Protein AF-A0AAD7GIB0-F1 (afdb_monomer)

Solvent-accessible surface area (backbone atoms only — not comparable to full-atom values): 22325 Å² total; per-residue (Å²): 131,87,83,64,92,75,78,55,69,69,57,53,47,50,52,54,54,50,48,38,69,77,33,56,68,52,58,74,39,63,66,57,57,66,71,39,74,69,49,23,59,58,48,48,43,63,64,47,24,59,41,40,47,44,87,77,67,61,88,71,37,37,68,52,52,52,46,34,61,76,66,62,75,54,56,50,69,55,33,28,74,29,26,32,33,41,35,43,45,71,64,53,50,70,53,47,50,52,53,45,65,35,30,48,41,28,34,32,42,35,47,68,39,88,88,42,46,37,53,84,46,46,65,58,42,39,73,29,66,30,31,32,43,34,33,40,57,49,36,36,47,64,63,46,78,56,46,71,50,69,42,67,47,35,57,56,20,31,31,42,34,34,64,47,54,37,92,76,52,50,66,79,29,50,35,48,94,79,67,36,74,33,94,52,35,28,34,39,33,37,25,60,67,49,64,71,53,52,53,49,53,55,69,73,37,76,72,45,58,33,43,34,35,43,35,88,52,92,79,64,70,69,65,82,57,56,77,58,82,54,60,36,58,43,77,46,75,55,62,98,54,49,66,54,39,52,58,34,34,78,71,73,43,90,22,73,63,59,51,49,51,53,48,32,56,35,42,71,70,60,73,47,73,78,59,68,77,68,74,61,71,72,58,52,57,52,57,53,43,59,77,72,44,62,63,67,54,40,33,76,67,38,41,67,46,79,45,63,61,82,60,53,67,69,58,48,52,51,54,47,71,46,28,56,41,28,39,31,40,35,40,43,60,80,51,52,46,84,49,46,67,51,35,50,68,30,40,31,34,28,39,35,32,28,58,56,33,42,59,35,91,56,101,62,71,68,60,63,41,73,39,45,64,49,28,28,33,43,36,55,67,53,90,83,62,70,74,84,80,54,63,74,82,55,73,77,51,48,96,45,51,79,47,81,90

Mean predicted aligned error: 9.73 Å

Secondary structure (DSSP, 8-state):
---PPPPPHHHHHHHHHHHHHH-HHHHHSTTGGGT-HHHHHHHHHHHTSEEE-STTSSTTSHHHHHHHHHTT-S-HHHHHHH--EEEESS--HHHHHHHHHH-TT-SEEEE--TTT--GGGHHHHHTS--SEEEE-HHHHTTT-S---TTSGGGTT-SEEEE---TTT--GGGGTHHHH---TT--EEEEES--HHHHHHHHHH-TT-SEEEEEE--TTS-GGGGTT---TTEEEEEPPTTHHHHHHHHHTTS--HHHHHHHHHHHHHTT-S--------TTTHHHHHHHHHS-HHHHHHH--EEEE-TTS-HHHHHHHHHH-TT-SEEEE-TT--GGGHHHHHHH--SEEEE-HHHHH-SSS---TT-GGGTT-SEEEE--TTS-GGGS-GGGGGG-TT--EE-

Organism: Mycena rosella (NCBI:txid1033263)

pLDDT: mean 83.45, std 14.23, range [42.75, 98.06]

Nearest PDB structures (foldseek):
  5ol0-assembly1_A  TM=3.953E-01  e=2.083E+00  Leishmania infantum
  4wv3-assembly2_B  TM=2.006E-01  e=8.382E-01  Stigmatella aurantiaca
  2fli-assembly1_D  TM=2.887E-01  e=9.838E+00  Streptococcus pyogenes

Radius of gyration: 26.58 Å; Cα contacts (8 Å, |Δi|>4): 631; chains: 1; bounding box: 71×52×85 Å

InterPro domains:
  IPR032675 Leucine-rich repeat domain superfamily [G3DSA:3.80.10.10] (21-405)

Sequence (405 aa):
MDSGPFFPLELEREIFETTAELYPVSIRKPCLLLVAKRVREWIERIKYRSFSTVPNASQCSFDLLQAAILSNSKSADFFHKYVQHLLIGTLRIEEVISVLSACSGLCSLMLLTELVVGPSILPSLAAMKLRRLSVYLLKLFGGAQWIDLSHPAFTSLTHLEAFDMSFRLRLEDLSLSTVGLPPTLTHLALNGIRKSEALEVLSTCPKLEILLRMTYSSRYKPEDLLSIDDPRFVSMSLSKDMNSEWLAGTKGSVDYWVRAERFIVKKRRGEIEPKRPQPARSLLRSAVVANSQPAGFFYARVRHLLCDEDVPVDELLQILSACGGIHSLALASGVVSSILPSLAIIKPRRLSISLGSLFGSTNSIDLSHSSLARVTHLESLNNYRPFQDFPASSVGFLPALTHLD

Structure (mmCIF, N/CA/C/O backbone):
data_AF-A0AAD7GIB0-F1
#
_entry.id   AF-A0AAD7GIB0-F1
#
loop_
_atom_site.group_PDB
_atom_site.id
_atom_site.type_symbol
_atom_site.label_atom_id
_atom_site.label_alt_id
_atom_site.label_comp_id
_atom_site.label_asym_id
_atom_site.label_entity_id
_atom_site.label_seq_id
_atom_site.pdbx_PDB_ins_code
_atom_site.Cartn_x
_atom_site.Cartn_y
_atom_site.Cartn_z
_atom_site.occupancy
_atom_site.B_iso_or_equiv
_atom_site.auth_seq_id
_atom_site.auth_comp_id
_atom_site.auth_asym_id
_atom_site.auth_atom_id
_atom_site.pdbx_PDB_model_num
ATOM 1 N N . MET A 1 1 ? -43.164 -0.677 38.153 1.00 57.06 1 MET A N 1
ATOM 2 C CA . MET A 1 1 ? -41.888 -0.704 37.414 1.00 57.06 1 MET A CA 1
ATOM 3 C C . MET A 1 1 ? -42.240 -1.191 36.030 1.00 57.06 1 MET A C 1
ATOM 5 O O . MET A 1 1 ? -42.574 -2.359 35.898 1.00 57.06 1 MET A O 1
ATOM 9 N N . ASP A 1 2 ? -42.304 -0.286 35.057 1.00 56.62 2 ASP A N 1
ATOM 10 C CA . ASP A 1 2 ? -42.671 -0.643 33.687 1.00 56.62 2 ASP A CA 1
ATOM 11 C C . ASP A 1 2 ? -41.559 -1.493 33.078 1.00 56.62 2 ASP A C 1
ATOM 13 O O . ASP A 1 2 ? -40.514 -0.989 32.666 1.00 56.62 2 ASP A O 1
ATOM 17 N N . SER A 1 3 ? -41.777 -2.805 33.044 1.00 71.19 3 SER A N 1
ATOM 18 C CA . SER A 1 3 ? -40.986 -3.752 32.264 1.00 71.19 3 SER A CA 1
ATOM 19 C C . SER A 1 3 ? -41.386 -3.626 30.795 1.00 71.19 3 SER A C 1
ATOM 21 O O . SER A 1 3 ? -41.976 -4.537 30.213 1.00 71.19 3 SER A O 1
ATOM 23 N N . GLY A 1 4 ? -41.133 -2.448 30.222 1.00 72.38 4 GLY A N 1
ATOM 24 C CA . GLY A 1 4 ? -41.241 -2.234 28.788 1.00 72.38 4 GLY A CA 1
ATOM 25 C C . GLY A 1 4 ? -40.318 -3.198 28.032 1.00 72.38 4 GLY A C 1
ATOM 26 O O . GLY A 1 4 ? -39.357 -3.716 28.609 1.00 72.38 4 GLY A O 1
ATOM 27 N N . PRO A 1 5 ? -40.595 -3.470 26.750 1.00 75.69 5 PRO A N 1
ATOM 28 C CA . PRO A 1 5 ? -39.733 -4.325 25.948 1.00 75.69 5 PRO A CA 1
ATOM 29 C C . PRO A 1 5 ? -38.319 -3.730 25.879 1.00 75.69 5 PRO A C 1
ATOM 31 O O . PRO A 1 5 ? -38.123 -2.623 25.378 1.00 75.69 5 PRO A O 1
ATOM 34 N N . PHE A 1 6 ? -37.333 -4.467 26.395 1.00 87.50 6 PHE A N 1
ATOM 35 C CA . PHE A 1 6 ? -35.919 -4.122 26.273 1.00 87.50 6 PHE A CA 1
ATOM 36 C C . PHE A 1 6 ? -35.365 -4.704 24.982 1.00 87.50 6 PHE A C 1
ATOM 38 O O . PHE A 1 6 ? -35.588 -5.872 24.662 1.00 87.50 6 PHE A O 1
ATOM 45 N N . PHE A 1 7 ? -34.614 -3.889 24.252 1.00 91.62 7 PHE A N 1
ATOM 46 C CA . PHE A 1 7 ? -33.863 -4.374 23.110 1.00 91.62 7 PHE A CA 1
ATOM 47 C C . PHE A 1 7 ? -32.663 -5.199 23.610 1.00 91.62 7 PHE A C 1
ATOM 49 O O . PHE A 1 7 ? -31.949 -4.718 24.497 1.00 91.62 7 PHE A O 1
ATOM 56 N N . PRO A 1 8 ? -32.424 -6.419 23.094 1.00 96.00 8 PRO A N 1
ATOM 57 C CA . PRO A 1 8 ? -31.213 -7.174 23.407 1.00 96.00 8 PRO A CA 1
ATOM 58 C C . PRO A 1 8 ? -29.952 -6.347 23.126 1.00 96.00 8 PRO A C 1
ATOM 60 O O . PRO A 1 8 ? -29.877 -5.648 22.111 1.00 96.00 8 PRO A O 1
ATOM 63 N N . LEU A 1 9 ? -28.962 -6.422 24.020 1.00 95.44 9 LEU A N 1
ATOM 64 C CA . LEU A 1 9 ? -27.757 -5.586 23.967 1.00 95.44 9 LEU A CA 1
ATOM 65 C C . LEU A 1 9 ? -26.969 -5.803 22.668 1.00 95.44 9 LEU A C 1
ATOM 67 O O . LEU A 1 9 ? -26.413 -4.863 22.103 1.00 95.44 9 LEU A O 1
ATOM 71 N N . GLU A 1 10 ? -26.938 -7.044 22.192 1.00 96.94 10 GLU A N 1
ATOM 72 C CA . GLU A 1 10 ? -26.250 -7.461 20.974 1.00 96.94 10 GLU A CA 1
ATOM 73 C C . GLU A 1 10 ? -26.872 -6.798 19.746 1.00 96.94 10 GLU A C 1
ATOM 75 O O . GLU A 1 10 ? -26.151 -6.245 18.917 1.00 96.94 10 GLU A O 1
ATOM 80 N N . LEU A 1 11 ? -28.207 -6.773 19.679 1.00 97.06 11 LEU A N 1
ATOM 81 C CA . LEU A 1 11 ? -28.927 -6.121 18.593 1.00 97.06 11 LEU A CA 1
ATOM 82 C C . LEU A 1 11 ? -28.776 -4.597 18.675 1.00 97.06 11 LEU A C 1
ATOM 84 O O . LEU A 1 11 ? -28.615 -3.945 17.648 1.00 97.06 11 LEU A O 1
ATOM 88 N N . GLU A 1 12 ? -28.818 -4.005 19.879 1.00 96.50 12 GLU A N 1
ATOM 89 C CA . GLU A 1 12 ? -28.612 -2.557 20.057 1.00 96.50 12 GLU A CA 1
ATOM 90 C C . GLU A 1 12 ? -27.245 -2.162 19.490 1.00 96.50 12 GLU A C 1
ATOM 92 O O . GLU A 1 12 ? -27.128 -1.222 18.700 1.00 96.50 12 GLU A O 1
ATOM 97 N N . ARG A 1 13 ? -26.215 -2.932 19.852 1.00 96.94 13 ARG A N 1
ATOM 98 C CA . ARG A 1 13 ? -24.854 -2.745 19.366 1.00 96.94 13 ARG A CA 1
ATOM 99 C C . ARG A 1 13 ? -24.757 -2.895 17.853 1.00 96.94 13 ARG A C 1
ATOM 101 O O . ARG A 1 13 ? -24.185 -2.014 17.218 1.00 96.94 13 ARG A O 1
ATOM 108 N N . GLU A 1 14 ? -25.325 -3.954 17.284 1.00 96.88 14 GLU A N 1
ATOM 109 C CA . GLU A 1 14 ? -25.320 -4.191 15.838 1.00 96.88 14 GLU A CA 1
ATOM 110 C C . GLU A 1 14 ? -25.978 -3.037 15.073 1.00 96.88 14 GLU A C 1
ATOM 112 O O . GLU A 1 14 ? -25.413 -2.557 14.090 1.00 96.88 14 GLU A O 1
ATOM 117 N N . ILE A 1 15 ? -27.114 -2.519 15.554 1.00 95.94 15 ILE A N 1
ATOM 118 C CA . ILE A 1 15 ? -27.784 -1.361 14.947 1.00 95.94 15 ILE A CA 1
ATOM 119 C C . ILE A 1 15 ? -26.865 -0.140 14.952 1.00 95.94 15 ILE A C 1
ATOM 121 O O . ILE A 1 15 ? -26.713 0.514 13.917 1.00 95.94 15 ILE A O 1
ATOM 125 N N . PHE A 1 16 ? -26.251 0.190 16.091 1.00 96.75 16 PHE A N 1
ATOM 126 C CA . PHE A 1 16 ? -25.389 1.368 16.195 1.00 96.75 16 PHE A CA 1
ATOM 127 C C . PHE A 1 16 ? -24.106 1.229 15.372 1.00 96.75 16 PHE A C 1
ATOM 129 O O . PHE A 1 16 ? -23.749 2.172 14.663 1.00 96.75 16 PHE A O 1
ATOM 136 N N . GLU A 1 17 ? -23.435 0.077 15.431 1.00 95.50 17 GLU A N 1
ATOM 137 C CA . GLU A 1 17 ? -22.219 -0.191 14.656 1.00 95.50 17 GLU A CA 1
ATOM 138 C C . GLU A 1 17 ? -22.519 -0.162 13.145 1.00 95.50 17 GLU A C 1
ATOM 140 O O . GLU A 1 17 ? -21.868 0.580 12.409 1.00 95.50 17 GLU A O 1
ATOM 145 N N . THR A 1 18 ? -23.587 -0.829 12.695 1.00 95.12 18 THR A N 1
ATOM 146 C CA . THR A 1 18 ? -24.020 -0.821 11.285 1.00 95.12 18 THR A CA 1
ATOM 147 C C . THR A 1 18 ? -24.415 0.580 10.818 1.00 95.12 18 THR A C 1
ATOM 149 O O . THR A 1 18 ? -24.033 1.016 9.732 1.00 95.12 18 THR A O 1
ATOM 152 N N . THR A 1 19 ? -25.148 1.336 11.644 1.00 94.81 19 THR A N 1
ATOM 153 C CA . THR A 1 19 ? -25.522 2.726 11.329 1.00 94.81 19 THR A CA 1
ATOM 154 C C . THR A 1 19 ? -24.282 3.602 11.173 1.00 94.81 19 THR A C 1
ATOM 156 O O . THR A 1 19 ? -24.221 4.446 10.279 1.00 94.81 19 THR A O 1
ATOM 159 N N . ALA A 1 20 ? -23.282 3.412 12.029 1.00 93.06 20 ALA A N 1
ATOM 160 C CA . ALA A 1 20 ? -22.033 4.150 11.960 1.00 93.06 20 ALA A CA 1
ATOM 161 C C . ALA A 1 20 ? -21.265 3.838 10.661 1.00 93.06 20 ALA A C 1
ATOM 163 O O . ALA A 1 20 ? -20.791 4.761 9.995 1.00 93.06 20 ALA A O 1
ATOM 164 N N . GLU A 1 21 ? -21.193 2.567 10.264 1.00 90.31 21 GLU A N 1
ATOM 165 C CA . GLU A 1 21 ? -20.514 2.131 9.038 1.00 90.31 21 GLU A CA 1
ATOM 166 C C . GLU A 1 21 ? -21.220 2.606 7.759 1.00 90.31 21 GLU A C 1
ATOM 168 O O . GLU A 1 21 ? -20.568 3.152 6.865 1.00 90.31 21 GLU A O 1
ATOM 173 N N . LEU A 1 22 ? -22.548 2.461 7.687 1.00 90.06 22 LEU A N 1
ATOM 174 C CA . LEU A 1 22 ? -23.348 2.850 6.518 1.00 90.06 22 LEU A CA 1
ATOM 175 C C . LEU A 1 22 ? -23.486 4.369 6.364 1.00 90.06 22 LEU A C 1
ATOM 177 O O . LEU A 1 22 ? -23.597 4.869 5.243 1.00 90.06 22 LEU A O 1
ATOM 181 N N . TYR A 1 23 ? -23.450 5.118 7.470 1.00 89.69 23 TYR A N 1
ATOM 182 C CA . TYR A 1 23 ? -23.613 6.571 7.471 1.00 89.69 23 TYR A CA 1
ATOM 183 C C . TYR A 1 23 ? -22.421 7.270 8.143 1.00 89.69 23 TYR A C 1
ATOM 185 O O . TYR A 1 23 ? -22.557 7.819 9.241 1.00 89.69 23 TYR A O 1
ATOM 193 N N . PRO A 1 24 ? -21.255 7.376 7.472 1.00 82.75 24 PRO A N 1
ATOM 194 C CA . PRO A 1 24 ? -20.063 8.016 8.038 1.00 82.75 24 PRO A CA 1
ATOM 195 C C . PRO A 1 24 ? -20.288 9.466 8.495 1.00 82.75 24 PRO A C 1
ATOM 197 O O . PRO A 1 24 ? -19.613 9.955 9.401 1.00 82.75 24 PRO A O 1
ATOM 200 N N . VAL A 1 25 ? -21.258 10.170 7.898 1.00 80.31 25 VAL A N 1
ATOM 201 C CA . VAL A 1 25 ? -21.671 11.520 8.322 1.00 80.31 25 VAL A CA 1
ATOM 202 C C . VAL A 1 25 ? -22.202 11.518 9.763 1.00 80.31 25 VAL A C 1
ATOM 204 O O . VAL A 1 25 ? -21.934 12.457 10.514 1.00 80.31 25 VAL A O 1
ATOM 207 N N . SER A 1 26 ? -22.889 10.454 10.178 1.00 76.75 26 SER A N 1
ATOM 208 C CA . SER A 1 26 ? -23.417 10.275 11.535 1.00 76.75 26 SER A CA 1
ATOM 209 C C . SER A 1 26 ? -22.326 9.999 12.571 1.00 76.75 26 SER A C 1
ATOM 211 O O . SER A 1 26 ? -22.530 10.312 13.737 1.00 76.75 26 SER A O 1
ATOM 213 N N . ILE A 1 27 ? -21.162 9.474 12.160 1.00 77.75 27 ILE A N 1
ATOM 214 C CA . ILE A 1 27 ? -19.960 9.379 13.012 1.00 77.75 27 ILE A CA 1
ATOM 215 C C . ILE A 1 27 ? -19.275 10.746 13.150 1.00 77.75 27 ILE A C 1
ATOM 217 O O . ILE A 1 27 ? -18.723 11.082 14.204 1.00 77.75 27 ILE A O 1
ATOM 221 N N . ARG A 1 28 ? -19.266 11.538 12.067 1.00 75.75 28 ARG A N 1
ATOM 222 C CA . ARG A 1 28 ? -18.662 12.880 12.065 1.00 75.75 28 ARG A CA 1
ATOM 223 C C . ARG A 1 28 ? -19.417 13.827 12.988 1.00 75.75 28 ARG A C 1
ATOM 225 O O . ARG A 1 28 ? -18.793 14.630 13.677 1.00 75.75 28 ARG A O 1
ATOM 232 N N . LYS A 1 29 ? -20.743 13.705 13.038 1.00 80.19 29 LYS A N 1
ATOM 233 C CA . LYS A 1 29 ? -21.568 14.402 14.025 1.00 80.19 29 LYS A CA 1
ATOM 234 C C . LYS A 1 29 ? -21.528 13.647 15.360 1.00 80.19 29 LYS A C 1
ATOM 236 O O . LYS A 1 29 ? -21.561 12.423 15.371 1.00 80.19 29 LYS A O 1
ATOM 241 N N . PRO A 1 30 ? -21.511 14.333 16.512 1.00 82.06 30 PRO A N 1
ATOM 242 C CA . PRO A 1 30 ? -21.480 13.661 17.809 1.00 82.06 30 PRO A CA 1
ATOM 243 C C . PRO A 1 30 ? -22.796 12.946 18.166 1.00 82.06 30 PRO A C 1
ATOM 245 O O . PRO A 1 30 ? -22.883 12.379 19.246 1.00 82.06 30 PRO A O 1
ATOM 248 N N . CYS A 1 31 ? -23.808 12.928 17.290 1.00 90.81 31 CYS A N 1
ATOM 249 C CA . CYS A 1 31 ? -25.147 12.414 17.583 1.00 90.81 31 CYS A CA 1
ATOM 250 C C . CYS A 1 31 ? -25.133 10.994 18.171 1.00 90.81 31 CYS A C 1
ATOM 252 O O . CYS A 1 31 ? -25.712 10.788 19.232 1.00 90.81 31 CYS A O 1
ATOM 254 N N . LEU A 1 32 ? -24.420 10.040 17.554 1.00 93.50 32 LEU A N 1
ATOM 255 C CA . LEU A 1 32 ? -24.355 8.665 18.075 1.00 93.50 32 LEU A CA 1
ATOM 256 C C . LEU A 1 32 ? -23.543 8.567 19.381 1.00 93.50 32 LEU A C 1
ATOM 258 O O . LEU A 1 32 ? -23.892 7.812 20.283 1.00 93.50 32 LEU A O 1
ATOM 262 N N . LEU A 1 33 ? -22.490 9.380 19.528 1.00 93.00 33 LEU A N 1
ATOM 263 C CA . LEU A 1 33 ? -21.623 9.409 20.719 1.00 93.00 33 LEU A CA 1
ATOM 264 C C . LEU A 1 33 ? -22.308 10.014 21.962 1.00 93.00 33 LEU A C 1
ATOM 266 O O . LEU A 1 33 ? -21.775 9.906 23.076 1.00 93.00 33 LEU A O 1
ATOM 270 N N . LEU A 1 34 ? -23.450 10.681 21.770 1.00 95.38 34 LEU A N 1
ATOM 271 C CA . LEU A 1 34 ? -24.242 11.333 22.813 1.00 95.38 34 LEU A CA 1
ATOM 272 C C . LEU A 1 34 ? -25.439 10.493 23.285 1.00 95.38 34 LEU A C 1
ATOM 274 O O . LEU A 1 34 ? -26.071 10.880 24.261 1.00 95.38 34 LEU A O 1
ATOM 278 N N . VAL A 1 35 ? -25.730 9.352 22.647 1.00 95.50 35 VAL A N 1
ATOM 279 C CA . VAL A 1 35 ? -26.888 8.509 23.000 1.00 95.50 35 VAL A CA 1
ATOM 280 C C . VAL A 1 35 ? -26.731 7.881 24.387 1.00 95.50 35 VAL A C 1
ATOM 282 O O . VAL A 1 35 ? -27.593 8.033 25.245 1.00 95.50 35 VAL A O 1
ATOM 285 N N . ALA A 1 36 ? -25.630 7.163 24.616 1.00 95.94 36 ALA A N 1
ATOM 286 C CA . ALA A 1 36 ? -25.337 6.498 25.883 1.00 95.94 36 ALA A CA 1
ATOM 287 C C . ALA A 1 36 ? -23.834 6.213 26.013 1.00 95.94 36 ALA A C 1
ATOM 289 O O . ALA A 1 36 ? -23.112 6.163 25.015 1.00 95.94 36 ALA A O 1
ATOM 290 N N . LYS A 1 37 ? -23.355 5.955 27.240 1.00 96.25 37 LYS A N 1
ATOM 291 C CA . LYS A 1 37 ? -21.940 5.626 27.498 1.00 96.25 37 LYS A CA 1
ATOM 292 C C . LYS A 1 37 ? -21.474 4.385 26.721 1.00 96.25 37 LYS A C 1
ATOM 294 O O . LYS A 1 37 ? -20.447 4.445 26.059 1.00 96.25 37 LYS A O 1
ATOM 299 N N . ARG A 1 38 ? -22.251 3.295 26.748 1.00 96.69 38 ARG A N 1
ATOM 300 C CA . ARG A 1 38 ? -21.931 2.057 26.009 1.00 96.69 38 ARG A CA 1
ATOM 301 C C . ARG A 1 38 ? -21.884 2.274 24.493 1.00 96.69 38 ARG A C 1
ATOM 303 O O . ARG A 1 38 ? -20.952 1.825 23.839 1.00 96.69 38 ARG A O 1
ATOM 310 N N . VAL A 1 39 ? -22.829 3.054 23.954 1.00 96.06 39 VAL A N 1
ATOM 311 C CA . VAL A 1 39 ? -22.865 3.403 22.526 1.00 96.06 39 VAL A CA 1
ATOM 312 C C . VAL A 1 39 ? -21.624 4.206 22.156 1.00 96.06 39 VAL A C 1
ATOM 314 O O . VAL A 1 39 ? -20.986 3.914 21.152 1.00 96.06 39 VAL A O 1
ATOM 317 N N . ARG A 1 40 ? -21.209 5.162 22.998 1.00 95.12 40 ARG A N 1
ATOM 318 C CA . ARG A 1 40 ? -19.952 5.889 22.796 1.00 95.12 40 ARG A CA 1
ATOM 319 C C . ARG A 1 40 ? -18.760 4.942 22.674 1.00 95.12 40 ARG A C 1
ATOM 321 O O . ARG A 1 40 ? -17.974 5.116 21.754 1.00 95.12 40 ARG A O 1
ATOM 328 N N . GLU A 1 41 ? -18.638 3.947 23.548 1.00 94.88 41 GLU A N 1
ATOM 329 C CA . GLU A 1 41 ? -17.533 2.978 23.508 1.00 94.88 41 GLU A CA 1
ATOM 330 C C . GLU A 1 41 ? -17.529 2.150 22.208 1.00 94.88 41 GLU A C 1
ATOM 332 O O . GLU A 1 41 ? -16.468 1.945 21.614 1.00 94.88 41 GLU A O 1
ATOM 337 N N . TRP A 1 42 ? -18.702 1.729 21.722 1.00 96.12 42 TRP A N 1
ATOM 338 C CA . TRP A 1 42 ? -18.833 1.017 20.443 1.00 96.12 42 TRP A CA 1
ATOM 339 C C . TRP A 1 42 ? -18.473 1.911 19.250 1.00 96.12 42 TRP A C 1
ATOM 341 O O . TRP A 1 42 ? -17.681 1.528 18.389 1.00 96.12 42 TRP A O 1
ATOM 351 N N . ILE A 1 43 ? -19.000 3.137 19.222 1.00 95.38 43 ILE A N 1
ATOM 352 C CA . ILE A 1 43 ? -18.803 4.060 18.101 1.00 95.38 43 ILE A CA 1
ATOM 353 C C . ILE A 1 43 ? -17.394 4.657 18.083 1.00 95.38 43 ILE A C 1
ATOM 355 O O . ILE A 1 43 ? -16.843 4.848 17.000 1.00 95.38 43 ILE A O 1
ATOM 359 N N . GLU A 1 44 ? -16.765 4.924 19.234 1.00 92.69 44 GLU A N 1
ATOM 360 C CA . GLU A 1 44 ? -15.362 5.362 19.279 1.00 92.69 44 GLU A CA 1
ATOM 361 C C . GLU A 1 44 ? -14.451 4.323 18.612 1.00 92.69 44 GLU A C 1
ATOM 363 O O . GLU A 1 44 ? -13.601 4.691 17.802 1.00 92.69 44 GLU A O 1
ATOM 368 N N . ARG A 1 45 ? -14.682 3.024 18.839 1.00 93.75 45 ARG A N 1
ATOM 369 C CA . ARG A 1 45 ? -13.905 1.976 18.165 1.00 93.75 45 ARG A CA 1
ATOM 370 C C . ARG A 1 45 ? -13.962 2.091 16.642 1.00 93.75 45 ARG A C 1
ATOM 372 O O . ARG A 1 45 ? -12.935 1.909 16.003 1.00 93.75 45 ARG A O 1
ATOM 379 N N . ILE A 1 46 ? -15.124 2.394 16.064 1.00 92.62 46 ILE A N 1
ATOM 380 C CA . ILE A 1 46 ? -15.291 2.539 14.608 1.00 92.62 46 ILE A CA 1
ATOM 381 C C . ILE A 1 46 ? -14.694 3.867 14.131 1.00 92.62 46 ILE A C 1
ATOM 383 O O . ILE A 1 46 ? -13.943 3.904 13.156 1.00 92.62 46 ILE A O 1
ATOM 387 N N . LYS A 1 47 ? -14.981 4.956 14.851 1.00 90.19 47 LYS A N 1
ATOM 388 C CA . LYS A 1 47 ? -14.544 6.316 14.519 1.00 90.19 47 LYS A CA 1
ATOM 389 C C . LYS A 1 47 ? -13.025 6.453 14.458 1.00 90.19 47 LYS A C 1
ATOM 391 O O . LYS A 1 47 ? -12.520 7.114 13.557 1.00 90.19 47 LYS A O 1
ATOM 396 N N . TYR A 1 48 ? -12.319 5.859 15.418 1.00 91.94 48 TYR A N 1
ATOM 397 C CA . TYR A 1 48 ? -10.866 5.971 15.558 1.00 91.94 48 TYR A CA 1
ATOM 398 C C . TYR A 1 48 ? -10.111 4.812 14.882 1.00 91.94 48 TYR A C 1
ATOM 400 O O . TYR A 1 48 ? -8.887 4.761 14.951 1.00 91.94 48 TYR A O 1
ATOM 408 N N . ARG A 1 49 ? -10.810 3.888 14.202 1.00 93.88 49 ARG A N 1
ATOM 409 C CA . ARG A 1 49 ? -10.195 2.680 13.628 1.00 93.88 49 ARG A CA 1
ATOM 410 C C . ARG A 1 49 ? -9.158 2.964 12.550 1.00 93.88 49 ARG A C 1
ATOM 412 O O . ARG A 1 49 ? -8.129 2.290 12.490 1.00 93.88 49 ARG A O 1
ATOM 419 N N . SER A 1 50 ? -9.479 3.905 11.664 1.00 92.50 50 SER A N 1
ATOM 420 C CA . SER A 1 50 ? -8.683 4.231 10.481 1.00 92.50 50 SER A CA 1
ATOM 421 C C . SER A 1 50 ? -8.424 5.726 10.404 1.00 92.50 50 SER A C 1
ATOM 423 O O . SER A 1 50 ? -9.367 6.516 10.461 1.00 92.50 50 SER A O 1
ATOM 425 N N . PHE A 1 51 ? -7.167 6.100 10.195 1.00 91.62 51 PHE A N 1
ATOM 426 C CA . PHE A 1 51 ? -6.750 7.484 10.014 1.00 91.62 51 PHE A CA 1
ATOM 427 C C . PHE A 1 51 ? -6.021 7.688 8.691 1.00 91.62 51 PHE A C 1
ATOM 429 O O . PHE A 1 51 ? -5.284 6.819 8.232 1.00 91.62 51 PHE A O 1
ATOM 436 N N . SER A 1 52 ? -6.218 8.865 8.101 1.00 90.94 52 SER A N 1
ATOM 437 C CA . SER A 1 52 ? -5.491 9.319 6.921 1.00 90.94 52 SER A CA 1
ATOM 438 C C . SER A 1 52 ? -5.004 10.749 7.112 1.00 90.94 52 SER A C 1
ATOM 440 O O . SER A 1 52 ? -5.764 11.599 7.593 1.00 90.94 52 SER A O 1
ATOM 442 N N . THR A 1 53 ? -3.753 11.005 6.726 1.00 88.19 53 THR A N 1
ATOM 443 C CA . THR A 1 53 ? -3.165 12.352 6.665 1.00 88.19 53 THR A CA 1
ATOM 444 C C . THR A 1 53 ? -3.150 12.929 5.249 1.00 88.19 53 THR A C 1
ATOM 446 O O . THR A 1 53 ? -2.739 14.070 5.050 1.00 88.19 53 THR A O 1
ATOM 449 N N . VAL A 1 54 ? -3.603 12.168 4.247 1.00 86.31 54 VAL A N 1
ATOM 450 C CA . VAL A 1 54 ? -3.638 12.635 2.857 1.00 86.31 54 VAL A CA 1
ATOM 451 C C . VAL A 1 54 ? -4.813 13.591 2.632 1.00 86.31 54 VAL A C 1
ATOM 453 O O . VAL A 1 54 ? -5.961 13.223 2.914 1.00 86.31 54 VAL A O 1
ATOM 456 N N . PRO A 1 55 ? -4.567 14.792 2.072 1.00 78.50 55 PRO A N 1
ATOM 457 C CA . PRO A 1 55 ? -5.623 15.697 1.648 1.00 78.50 55 PRO A CA 1
ATOM 458 C C . PRO A 1 55 ? -6.580 14.978 0.693 1.00 78.50 55 PRO A C 1
ATOM 460 O O . PRO A 1 55 ? -6.146 14.258 -0.200 1.00 78.50 55 PRO A O 1
ATOM 463 N N . ASN A 1 56 ? -7.885 15.184 0.866 1.00 73.75 56 ASN A N 1
ATOM 464 C CA . ASN A 1 56 ? -8.964 14.598 0.052 1.00 73.75 56 ASN A CA 1
ATOM 465 C C . ASN A 1 56 ? -9.317 13.126 0.316 1.00 73.75 56 ASN A C 1
ATOM 467 O O . ASN A 1 56 ? -10.365 12.688 -0.152 1.00 73.75 56 ASN A O 1
ATOM 471 N N . ALA A 1 57 ? -8.568 12.390 1.143 1.00 64.94 57 ALA A N 1
ATOM 472 C CA . ALA A 1 57 ? -8.880 10.999 1.503 1.00 64.94 57 ALA A CA 1
ATOM 473 C C . ALA A 1 57 ? -10.055 10.868 2.507 1.00 64.94 57 ALA A C 1
ATOM 475 O O . ALA A 1 57 ? -10.049 10.010 3.382 1.00 64.94 57 ALA A O 1
ATOM 476 N N . SER A 1 58 ? -11.088 11.709 2.377 1.00 59.69 58 SER A N 1
ATOM 477 C CA . SER A 1 58 ? -12.128 12.047 3.361 1.00 59.69 58 SER A CA 1
ATOM 478 C C . SER A 1 58 ? -11.646 13.049 4.432 1.00 59.69 58 SER A C 1
ATOM 480 O O . SER A 1 58 ? -11.040 12.698 5.435 1.00 59.69 58 SER A O 1
ATOM 482 N N . GLN A 1 59 ? -11.943 14.333 4.191 1.00 53.16 59 GLN A N 1
ATOM 483 C CA . GLN A 1 59 ? -11.445 15.560 4.852 1.00 53.16 59 GLN A CA 1
ATOM 484 C C . GLN A 1 59 ? -11.483 15.658 6.400 1.00 53.16 59 GLN A C 1
ATOM 486 O O . GLN A 1 59 ? -11.135 16.704 6.925 1.00 53.16 59 GLN A O 1
ATOM 491 N N . CYS A 1 60 ? -11.889 14.639 7.164 1.00 55.94 60 CYS A N 1
ATOM 492 C CA . CYS A 1 60 ? -12.128 14.790 8.609 1.00 55.94 60 CYS A CA 1
ATOM 493 C C . CYS A 1 60 ? -11.155 14.048 9.539 1.00 55.94 60 CYS A C 1
ATOM 495 O O . CYS A 1 60 ? -11.294 14.193 10.749 1.00 55.94 60 CYS A O 1
ATOM 497 N N . SER A 1 61 ? -10.216 13.230 9.049 1.00 65.56 61 SER A N 1
ATOM 498 C CA . SER A 1 61 ? -9.405 12.383 9.945 1.00 65.56 61 SER A CA 1
ATOM 499 C C . SER A 1 61 ? -8.112 13.027 10.442 1.00 65.56 61 SER A C 1
ATOM 501 O O . SER A 1 61 ? -7.682 12.715 11.550 1.00 65.56 61 SER A O 1
ATOM 503 N N . PHE A 1 62 ? -7.493 13.908 9.653 1.00 68.12 62 PHE A N 1
ATOM 504 C CA . PHE A 1 62 ? -6.153 14.408 9.962 1.00 68.12 62 PHE A CA 1
ATOM 505 C C . PHE A 1 62 ? -6.131 15.341 11.173 1.00 68.12 62 PHE A C 1
ATOM 507 O O . PHE A 1 62 ? -5.463 15.035 12.160 1.00 68.12 62 PHE A O 1
ATOM 514 N N . ASP A 1 63 ? -6.938 16.404 11.135 1.00 70.44 63 ASP A N 1
ATOM 515 C CA . ASP A 1 63 ? -7.020 17.380 12.225 1.00 70.44 63 ASP A CA 1
ATOM 516 C C . ASP A 1 63 ? -7.402 16.705 13.542 1.00 70.44 63 ASP A C 1
ATOM 518 O O . ASP A 1 63 ? -6.905 17.079 14.595 1.00 70.44 63 ASP A O 1
ATOM 522 N N . LEU A 1 64 ? -8.232 15.657 13.494 1.00 72.31 64 LEU A N 1
ATOM 523 C CA . LEU A 1 64 ? -8.620 14.900 14.681 1.00 72.31 64 LEU A CA 1
ATOM 524 C C . LEU A 1 64 ? -7.472 14.076 15.261 1.00 72.31 64 LEU A C 1
ATOM 526 O O . LEU A 1 64 ? -7.322 14.063 16.479 1.00 72.31 64 LEU A O 1
ATOM 530 N N . LEU A 1 65 ? -6.685 13.378 14.436 1.00 75.94 65 LEU A N 1
ATOM 531 C CA . LEU A 1 65 ? -5.558 12.586 14.934 1.00 75.94 65 LEU A CA 1
ATOM 532 C C . LEU A 1 65 ? -4.460 13.496 15.470 1.00 75.94 65 LEU A C 1
ATOM 534 O O . LEU A 1 65 ? -3.991 13.303 16.588 1.00 75.94 65 LEU A O 1
ATOM 538 N N . GLN A 1 66 ? -4.084 14.500 14.680 1.00 74.06 66 GLN A N 1
ATOM 539 C CA . GLN A 1 66 ? -3.033 15.427 15.055 1.00 74.06 66 GLN A CA 1
ATOM 540 C C . GLN A 1 66 ? -3.457 16.240 16.276 1.00 74.06 66 GLN A C 1
ATOM 542 O O . GLN A 1 66 ? -2.700 16.294 17.236 1.00 74.06 66 GLN A O 1
ATOM 547 N N . ALA A 1 67 ? -4.677 16.787 16.320 1.00 75.75 67 ALA A N 1
ATOM 548 C CA . ALA A 1 67 ? -5.152 17.462 17.521 1.00 75.75 67 ALA A CA 1
ATOM 549 C C . ALA A 1 67 ? -5.223 16.499 18.704 1.00 75.75 67 ALA A C 1
ATOM 551 O O . ALA A 1 67 ? -4.790 16.876 19.782 1.00 75.75 67 ALA A O 1
ATOM 552 N N . ALA A 1 68 ? -5.710 15.264 18.549 1.00 78.50 68 ALA A N 1
ATOM 553 C CA . ALA A 1 68 ? -5.817 14.337 19.676 1.00 78.50 68 ALA A CA 1
ATOM 554 C C . ALA A 1 68 ? -4.451 13.950 20.261 1.00 78.50 68 ALA A C 1
ATOM 556 O O . ALA A 1 68 ? -4.309 13.910 21.483 1.00 78.50 68 ALA A O 1
ATOM 557 N N . ILE A 1 69 ? -3.456 13.724 19.399 1.00 78.88 69 ILE A N 1
ATOM 558 C CA . ILE A 1 69 ? -2.083 13.408 19.806 1.00 78.88 69 ILE A CA 1
ATOM 559 C C . ILE A 1 69 ? -1.393 14.653 20.375 1.00 78.88 69 ILE A C 1
ATOM 561 O O . ILE A 1 69 ? -0.868 14.603 21.480 1.00 78.88 69 ILE A O 1
ATOM 565 N N . LEU A 1 70 ? -1.438 15.792 19.678 1.00 74.31 70 LEU A N 1
ATOM 566 C CA . LEU A 1 70 ? -0.743 17.012 20.105 1.00 74.31 70 LEU A CA 1
ATOM 567 C C . LEU A 1 70 ? -1.371 17.671 21.340 1.00 74.31 70 LEU A C 1
ATOM 569 O O . LEU A 1 70 ? -0.659 18.277 22.134 1.00 74.31 70 LEU A O 1
ATOM 573 N N . SER A 1 71 ? -2.689 17.557 21.527 1.00 80.69 71 SER A N 1
ATOM 574 C CA . SER A 1 71 ? -3.376 18.088 22.716 1.00 80.69 71 SER A CA 1
ATOM 575 C C . SER A 1 71 ? -3.305 17.162 23.928 1.00 80.69 71 SER A C 1
ATOM 577 O O . SER A 1 71 ? -3.819 17.531 24.982 1.00 80.69 71 SER A O 1
ATOM 579 N N . ASN A 1 72 ? -2.731 15.957 23.793 1.00 82.38 72 ASN A N 1
ATOM 580 C CA . ASN A 1 72 ? -2.786 14.905 24.813 1.00 82.38 72 ASN A CA 1
ATOM 581 C C . ASN A 1 72 ? -4.217 14.623 25.320 1.00 82.38 72 ASN A C 1
ATOM 583 O O . ASN A 1 72 ? -4.418 14.229 26.469 1.00 82.38 72 ASN A O 1
ATOM 587 N N . SER A 1 73 ? -5.239 14.824 24.480 1.00 87.62 73 SER A N 1
ATOM 588 C CA . SER A 1 73 ? -6.643 14.638 24.888 1.00 87.62 73 SER A CA 1
ATOM 589 C C . SER A 1 73 ? -7.057 13.167 24.990 1.00 87.62 73 SER A C 1
ATOM 591 O O . SER A 1 73 ? -8.112 12.856 25.550 1.00 87.62 73 SER A O 1
ATOM 593 N N . LYS A 1 74 ? -6.239 12.249 24.465 1.00 90.94 74 LYS A N 1
ATOM 594 C CA . LYS A 1 74 ? -6.403 10.794 24.571 1.00 90.94 74 LYS A CA 1
ATOM 595 C C . LYS A 1 74 ? -5.063 10.159 24.961 1.00 90.94 74 LYS A C 1
ATOM 597 O O . LYS A 1 74 ? -4.012 10.628 24.536 1.00 90.94 74 LYS A O 1
ATOM 602 N N . SER A 1 75 ? -5.099 9.100 25.771 1.00 93.38 75 SER A N 1
ATOM 603 C CA . SER A 1 75 ? -3.894 8.380 26.207 1.00 93.38 75 SER A CA 1
ATOM 604 C C . SER A 1 75 ? -3.306 7.501 25.095 1.00 93.38 75 SER A C 1
ATOM 606 O O . SER A 1 75 ? -4.008 7.112 24.162 1.00 93.38 75 SER A O 1
ATOM 608 N N . ALA A 1 76 ? -2.034 7.113 25.221 1.00 91.25 76 ALA A N 1
ATOM 609 C CA . ALA A 1 76 ? -1.413 6.135 24.322 1.00 91.25 76 ALA A CA 1
ATOM 610 C C . ALA A 1 76 ? -2.187 4.801 24.295 1.00 91.25 76 ALA A C 1
ATOM 612 O O . ALA A 1 76 ? -2.422 4.247 23.225 1.00 91.25 76 ALA A O 1
ATOM 613 N N . ASP A 1 77 ? -2.694 4.344 25.446 1.00 95.00 77 ASP A N 1
ATOM 614 C CA . ASP A 1 77 ? -3.523 3.132 25.540 1.00 95.00 77 ASP A CA 1
ATOM 615 C C . ASP A 1 77 ? -4.803 3.224 24.698 1.00 95.00 77 ASP A C 1
ATOM 617 O O . ASP A 1 77 ? -5.244 2.234 24.109 1.00 95.00 77 ASP A O 1
ATOM 621 N N . PHE A 1 78 ? -5.403 4.417 24.610 1.00 94.81 78 PHE A N 1
ATOM 622 C CA . PHE A 1 78 ? -6.569 4.648 23.762 1.00 94.81 78 PHE A CA 1
ATOM 623 C C . PHE A 1 78 ? -6.218 4.428 22.287 1.00 94.81 78 PHE A C 1
ATOM 625 O O . PHE A 1 78 ? -6.929 3.704 21.586 1.00 94.81 78 PHE A O 1
ATOM 632 N N . PHE A 1 79 ? -5.116 5.017 21.820 1.00 94.44 79 PHE A N 1
ATOM 633 C CA . PHE A 1 79 ? -4.682 4.871 20.433 1.00 94.44 79 PHE A CA 1
ATOM 634 C C . PHE A 1 79 ? -4.239 3.442 20.121 1.00 94.44 79 PHE A C 1
ATOM 636 O O . PHE A 1 79 ? -4.665 2.898 19.108 1.00 94.44 79 PHE A O 1
ATOM 643 N N . HIS A 1 80 ? -3.494 2.795 21.019 1.00 94.69 80 HIS A N 1
ATOM 644 C CA . HIS A 1 80 ? -3.138 1.381 20.904 1.00 94.69 80 HIS A CA 1
ATOM 645 C C . HIS A 1 80 ? -4.375 0.488 20.727 1.00 94.69 80 HIS A C 1
ATOM 647 O O . HIS A 1 80 ? -4.391 -0.411 19.891 1.00 94.69 80 HIS A O 1
ATOM 653 N N . LYS A 1 81 ? -5.435 0.739 21.503 1.00 95.38 81 LYS A N 1
ATOM 654 C CA . LYS A 1 81 ? -6.649 -0.081 21.470 1.00 95.38 81 LYS A CA 1
ATOM 655 C C . LYS A 1 81 ? -7.495 0.146 20.217 1.00 95.38 81 LYS A C 1
ATOM 657 O O . LYS A 1 81 ? -8.077 -0.810 19.699 1.00 95.38 81 LYS A O 1
ATOM 662 N N . TYR A 1 82 ? -7.633 1.396 19.776 1.00 94.88 82 TYR A N 1
ATOM 663 C CA . TYR A 1 82 ? -8.619 1.753 18.756 1.00 94.88 82 TYR A CA 1
ATOM 664 C C . TYR A 1 82 ? -8.028 2.019 17.374 1.00 94.88 82 TYR A C 1
ATOM 666 O O . TYR A 1 82 ? -8.716 1.738 16.398 1.00 94.88 82 TYR A O 1
ATOM 674 N N . VAL A 1 83 ? -6.785 2.490 17.255 1.00 95.31 83 VAL A N 1
ATOM 675 C CA . VAL A 1 83 ? -6.163 2.791 15.957 1.00 95.31 83 VAL A CA 1
ATOM 676 C C . VAL A 1 83 ? -5.517 1.542 15.378 1.00 95.31 83 VAL A C 1
ATOM 678 O O . VAL A 1 83 ? -4.528 1.036 15.897 1.00 95.31 83 VAL A O 1
ATOM 681 N N . GLN A 1 84 ? -6.068 1.058 14.268 1.00 96.69 84 GLN A N 1
ATOM 682 C CA . GLN A 1 84 ? -5.610 -0.172 13.614 1.00 96.69 84 GLN A CA 1
ATOM 683 C C . GLN A 1 84 ? -5.003 0.085 12.238 1.00 96.69 84 GLN A C 1
ATOM 685 O O . GLN A 1 84 ? -4.121 -0.658 11.798 1.00 96.69 84 GLN A O 1
ATOM 690 N N . HIS A 1 85 ? -5.471 1.132 11.561 1.00 96.44 85 HIS A N 1
ATOM 691 C CA . HIS A 1 85 ? -5.088 1.440 10.194 1.00 96.44 85 HIS A CA 1
ATOM 692 C C . HIS A 1 85 ? -4.658 2.897 10.081 1.00 96.44 85 HIS A C 1
ATOM 694 O O . HIS A 1 85 ? -5.389 3.800 10.493 1.00 96.44 85 HIS A O 1
ATOM 700 N N . LEU A 1 86 ? -3.486 3.127 9.500 1.00 95.06 86 LEU A N 1
ATOM 701 C CA . LEU A 1 86 ? -2.944 4.468 9.342 1.00 95.06 86 LEU A CA 1
ATOM 702 C C . LEU A 1 86 ? -2.377 4.663 7.940 1.00 95.06 86 LEU A C 1
ATOM 704 O O . LEU A 1 86 ? -1.579 3.860 7.465 1.00 95.06 86 LEU A O 1
ATOM 708 N N . LEU A 1 87 ? -2.794 5.748 7.299 1.00 94.56 87 LEU A N 1
ATOM 709 C CA . LEU A 1 87 ? -2.284 6.217 6.020 1.00 94.56 87 LEU A CA 1
ATOM 710 C C . LEU A 1 87 ? -1.628 7.582 6.239 1.00 94.56 87 LEU A C 1
ATOM 712 O O . LEU A 1 87 ? -2.293 8.545 6.620 1.00 94.56 87 LEU A O 1
ATOM 716 N N . ILE A 1 88 ? -0.322 7.669 6.002 1.00 92.62 88 ILE A N 1
ATOM 717 C CA . ILE A 1 88 ? 0.469 8.887 6.179 1.00 92.62 88 ILE A CA 1
ATOM 718 C C . ILE A 1 88 ? 0.973 9.370 4.822 1.00 92.62 88 ILE A C 1
ATOM 720 O O . ILE A 1 88 ? 1.653 8.635 4.111 1.00 92.62 88 ILE A O 1
ATOM 724 N N . GLY A 1 89 ? 0.678 10.624 4.479 1.00 90.06 89 GLY A N 1
ATOM 725 C CA . GLY A 1 89 ? 1.100 11.241 3.217 1.00 90.06 89 GLY A CA 1
ATOM 726 C C . GLY A 1 89 ? 1.609 12.681 3.303 1.00 90.06 89 GLY A C 1
ATOM 727 O O . GLY A 1 89 ? 1.985 13.229 2.276 1.00 90.06 89 GLY A O 1
ATOM 728 N N . THR A 1 90 ? 1.634 13.310 4.479 1.00 86.25 90 THR A N 1
ATOM 729 C CA . THR A 1 90 ? 1.944 14.756 4.613 1.00 86.25 90 THR A CA 1
ATOM 730 C C . THR A 1 90 ? 2.738 15.134 5.862 1.00 86.25 90 THR A C 1
ATOM 732 O O . THR A 1 90 ? 3.141 16.286 5.992 1.00 86.25 90 THR A O 1
ATOM 735 N N . LEU A 1 91 ? 2.958 14.195 6.783 1.00 87.81 91 LEU A N 1
ATOM 736 C CA . LEU A 1 91 ? 3.660 14.452 8.042 1.00 87.81 91 LEU A CA 1
ATOM 737 C C . LEU A 1 91 ? 5.171 14.517 7.846 1.00 87.81 91 LEU A C 1
ATOM 739 O O . LEU A 1 91 ? 5.672 13.830 6.961 1.00 87.81 91 LEU A O 1
ATOM 743 N N . ARG A 1 92 ? 5.865 15.275 8.709 1.00 89.62 92 ARG A N 1
ATOM 744 C CA . ARG A 1 92 ? 7.333 15.278 8.883 1.00 89.62 92 ARG A CA 1
ATOM 745 C C . ARG A 1 92 ? 7.805 14.068 9.694 1.00 89.62 92 ARG A C 1
ATOM 747 O O . ARG A 1 92 ? 7.009 13.424 10.367 1.00 89.62 92 ARG A O 1
ATOM 754 N N . ILE A 1 93 ? 9.096 13.742 9.644 1.00 90.69 93 ILE A N 1
ATOM 755 C CA . ILE A 1 93 ? 9.614 12.456 10.147 1.00 90.69 93 ILE A CA 1
ATOM 756 C C . ILE A 1 93 ? 9.458 12.354 11.661 1.00 90.69 93 ILE A C 1
ATOM 758 O O . ILE A 1 93 ? 9.063 11.312 12.178 1.00 90.69 93 ILE A O 1
ATOM 762 N N . GLU A 1 94 ? 9.667 13.459 12.368 1.00 91.00 94 GLU A N 1
ATOM 763 C CA . GLU A 1 94 ? 9.483 13.556 13.813 1.00 91.00 94 GLU A CA 1
ATOM 764 C C . GLU A 1 94 ? 8.008 13.356 14.193 1.00 91.00 94 GLU A C 1
ATOM 766 O O . GLU A 1 94 ? 7.691 12.691 15.179 1.00 91.00 94 GLU A O 1
ATOM 771 N N . GLU A 1 95 ? 7.094 13.884 13.375 1.00 90.25 95 GLU A N 1
ATOM 772 C CA . GLU A 1 95 ? 5.650 13.721 13.552 1.00 90.25 95 GLU A CA 1
ATOM 773 C C . GLU A 1 95 ? 5.224 12.283 13.253 1.00 90.25 95 GLU A C 1
ATOM 775 O O . GLU A 1 95 ? 4.425 11.723 14.000 1.00 90.25 95 GLU A O 1
ATOM 780 N N . VAL A 1 96 ? 5.792 11.652 12.220 1.00 92.00 96 VAL A N 1
ATOM 781 C CA . VAL A 1 96 ? 5.573 10.231 11.921 1.00 92.00 96 VAL A CA 1
ATOM 782 C C . VAL A 1 96 ? 6.005 9.370 13.100 1.00 92.00 96 VAL A C 1
ATOM 784 O O . VAL A 1 96 ? 5.214 8.557 13.566 1.00 92.00 96 VAL A O 1
ATOM 787 N N . ILE A 1 97 ? 7.214 9.569 13.629 1.00 93.12 97 ILE A N 1
ATOM 788 C CA . ILE A 1 97 ? 7.716 8.805 14.780 1.00 93.12 97 ILE A CA 1
ATOM 789 C C . ILE A 1 97 ? 6.807 9.005 16.001 1.00 93.12 97 ILE A C 1
ATOM 791 O O . ILE A 1 97 ? 6.422 8.027 16.643 1.00 93.12 97 ILE A O 1
ATOM 795 N N . SER A 1 98 ? 6.405 10.248 16.285 1.00 91.38 98 SER A N 1
ATOM 796 C CA . SER A 1 98 ? 5.468 10.568 17.369 1.00 91.38 98 SER A CA 1
ATOM 797 C C . SER A 1 98 ? 4.132 9.832 17.207 1.00 91.38 98 SER A C 1
ATOM 799 O O . SER A 1 98 ? 3.704 9.111 18.111 1.00 91.38 98 SER A O 1
ATOM 801 N N . VAL A 1 99 ? 3.513 9.906 16.025 1.00 91.75 99 VAL A N 1
ATOM 802 C CA . VAL A 1 99 ? 2.252 9.209 15.729 1.00 91.75 99 VAL A CA 1
ATOM 803 C C . VAL A 1 99 ? 2.404 7.691 15.845 1.00 91.75 99 VAL A C 1
ATOM 805 O O . VAL A 1 99 ? 1.559 7.041 16.463 1.00 91.75 99 VAL A O 1
ATOM 808 N N . LEU A 1 100 ? 3.476 7.118 15.292 1.00 94.12 100 LEU A N 1
ATOM 809 C CA . LEU A 1 100 ? 3.742 5.682 15.356 1.00 94.12 100 LEU A CA 1
ATOM 810 C C . LEU A 1 100 ? 3.947 5.216 16.805 1.00 94.12 100 LEU A C 1
ATOM 812 O O . LEU A 1 100 ? 3.407 4.181 17.188 1.00 94.12 100 LEU A O 1
ATOM 816 N N . SER A 1 101 ? 4.647 5.994 17.635 1.00 93.31 101 SER A N 1
ATOM 817 C CA . SER A 1 101 ? 4.838 5.670 19.056 1.00 93.31 101 SER A CA 1
ATOM 818 C C . SER A 1 101 ? 3.527 5.642 19.850 1.00 93.31 101 SER A C 1
ATOM 820 O O . SER A 1 101 ? 3.342 4.767 20.696 1.00 93.31 101 SER A O 1
ATOM 822 N N . ALA A 1 102 ? 2.586 6.540 19.539 1.00 93.12 102 ALA A N 1
ATOM 823 C CA . ALA A 1 102 ? 1.266 6.560 20.163 1.00 93.12 102 ALA A CA 1
ATOM 824 C C . ALA A 1 102 ? 0.373 5.409 19.662 1.00 93.12 102 ALA A C 1
ATOM 826 O O . ALA A 1 102 ? -0.462 4.898 20.405 1.00 93.12 102 ALA A O 1
ATOM 827 N N . CYS A 1 103 ? 0.557 4.976 18.412 1.00 94.94 103 CYS A N 1
ATOM 828 C CA . CYS A 1 103 ? -0.282 3.984 17.741 1.00 94.94 103 CYS A CA 1
ATOM 829 C C . CYS A 1 103 ? 0.395 2.601 17.658 1.00 94.94 103 CYS A C 1
ATOM 831 O O . CYS A 1 103 ? 0.459 1.988 16.597 1.00 94.94 103 CYS A O 1
ATOM 833 N N . SER A 1 104 ? 0.885 2.059 18.773 1.00 95.88 104 SER A N 1
ATOM 834 C CA . SER A 1 104 ? 1.593 0.763 18.776 1.00 95.88 104 SER A CA 1
ATOM 835 C C . SER A 1 104 ? 0.713 -0.458 18.438 1.00 95.88 104 SER A C 1
ATOM 837 O O . SER A 1 104 ? 1.232 -1.540 18.170 1.00 95.88 104 SER A O 1
ATOM 839 N N . GLY A 1 105 ? -0.615 -0.297 18.426 1.00 96.50 105 GLY A N 1
ATOM 840 C CA . GLY A 1 105 ? -1.592 -1.332 18.057 1.00 96.50 105 GLY A CA 1
ATOM 841 C C . GLY A 1 105 ? -1.891 -1.440 16.556 1.00 96.50 105 GLY A C 1
ATOM 842 O O . GLY A 1 105 ? -2.795 -2.184 16.164 1.00 96.50 105 GLY A O 1
ATOM 843 N N . LEU A 1 106 ? -1.157 -0.710 15.709 1.00 97.62 106 LEU A N 1
ATOM 844 C CA . LEU A 1 106 ? -1.346 -0.729 14.261 1.00 97.62 106 LEU A CA 1
ATOM 845 C C . LEU A 1 106 ? -1.171 -2.134 13.673 1.00 97.62 106 LEU A C 1
ATOM 847 O O . LEU A 1 106 ? -0.227 -2.860 13.986 1.00 97.62 106 LEU A O 1
ATOM 851 N N . CYS A 1 107 ? -2.066 -2.488 12.750 1.00 97.50 107 CYS A N 1
ATOM 852 C CA . CYS A 1 107 ? -1.981 -3.718 11.965 1.00 97.50 107 CYS A CA 1
ATOM 853 C C . CYS A 1 107 ? -1.832 -3.457 10.457 1.00 97.50 107 CYS A C 1
ATOM 855 O O . CYS A 1 107 ? -1.378 -4.349 9.737 1.00 97.50 107 CYS A O 1
ATOM 857 N N . SER A 1 108 ? -2.179 -2.254 9.983 1.00 97.81 108 SER A N 1
ATOM 858 C CA . SER A 1 108 ? -2.016 -1.823 8.590 1.00 97.81 108 SER A CA 1
ATOM 859 C C . SER A 1 108 ? -1.449 -0.411 8.532 1.00 97.81 108 SER A C 1
ATOM 861 O O . SER A 1 108 ? -2.039 0.510 9.101 1.00 97.81 108 SER A O 1
ATOM 863 N N . LEU A 1 109 ? -0.344 -0.234 7.817 1.00 97.25 109 LEU A N 1
ATOM 864 C CA . LEU A 1 109 ? 0.317 1.056 7.655 1.00 97.25 109 LEU A CA 1
ATOM 865 C C . LEU A 1 109 ? 0.614 1.321 6.179 1.00 97.25 109 LEU A C 1
ATOM 867 O O . LEU A 1 109 ? 1.176 0.468 5.500 1.00 97.25 109 LEU A O 1
ATOM 871 N N . MET A 1 110 ? 0.269 2.513 5.700 1.00 95.94 110 MET A N 1
ATOM 872 C CA . MET A 1 110 ? 0.667 3.016 4.387 1.00 95.94 110 MET A CA 1
ATOM 873 C C . MET A 1 110 ? 1.425 4.335 4.552 1.00 95.94 110 MET A C 1
ATOM 875 O O . MET A 1 110 ? 0.921 5.272 5.169 1.00 95.94 110 MET A O 1
ATOM 879 N N . LEU A 1 111 ? 2.631 4.404 3.994 1.00 94.75 111 LEU A N 1
ATOM 880 C CA . LEU A 1 111 ? 3.519 5.564 4.009 1.00 94.75 111 LEU A CA 1
ATOM 881 C C . LEU A 1 111 ? 3.751 6.032 2.566 1.00 94.75 111 LEU A C 1
ATOM 883 O O . LEU A 1 111 ? 4.492 5.404 1.812 1.00 94.75 111 LEU A O 1
ATOM 887 N N . LEU A 1 112 ? 3.105 7.132 2.181 1.00 89.06 112 LEU A N 1
ATOM 888 C CA . LEU A 1 112 ? 3.128 7.675 0.815 1.00 89.06 112 LEU A CA 1
ATOM 889 C C . LEU A 1 112 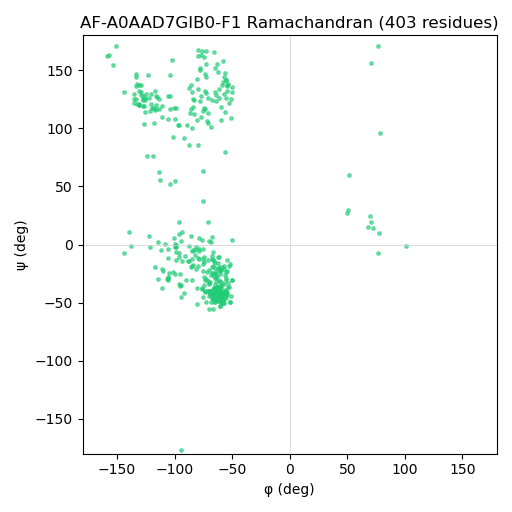? 4.172 8.778 0.612 1.00 89.06 112 LEU A C 1
ATOM 891 O O . LEU A 1 112 ? 4.359 9.251 -0.506 1.00 89.06 112 LEU A O 1
ATOM 895 N N . THR A 1 113 ? 4.823 9.240 1.677 1.00 75.06 113 THR A N 1
ATOM 896 C CA . THR A 1 113 ? 5.708 10.402 1.612 1.00 75.06 113 THR A CA 1
ATOM 897 C C . THR A 1 113 ? 7.087 10.036 1.070 1.00 75.06 113 THR A C 1
ATOM 899 O O . THR A 1 113 ? 7.926 9.488 1.778 1.00 75.06 113 THR A O 1
ATOM 902 N N . GLU A 1 114 ? 7.395 10.430 -0.168 1.00 68.94 114 GLU A N 1
ATOM 903 C CA . GLU A 1 114 ? 8.759 10.280 -0.709 1.00 68.94 114 GLU A CA 1
ATOM 904 C C . GLU A 1 114 ? 9.819 11.048 0.103 1.00 68.94 114 GLU A C 1
ATOM 906 O O . GLU A 1 114 ? 11.003 10.699 0.084 1.00 68.94 114 GLU A O 1
ATOM 911 N N . LEU A 1 115 ? 9.393 12.103 0.805 1.00 62.94 115 LEU A N 1
ATOM 912 C CA . LEU A 1 115 ? 10.265 13.043 1.509 1.00 62.94 115 LEU A CA 1
ATOM 913 C C . LEU A 1 115 ? 10.553 12.661 2.966 1.00 62.94 115 LEU A C 1
ATOM 915 O O . LEU A 1 115 ? 11.371 13.323 3.597 1.00 62.94 115 LEU A O 1
ATOM 919 N N . VAL A 1 116 ? 9.867 11.658 3.531 1.00 63.53 116 VAL A N 1
ATOM 920 C CA . VAL A 1 116 ? 9.769 11.548 5.000 1.00 63.53 116 VAL A CA 1
ATOM 921 C C . VAL A 1 116 ? 9.893 10.124 5.543 1.00 63.53 116 VAL A C 1
ATOM 923 O O . VAL A 1 116 ? 9.665 9.867 6.720 1.00 63.53 116 VAL A O 1
ATOM 926 N N . VAL A 1 117 ? 10.287 9.167 4.714 1.00 77.19 117 VAL A N 1
ATOM 927 C CA . VAL A 1 117 ? 10.579 7.810 5.186 1.00 77.19 117 VAL A CA 1
ATOM 928 C C . VAL A 1 117 ? 12.095 7.650 5.233 1.00 77.19 117 VAL A C 1
ATOM 930 O O . VAL A 1 117 ? 12.782 7.962 4.263 1.00 77.19 117 VAL A O 1
ATOM 933 N N . GLY A 1 118 ? 12.609 7.208 6.380 1.00 88.50 118 GLY A N 1
ATOM 934 C CA . GLY A 1 118 ? 14.029 6.960 6.615 1.00 88.50 118 GLY A CA 1
ATOM 935 C C . GLY A 1 118 ? 14.242 5.853 7.653 1.00 88.50 118 GLY A C 1
ATOM 936 O O . GLY A 1 118 ? 13.283 5.465 8.327 1.00 88.50 118 GLY A O 1
ATOM 937 N N . PRO A 1 119 ? 15.487 5.376 7.845 1.00 93.75 119 PRO A N 1
ATOM 938 C CA . PRO A 1 119 ? 15.783 4.243 8.730 1.00 93.75 119 PRO A CA 1
ATOM 939 C C . PRO A 1 119 ? 15.367 4.462 10.186 1.00 93.75 119 PRO A C 1
ATOM 941 O O . PRO A 1 119 ? 15.135 3.505 10.920 1.00 93.75 119 PRO A O 1
ATOM 944 N N . SER A 1 120 ? 15.223 5.720 10.608 1.00 94.31 120 SER A N 1
ATOM 945 C CA . SER A 1 120 ? 14.790 6.097 11.954 1.00 94.31 120 SER A CA 1
ATOM 946 C C . SER A 1 120 ? 13.392 5.597 12.327 1.00 94.31 120 SER A C 1
ATOM 948 O O . SER A 1 120 ? 13.102 5.508 13.517 1.00 94.31 120 SER A O 1
ATOM 950 N N . ILE A 1 121 ? 12.535 5.234 11.361 1.00 95.31 121 ILE A N 1
ATOM 951 C CA . ILE A 1 121 ? 11.208 4.672 11.671 1.00 95.31 121 ILE A CA 1
ATOM 952 C C . ILE A 1 121 ? 11.233 3.162 11.913 1.00 95.31 121 ILE A C 1
ATOM 954 O O . ILE A 1 121 ? 10.298 2.629 12.510 1.00 95.31 121 ILE A O 1
ATOM 958 N N . LEU A 1 122 ? 12.280 2.459 11.465 1.00 96.19 122 LEU A N 1
ATOM 959 C CA . LEU A 1 122 ? 12.376 1.001 11.567 1.00 96.19 122 LEU A CA 1
ATOM 960 C C . LEU A 1 122 ? 12.214 0.479 13.009 1.00 96.19 122 LEU A C 1
ATOM 962 O O . LEU A 1 122 ? 11.496 -0.511 13.174 1.00 96.19 122 LEU A O 1
ATOM 966 N N . PRO A 1 123 ? 12.769 1.124 14.059 1.00 97.06 123 PRO A N 1
ATOM 967 C CA . PRO A 1 123 ? 12.520 0.717 15.443 1.00 97.06 123 PRO A CA 1
ATOM 968 C C . PRO A 1 123 ? 11.041 0.796 15.842 1.00 97.06 123 PRO A C 1
ATOM 970 O O . PRO A 1 123 ? 10.534 -0.107 16.505 1.00 97.06 123 PRO A O 1
ATOM 973 N N . SER A 1 124 ? 10.322 1.837 15.405 1.00 96.25 124 SER A N 1
ATOM 974 C CA . SER A 1 124 ? 8.884 1.969 15.670 1.00 96.25 124 SER A CA 1
ATOM 975 C C . SER A 1 124 ? 8.085 0.877 14.963 1.00 96.25 124 SER A C 1
ATOM 977 O O . SER A 1 124 ? 7.184 0.306 15.569 1.00 96.25 124 SER A O 1
ATOM 979 N N . LEU A 1 125 ? 8.437 0.541 13.718 1.00 97.00 125 LEU A N 1
ATOM 980 C CA . LEU A 1 125 ? 7.794 -0.552 12.980 1.00 97.00 125 LEU A CA 1
ATOM 981 C C . LEU A 1 125 ? 8.075 -1.919 13.623 1.00 97.00 125 LEU A C 1
ATOM 983 O O . LEU A 1 125 ? 7.174 -2.746 13.720 1.00 97.00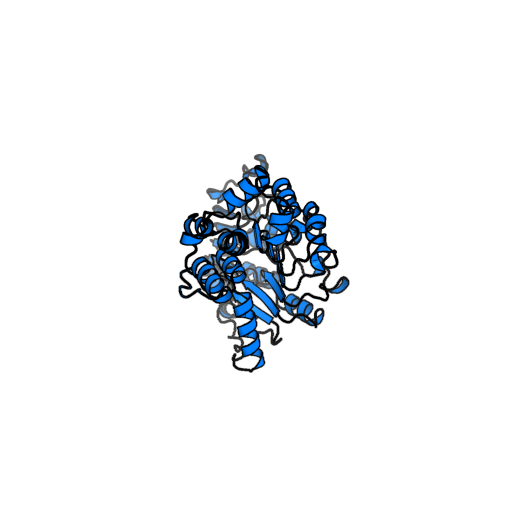 125 LEU A O 1
ATOM 987 N N . ALA A 1 126 ? 9.300 -2.143 14.108 1.00 97.12 126 ALA A N 1
ATOM 988 C CA . ALA A 1 126 ? 9.703 -3.371 14.798 1.00 97.12 126 ALA A CA 1
ATOM 989 C C . ALA A 1 126 ? 8.968 -3.604 16.126 1.00 97.12 126 ALA A C 1
ATOM 991 O O . ALA A 1 126 ? 8.768 -4.750 16.520 1.00 97.12 126 ALA A O 1
ATOM 992 N N . ALA A 1 127 ? 8.544 -2.538 16.809 1.00 96.62 127 ALA A N 1
ATOM 993 C CA . ALA A 1 127 ? 7.753 -2.643 18.033 1.00 96.62 127 ALA A CA 1
ATOM 994 C C . ALA A 1 127 ? 6.284 -3.044 17.780 1.00 96.62 127 ALA A C 1
ATOM 996 O O . ALA A 1 127 ? 5.556 -3.356 18.725 1.00 96.62 127 ALA A O 1
ATOM 997 N N . MET A 1 128 ? 5.830 -3.029 16.523 1.00 96.88 128 MET A N 1
ATOM 998 C CA . MET A 1 128 ? 4.444 -3.289 16.138 1.00 96.88 128 MET A CA 1
ATOM 999 C C . MET A 1 128 ? 4.261 -4.698 15.570 1.00 96.88 128 MET A C 1
ATOM 1001 O O . MET A 1 128 ? 5.180 -5.322 15.047 1.00 96.88 128 MET A O 1
ATOM 1005 N N . LYS A 1 129 ? 3.018 -5.185 15.595 1.00 96.75 129 LYS A N 1
ATOM 1006 C CA . LYS A 1 129 ? 2.612 -6.435 14.927 1.00 96.75 129 LYS A CA 1
ATOM 1007 C C . LYS A 1 129 ? 1.923 -6.134 13.599 1.00 96.75 129 LYS A C 1
ATOM 1009 O O . LYS A 1 129 ? 0.781 -6.545 13.369 1.00 96.75 129 LYS A O 1
ATOM 1014 N N . LEU A 1 130 ? 2.608 -5.374 12.745 1.00 98.06 130 LEU A N 1
ATOM 1015 C CA . LEU A 1 130 ? 2.085 -5.005 11.434 1.00 98.06 130 LEU A CA 1
ATOM 1016 C C . LEU A 1 130 ? 1.844 -6.261 10.598 1.00 98.06 130 LEU A C 1
ATOM 1018 O O . LEU A 1 130 ? 2.689 -7.149 10.530 1.00 98.06 130 LEU A O 1
ATOM 1022 N N . ARG A 1 131 ? 0.677 -6.318 9.954 1.00 97.94 131 ARG A N 1
ATOM 1023 C CA . ARG A 1 131 ? 0.302 -7.375 9.007 1.00 97.94 131 ARG A CA 1
ATOM 1024 C C . ARG A 1 131 ? 0.337 -6.884 7.570 1.00 97.94 131 ARG A C 1
ATOM 1026 O O . ARG A 1 131 ? 0.570 -7.697 6.679 1.00 97.94 131 ARG A O 1
ATOM 1033 N N . ARG A 1 132 ? 0.069 -5.595 7.356 1.00 97.75 132 ARG A N 1
ATOM 1034 C CA . ARG A 1 132 ? 0.075 -4.938 6.049 1.00 97.75 132 ARG A CA 1
ATOM 1035 C C . ARG A 1 132 ? 0.959 -3.696 6.104 1.00 97.75 132 ARG A C 1
ATOM 1037 O O . ARG A 1 132 ? 0.763 -2.851 6.979 1.00 97.75 132 ARG A O 1
ATOM 1044 N N . LEU A 1 133 ? 1.903 -3.593 5.176 1.00 97.38 133 LEU A N 1
ATOM 1045 C CA . LEU A 1 133 ? 2.773 -2.432 5.029 1.00 97.38 133 LEU A CA 1
ATOM 1046 C C . LEU A 1 133 ? 2.841 -2.020 3.559 1.00 97.38 133 LEU A C 1
ATOM 1048 O O . LEU A 1 133 ? 3.207 -2.835 2.717 1.00 97.38 133 LEU A O 1
ATOM 1052 N N . SER A 1 134 ? 2.536 -0.756 3.282 1.00 96.25 134 SER A N 1
ATOM 1053 C CA . SER A 1 134 ? 2.720 -0.135 1.970 1.00 96.25 134 SER A CA 1
ATOM 1054 C C . SER A 1 134 ? 3.705 1.029 2.097 1.00 96.25 134 SER A C 1
ATOM 1056 O O . SER A 1 134 ? 3.442 1.964 2.854 1.00 96.25 134 SER A O 1
ATOM 1058 N N . VAL A 1 135 ? 4.859 0.976 1.430 1.00 95.31 135 VAL A N 1
ATOM 1059 C CA . VAL A 1 135 ? 5.961 1.936 1.647 1.00 95.31 135 VAL A CA 1
ATOM 1060 C C . VAL A 1 135 ? 6.899 2.031 0.438 1.00 95.31 135 VAL A C 1
ATOM 1062 O O . VAL A 1 135 ? 6.920 1.153 -0.417 1.00 95.31 135 VAL A O 1
ATOM 1065 N N . TYR A 1 136 ? 7.709 3.088 0.378 1.00 92.50 136 TYR A N 1
ATOM 1066 C CA . TYR A 1 136 ? 8.918 3.142 -0.452 1.00 92.50 136 TYR A CA 1
ATOM 1067 C C . TYR A 1 136 ? 10.090 2.514 0.317 1.00 92.50 136 TYR A C 1
ATOM 1069 O O . TYR A 1 136 ? 10.667 3.154 1.202 1.00 92.50 136 TYR A O 1
ATOM 1077 N N . LEU A 1 137 ? 10.431 1.261 0.019 1.00 91.75 137 LEU A N 1
ATOM 1078 C CA . LEU A 1 137 ? 11.491 0.511 0.690 1.00 91.75 137 LEU A CA 1
ATOM 1079 C C . LEU A 1 137 ? 12.851 1.198 0.547 1.00 91.75 137 LEU A C 1
ATOM 1081 O O . LEU A 1 137 ? 13.549 1.334 1.548 1.00 91.75 137 LEU A O 1
ATOM 1085 N N . LEU A 1 138 ? 13.213 1.723 -0.630 1.00 88.56 138 LEU A N 1
ATOM 1086 C CA . LEU A 1 138 ? 14.496 2.426 -0.786 1.00 88.56 138 LEU A CA 1
ATOM 1087 C C . LEU A 1 138 ? 14.619 3.575 0.207 1.00 88.56 138 LEU A C 1
ATOM 1089 O O . LEU A 1 138 ? 15.656 3.761 0.833 1.00 88.56 138 LEU A O 1
ATOM 1093 N N . LYS A 1 139 ? 13.545 4.345 0.379 1.00 88.81 139 LYS A N 1
ATOM 1094 C CA . LYS A 1 139 ? 13.518 5.473 1.314 1.00 88.81 139 LYS A CA 1
ATOM 1095 C C . LYS A 1 139 ? 13.552 5.002 2.758 1.00 88.81 139 LYS A C 1
ATOM 1097 O O . LYS A 1 139 ? 14.326 5.537 3.545 1.00 88.81 139 LYS A O 1
ATOM 1102 N N . LEU A 1 140 ? 12.799 3.953 3.078 1.00 92.56 140 LEU A N 1
ATOM 1103 C CA . LEU A 1 140 ? 12.815 3.326 4.396 1.00 92.56 140 LEU A CA 1
ATOM 1104 C C . LEU A 1 140 ? 14.222 2.923 4.843 1.00 92.56 140 LEU A C 1
ATOM 1106 O O . LEU A 1 140 ? 14.559 3.111 6.006 1.00 92.56 140 LEU A O 1
ATOM 1110 N N . PHE A 1 141 ? 15.060 2.468 3.915 1.00 91.56 141 PHE A N 1
ATOM 1111 C CA . PHE A 1 141 ? 16.458 2.118 4.172 1.00 91.56 141 PHE A CA 1
ATOM 1112 C C . PHE A 1 141 ? 17.447 3.251 3.845 1.00 91.56 141 PHE A C 1
ATOM 1114 O O . PHE A 1 141 ? 18.643 3.021 3.705 1.00 91.56 141 PHE A O 1
ATOM 1121 N N . GLY A 1 142 ? 16.984 4.502 3.751 1.00 88.56 142 GLY A N 1
ATOM 1122 C CA . GLY A 1 142 ? 17.853 5.676 3.605 1.00 88.56 142 GLY A CA 1
ATOM 1123 C C . GLY A 1 142 ? 18.552 5.777 2.248 1.00 88.56 142 GLY A C 1
ATOM 1124 O O . GLY A 1 142 ? 19.611 6.385 2.145 1.00 88.56 142 GLY A O 1
ATOM 1125 N N . GLY A 1 143 ? 17.981 5.167 1.210 1.00 83.00 143 GLY A N 1
ATOM 1126 C CA . GLY A 1 143 ? 18.600 5.043 -0.107 1.00 83.00 143 GLY A CA 1
ATOM 1127 C C . GLY A 1 143 ? 19.788 4.083 -0.124 1.00 83.00 143 GLY A C 1
ATOM 1128 O O . GLY A 1 143 ? 20.618 4.184 -1.025 1.00 83.00 143 GLY A O 1
ATOM 1129 N N . ALA A 1 144 ? 19.899 3.196 0.872 1.00 77.62 144 ALA A N 1
ATOM 1130 C CA . ALA A 1 144 ? 20.909 2.152 0.873 1.00 77.62 144 ALA A CA 1
ATOM 1131 C C . ALA A 1 144 ? 20.807 1.301 -0.397 1.00 77.62 144 ALA A C 1
ATOM 1133 O O . ALA A 1 144 ? 19.723 1.067 -0.929 1.00 77.62 144 ALA A O 1
ATOM 1134 N N . GLN A 1 145 ? 21.960 0.809 -0.846 1.00 75.12 145 GLN A N 1
ATOM 1135 C CA . GLN A 1 145 ? 22.048 -0.132 -1.965 1.00 75.12 145 GLN A CA 1
ATOM 1136 C C . GLN A 1 145 ? 21.406 -1.487 -1.645 1.00 75.12 145 GLN A C 1
ATOM 1138 O O . GLN A 1 145 ? 21.191 -2.283 -2.546 1.00 75.12 145 GLN A O 1
ATOM 1143 N N . TRP A 1 146 ? 21.131 -1.764 -0.369 1.00 82.56 146 TRP A N 1
ATOM 1144 C CA . TRP A 1 146 ? 20.607 -3.042 0.083 1.00 82.56 146 TRP A CA 1
ATOM 1145 C C . TRP A 1 146 ? 19.402 -2.832 0.999 1.00 82.56 146 TRP A C 1
ATOM 1147 O O . TRP A 1 146 ? 19.402 -1.951 1.864 1.00 82.56 146 TRP A O 1
ATOM 1157 N N . ILE A 1 147 ? 18.375 -3.653 0.798 1.00 88.88 147 ILE A N 1
ATOM 1158 C CA . ILE A 1 147 ? 17.149 -3.669 1.595 1.00 88.88 147 ILE A CA 1
ATOM 1159 C C . ILE A 1 147 ? 17.117 -4.958 2.411 1.00 88.88 147 ILE A C 1
ATOM 1161 O O . ILE A 1 147 ? 17.082 -6.058 1.862 1.00 88.88 147 ILE A O 1
ATOM 1165 N N . ASP A 1 148 ? 17.092 -4.819 3.737 1.00 90.75 148 ASP A N 1
ATOM 1166 C CA . ASP A 1 148 ? 17.025 -5.954 4.654 1.00 90.75 148 ASP A CA 1
ATOM 1167 C C . ASP A 1 148 ? 15.582 -6.306 5.020 1.00 90.75 148 ASP A C 1
ATOM 1169 O O . ASP A 1 148 ? 15.019 -5.805 5.998 1.00 90.75 148 ASP A O 1
ATOM 1173 N N . LEU A 1 149 ? 14.976 -7.211 4.254 1.00 91.56 149 LEU A N 1
ATOM 1174 C CA . LEU A 1 149 ? 13.641 -7.717 4.575 1.00 91.56 149 LEU A CA 1
ATOM 1175 C C . LEU A 1 149 ? 13.633 -8.728 5.737 1.00 91.56 149 LEU A C 1
ATOM 1177 O O . LEU A 1 149 ? 12.549 -9.109 6.178 1.00 91.56 149 LEU A O 1
ATOM 1181 N N . SER A 1 150 ? 14.791 -9.122 6.288 1.00 91.62 150 SER A N 1
ATOM 1182 C CA . SER A 1 150 ? 14.854 -9.904 7.536 1.00 91.62 150 SER A CA 1
ATOM 1183 C C . SER A 1 150 ? 14.737 -9.046 8.797 1.00 91.62 150 SER A C 1
ATOM 1185 O O . SER A 1 150 ? 14.560 -9.581 9.896 1.00 91.62 150 SER A O 1
ATOM 1187 N N . HIS A 1 151 ? 14.783 -7.718 8.653 1.00 94.25 151 HIS A N 1
ATOM 1188 C CA . HIS A 1 151 ? 14.689 -6.793 9.773 1.00 94.25 151 HIS A CA 1
ATOM 1189 C C . HIS A 1 151 ? 13.408 -7.043 10.612 1.00 94.25 151 HIS A C 1
ATOM 1191 O O . HIS A 1 151 ? 12.333 -7.282 10.046 1.00 94.25 151 HIS A O 1
ATOM 1197 N N . PRO A 1 152 ? 13.454 -6.930 11.960 1.00 96.50 152 PRO A N 1
ATOM 1198 C CA . PRO A 1 152 ? 12.325 -7.240 12.848 1.00 96.50 152 PRO A CA 1
ATOM 1199 C C . PRO A 1 152 ? 10.981 -6.589 12.479 1.00 96.50 152 PRO A C 1
ATOM 1201 O O . PRO A 1 152 ? 9.927 -7.192 12.685 1.00 96.50 152 PRO A O 1
ATOM 1204 N N . ALA A 1 153 ? 11.024 -5.401 11.867 1.00 96.56 153 ALA A N 1
ATOM 1205 C CA . ALA A 1 153 ? 9.865 -4.673 11.335 1.00 96.56 153 ALA A CA 1
ATOM 1206 C C . ALA A 1 153 ? 9.001 -5.465 10.335 1.00 96.56 153 ALA A C 1
ATOM 1208 O O . ALA A 1 153 ? 7.823 -5.151 10.178 1.00 96.56 153 ALA A O 1
ATOM 1209 N N . PHE A 1 154 ? 9.556 -6.485 9.672 1.00 96.50 154 PHE A N 1
ATOM 1210 C CA . PHE A 1 154 ? 8.861 -7.248 8.632 1.00 96.50 154 PHE A CA 1
ATOM 1211 C C . PHE A 1 154 ? 8.419 -8.648 9.091 1.00 96.50 154 PHE A C 1
ATOM 1213 O O . PHE A 1 154 ? 7.712 -9.342 8.367 1.00 96.50 154 PHE A O 1
ATOM 1220 N N . THR A 1 155 ? 8.769 -9.064 10.313 1.00 95.69 155 THR A N 1
ATOM 1221 C CA . THR A 1 155 ? 8.574 -10.446 10.806 1.00 95.69 155 THR A CA 1
ATOM 1222 C C . THR A 1 155 ? 7.114 -10.904 10.865 1.00 95.69 155 THR A C 1
ATOM 1224 O O . THR A 1 155 ? 6.820 -12.087 10.682 1.00 95.69 155 THR A O 1
ATOM 1227 N N . SER A 1 156 ? 6.184 -9.979 11.111 1.00 97.38 156 SER A N 1
ATOM 1228 C CA . SER A 1 156 ? 4.743 -10.260 11.210 1.00 97.38 156 SER A CA 1
ATOM 1229 C C . SER A 1 156 ? 3.966 -9.942 9.927 1.00 97.38 156 SER A C 1
ATOM 1231 O O . SER A 1 156 ? 2.745 -10.130 9.890 1.00 97.38 156 SER A O 1
ATOM 1233 N N . LEU A 1 157 ? 4.643 -9.450 8.884 1.00 97.88 157 LEU A N 1
ATOM 1234 C CA . LEU A 1 157 ? 3.972 -8.985 7.679 1.00 97.88 157 LEU A CA 1
ATOM 1235 C C . LEU A 1 157 ? 3.447 -10.147 6.849 1.00 97.88 157 LEU A C 1
ATOM 1237 O O . LEU A 1 157 ? 4.153 -11.091 6.525 1.00 97.88 157 LEU A O 1
ATOM 1241 N N . THR A 1 158 ? 2.191 -10.007 6.448 1.00 97.88 158 THR A N 1
ATOM 1242 C CA . THR A 1 158 ? 1.516 -10.908 5.509 1.00 97.88 158 THR A CA 1
ATOM 1243 C C . THR A 1 158 ? 1.351 -10.256 4.143 1.00 97.88 158 THR A C 1
ATOM 1245 O O . THR A 1 158 ? 1.370 -10.959 3.141 1.00 97.88 158 THR A O 1
ATOM 1248 N N . HIS A 1 159 ? 1.223 -8.923 4.106 1.00 97.81 159 HIS A N 1
ATOM 1249 C CA . HIS A 1 159 ? 1.128 -8.126 2.890 1.00 97.81 159 HIS A CA 1
ATOM 1250 C C . HIS A 1 159 ? 2.198 -7.036 2.898 1.00 97.81 159 HIS A C 1
ATOM 1252 O O . HIS A 1 159 ? 2.265 -6.239 3.839 1.00 97.81 159 HIS A O 1
ATOM 1258 N N . LEU A 1 160 ? 2.992 -6.988 1.836 1.00 96.94 160 LEU A N 1
ATOM 1259 C CA . LEU A 1 160 ? 3.974 -5.945 1.587 1.00 96.94 160 LEU A CA 1
ATOM 1260 C C . LEU A 1 160 ? 3.708 -5.336 0.215 1.00 96.94 160 LEU A C 1
ATOM 1262 O O . LEU A 1 160 ? 3.598 -6.048 -0.778 1.00 96.94 160 LEU A O 1
ATOM 1266 N N . GLU A 1 161 ? 3.623 -4.018 0.165 1.00 95.56 161 GLU A N 1
ATOM 1267 C CA . GLU A 1 161 ? 3.512 -3.244 -1.061 1.00 95.56 161 GLU A CA 1
ATOM 1268 C C . GLU A 1 161 ? 4.681 -2.266 -1.125 1.00 95.56 161 GLU A C 1
ATOM 1270 O O . GLU A 1 161 ? 4.803 -1.374 -0.284 1.00 95.56 161 GLU A O 1
ATOM 1275 N N . ALA A 1 162 ? 5.551 -2.454 -2.115 1.00 93.31 162 ALA A N 1
ATOM 1276 C CA . ALA A 1 162 ? 6.658 -1.548 -2.371 1.00 93.31 162 ALA A CA 1
ATOM 1277 C C . ALA A 1 162 ? 6.300 -0.619 -3.535 1.00 93.31 162 ALA A C 1
ATOM 1279 O O . ALA A 1 162 ? 6.073 -1.069 -4.663 1.00 93.31 162 ALA A O 1
ATOM 1280 N N . PHE A 1 163 ? 6.248 0.684 -3.256 1.00 89.56 163 PHE A N 1
ATOM 1281 C CA . PHE A 1 163 ? 5.952 1.712 -4.261 1.00 89.56 163 PHE A CA 1
ATOM 1282 C C . PHE A 1 163 ? 7.151 2.076 -5.130 1.00 89.56 163 PHE A C 1
ATOM 1284 O O . PHE A 1 163 ? 6.988 2.773 -6.135 1.00 89.56 163 PHE A O 1
ATOM 1291 N N . ASP A 1 164 ? 8.346 1.633 -4.743 1.00 84.81 164 ASP A N 1
ATOM 1292 C CA . ASP A 1 164 ? 9.576 1.918 -5.462 1.00 84.81 164 ASP A CA 1
ATOM 1293 C C . ASP A 1 164 ? 9.420 1.534 -6.933 1.00 84.81 164 ASP A C 1
ATOM 1295 O O . ASP A 1 164 ? 9.103 0.397 -7.284 1.00 84.81 164 ASP A O 1
ATOM 1299 N N . MET A 1 165 ? 9.609 2.517 -7.806 1.00 65.38 165 MET A N 1
ATOM 1300 C CA . MET A 1 165 ? 9.584 2.281 -9.238 1.00 65.38 165 MET A CA 1
ATOM 1301 C C . MET A 1 165 ? 10.766 1.372 -9.604 1.00 65.38 165 MET A C 1
ATOM 1303 O O . MET A 1 165 ? 11.911 1.659 -9.236 1.00 65.38 165 MET A O 1
ATOM 1307 N N . SER A 1 166 ? 10.496 0.314 -10.369 1.00 54.94 166 SER A N 1
ATOM 1308 C CA . SER A 1 166 ? 11.473 -0.701 -10.794 1.00 54.94 166 SER A CA 1
ATOM 1309 C C . SER A 1 166 ? 12.738 -0.161 -11.464 1.00 54.94 166 SER A C 1
ATOM 1311 O O . SER A 1 166 ? 13.750 -0.849 -11.498 1.00 54.94 166 SER A O 1
ATOM 1313 N N . PHE A 1 167 ? 12.751 1.081 -11.959 1.00 54.25 167 PHE A N 1
ATOM 1314 C CA . PHE A 1 167 ? 13.978 1.659 -12.511 1.00 54.25 167 PHE A CA 1
ATOM 1315 C C . PHE A 1 167 ? 15.069 1.916 -11.457 1.00 54.25 167 PHE A C 1
ATOM 1317 O O . PHE A 1 167 ? 16.231 2.062 -11.831 1.00 54.25 167 PHE A O 1
ATOM 1324 N N . ARG A 1 168 ? 14.730 1.989 -10.159 1.00 57.19 168 ARG A N 1
ATOM 1325 C CA . ARG A 1 168 ? 15.727 2.159 -9.082 1.00 57.19 168 ARG A CA 1
ATOM 1326 C C . ARG A 1 168 ? 15.983 0.914 -8.261 1.00 57.19 168 ARG A C 1
ATOM 1328 O O . ARG A 1 168 ? 17.068 0.817 -7.711 1.00 57.19 168 ARG A O 1
ATOM 1335 N N . LEU A 1 169 ? 14.999 0.027 -8.158 1.00 59.97 169 LEU A N 1
ATOM 1336 C CA . LEU A 1 169 ? 15.168 -1.248 -7.483 1.00 59.97 169 LEU A CA 1
ATOM 1337 C C . LEU A 1 169 ? 15.476 -2.322 -8.502 1.00 59.97 169 LEU A C 1
ATOM 1339 O O . LEU A 1 169 ? 14.572 -2.826 -9.166 1.00 59.97 169 LEU A O 1
ATOM 1343 N N . ARG A 1 170 ? 16.744 -2.705 -8.584 1.00 65.38 170 ARG A N 1
ATOM 1344 C CA . ARG A 1 170 ? 17.080 -4.018 -9.120 1.00 65.38 170 ARG A CA 1
ATOM 1345 C C . ARG A 1 170 ? 16.707 -5.047 -8.064 1.00 65.38 170 ARG A C 1
ATOM 1347 O O . ARG A 1 170 ? 16.828 -4.793 -6.868 1.00 65.38 170 ARG A O 1
ATOM 1354 N N . LEU A 1 171 ? 16.278 -6.232 -8.483 1.00 66.69 171 LEU A N 1
ATOM 1355 C CA . LEU A 1 171 ? 16.081 -7.338 -7.540 1.00 66.69 171 LEU A CA 1
ATOM 1356 C C . LEU A 1 171 ? 17.328 -7.655 -6.711 1.00 66.69 171 LEU A C 1
ATOM 1358 O O . LEU A 1 171 ? 17.205 -8.057 -5.555 1.00 66.69 171 LEU A O 1
ATOM 1362 N N . GLU A 1 172 ? 18.503 -7.426 -7.298 1.00 66.44 172 GLU A N 1
ATOM 1363 C CA . GLU A 1 172 ? 19.802 -7.501 -6.630 1.00 66.44 172 GLU A CA 1
ATOM 1364 C C . GLU A 1 172 ? 19.829 -6.641 -5.351 1.00 66.44 172 GLU A C 1
ATOM 1366 O O . GLU A 1 172 ? 20.360 -7.077 -4.331 1.00 66.44 172 GLU A O 1
ATOM 1371 N N . ASP A 1 173 ? 19.164 -5.479 -5.359 1.00 69.88 173 ASP A N 1
ATOM 1372 C CA . ASP A 1 173 ? 19.084 -4.561 -4.215 1.00 69.88 173 ASP A CA 1
ATOM 1373 C C . ASP A 1 173 ? 18.141 -5.083 -3.114 1.00 69.88 173 ASP A C 1
ATOM 1375 O O . ASP A 1 173 ? 18.316 -4.788 -1.928 1.00 69.88 173 ASP A O 1
ATOM 1379 N N . LEU A 1 174 ? 17.134 -5.885 -3.486 1.00 67.25 174 LEU A N 1
ATOM 1380 C CA . LEU A 1 174 ? 16.191 -6.499 -2.546 1.00 67.25 174 LEU A CA 1
ATOM 1381 C C . LEU A 1 174 ? 16.765 -7.737 -1.843 1.00 67.25 174 LEU A C 1
ATOM 1383 O O . LEU A 1 174 ? 16.095 -8.291 -0.973 1.00 67.25 174 LEU A O 1
ATOM 1387 N N . SER A 1 175 ? 17.987 -8.169 -2.192 1.00 63.94 175 SER A N 1
ATOM 1388 C CA . SER A 1 175 ? 18.688 -9.291 -1.549 1.00 63.94 175 SER A CA 1
ATOM 1389 C C . SER A 1 175 ? 17.821 -10.557 -1.440 1.00 63.94 175 SER A C 1
ATOM 1391 O O . SER A 1 175 ? 17.987 -11.371 -0.528 1.00 63.94 175 SER A O 1
ATOM 1393 N N . LEU A 1 176 ? 16.848 -10.735 -2.347 1.00 67.69 176 LEU A N 1
ATOM 1394 C CA . LEU A 1 176 ? 15.841 -11.792 -2.205 1.00 67.69 176 LEU A CA 1
ATOM 1395 C C . LEU A 1 176 ? 16.477 -13.176 -2.280 1.00 67.69 176 LEU A C 1
ATOM 1397 O O . LEU A 1 176 ? 16.051 -14.081 -1.565 1.00 67.69 176 LEU A O 1
ATOM 1401 N N . SER A 1 177 ? 17.520 -13.316 -3.098 1.00 64.06 177 SER A N 1
ATOM 1402 C CA . SER A 1 177 ? 18.303 -14.540 -3.247 1.00 64.06 177 SER A CA 1
ATOM 1403 C C . SER A 1 177 ? 19.101 -14.917 -1.995 1.00 64.06 177 SER A C 1
ATOM 1405 O O . SER A 1 177 ? 19.429 -16.086 -1.817 1.00 64.06 177 SER A O 1
ATOM 1407 N N . THR A 1 178 ? 19.436 -13.952 -1.135 1.00 62.84 178 THR A N 1
ATOM 1408 C CA . THR A 1 178 ? 20.388 -14.123 -0.022 1.00 62.84 178 THR A CA 1
ATOM 1409 C C . THR A 1 178 ? 19.738 -14.065 1.354 1.00 62.84 178 THR A C 1
ATOM 1411 O O . THR A 1 178 ? 20.137 -14.814 2.242 1.00 62.84 178 THR A O 1
ATOM 1414 N N . VAL A 1 179 ? 18.741 -13.200 1.543 1.00 61.59 179 VAL A N 1
ATOM 1415 C CA . VAL A 1 179 ? 18.113 -12.943 2.851 1.00 61.59 179 VAL A CA 1
ATOM 1416 C C . VAL A 1 179 ? 16.731 -13.598 2.957 1.00 61.59 179 VAL A C 1
ATOM 1418 O O . VAL A 1 179 ? 16.297 -13.957 4.051 1.00 61.59 179 VAL A O 1
ATOM 1421 N N . GLY A 1 180 ? 16.074 -13.843 1.819 1.00 74.38 180 GLY A N 1
ATOM 1422 C CA . GLY A 1 180 ? 14.726 -14.399 1.765 1.00 74.38 180 GLY A CA 1
ATOM 1423 C C . GLY A 1 180 ? 13.655 -13.413 2.249 1.00 74.38 180 GLY A C 1
ATOM 1424 O O . GLY A 1 180 ? 13.911 -12.472 2.998 1.00 74.38 180 GLY A O 1
ATOM 1425 N N . LEU A 1 181 ? 12.417 -13.617 1.797 1.00 85.12 181 LEU A N 1
ATOM 1426 C CA . LEU A 1 181 ? 11.270 -12.866 2.312 1.00 85.12 181 LEU A CA 1
ATOM 1427 C C . LEU A 1 181 ? 10.903 -13.334 3.731 1.00 85.12 181 LEU A C 1
ATOM 1429 O O . LEU A 1 181 ? 11.141 -14.500 4.071 1.00 85.12 181 LEU A O 1
ATOM 1433 N N . PRO A 1 182 ? 10.252 -12.477 4.546 1.00 90.31 182 PRO A N 1
ATOM 1434 C CA . PRO A 1 182 ? 9.703 -12.893 5.827 1.00 90.31 182 PRO A CA 1
ATOM 1435 C C . PRO A 1 182 ? 8.857 -14.164 5.672 1.00 90.31 182 PRO A C 1
ATOM 1437 O O . PRO A 1 182 ? 8.030 -14.249 4.760 1.00 90.31 182 PRO A O 1
ATOM 1440 N N . PRO A 1 183 ? 8.994 -15.157 6.567 1.00 89.81 183 PRO A N 1
ATOM 1441 C CA . PRO A 1 183 ? 8.345 -16.460 6.409 1.00 89.81 183 PRO A CA 1
ATOM 1442 C C . PRO A 1 183 ? 6.813 -16.415 6.516 1.00 89.81 183 PRO A C 1
ATOM 1444 O O . PRO A 1 183 ? 6.164 -17.435 6.272 1.00 89.81 183 PRO A O 1
ATOM 1447 N N . THR A 1 184 ? 6.262 -15.278 6.940 1.00 96.38 184 THR A N 1
ATOM 1448 C CA . THR A 1 184 ? 4.837 -14.962 7.091 1.00 96.38 184 THR A CA 1
ATOM 1449 C C . THR A 1 184 ? 4.263 -14.214 5.886 1.00 96.38 184 THR A C 1
ATOM 1451 O O . THR A 1 184 ? 3.041 -14.094 5.782 1.00 96.38 184 THR A O 1
ATOM 1454 N N . LEU A 1 185 ? 5.114 -13.742 4.967 1.00 97.06 185 LEU A N 1
ATOM 1455 C CA . LEU A 1 185 ? 4.700 -12.935 3.830 1.00 97.06 185 LEU A CA 1
ATOM 1456 C C . LEU A 1 185 ? 4.034 -13.811 2.764 1.00 97.06 185 LEU A C 1
ATOM 1458 O O . LEU A 1 185 ? 4.672 -14.666 2.151 1.00 97.06 185 LEU A O 1
ATOM 1462 N N . THR A 1 186 ? 2.745 -13.575 2.533 1.00 97.88 186 THR A N 1
ATOM 1463 C CA . THR A 1 186 ? 1.935 -14.302 1.543 1.00 97.88 186 THR A CA 1
ATOM 1464 C C . THR A 1 186 ? 1.541 -13.424 0.358 1.00 97.88 186 THR A C 1
ATOM 1466 O O . THR A 1 186 ? 1.269 -13.940 -0.723 1.00 97.88 186 THR A O 1
ATOM 1469 N N . HIS A 1 187 ? 1.562 -12.103 0.523 1.00 98.00 187 HIS A N 1
ATOM 1470 C CA . HIS A 1 187 ? 1.131 -11.131 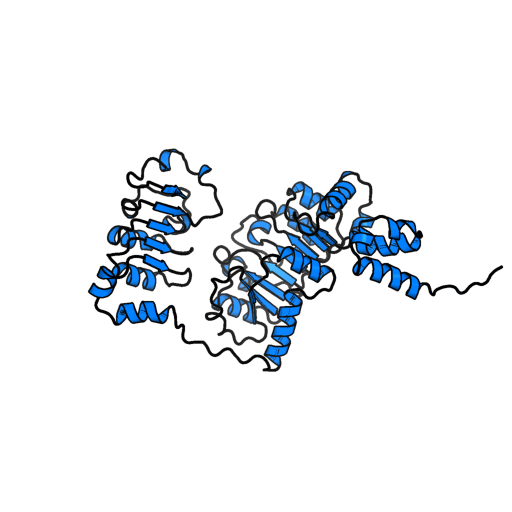-0.474 1.00 98.00 187 HIS A CA 1
ATOM 1471 C C . HIS A 1 187 ? 2.233 -10.096 -0.697 1.00 98.00 187 HIS A C 1
ATOM 1473 O O . HIS A 1 187 ? 2.620 -9.379 0.226 1.00 98.00 187 HIS A O 1
ATOM 1479 N N . LEU A 1 188 ? 2.736 -10.003 -1.925 1.00 96.44 188 LEU A N 1
ATOM 1480 C CA . LEU A 1 188 ? 3.766 -9.043 -2.308 1.00 96.44 188 LEU A CA 1
ATOM 1481 C C . LEU A 1 188 ? 3.300 -8.258 -3.529 1.00 96.44 188 LEU A C 1
ATOM 1483 O O . LEU A 1 188 ? 2.967 -8.851 -4.551 1.00 96.44 188 LEU A O 1
ATOM 1487 N N . ALA A 1 189 ? 3.279 -6.934 -3.423 1.00 95.44 189 ALA A N 1
ATOM 1488 C CA . ALA A 1 189 ? 2.971 -6.032 -4.517 1.00 95.44 189 ALA A CA 1
ATOM 1489 C C . ALA A 1 189 ? 4.194 -5.185 -4.852 1.00 95.44 189 ALA A C 1
ATOM 1491 O O . ALA A 1 189 ? 4.765 -4.538 -3.976 1.00 95.44 189 ALA A O 1
ATOM 1492 N N . LEU A 1 190 ? 4.585 -5.194 -6.123 1.00 92.69 190 LEU A N 1
ATOM 1493 C CA . LEU A 1 190 ? 5.747 -4.471 -6.627 1.00 92.69 190 LEU A CA 1
ATOM 1494 C C . LEU A 1 190 ? 5.353 -3.634 -7.838 1.00 92.69 190 LEU A C 1
ATOM 1496 O O . LEU A 1 190 ? 4.611 -4.078 -8.722 1.00 92.69 190 LEU A O 1
ATOM 1500 N N . ASN A 1 191 ? 5.861 -2.409 -7.881 1.00 88.00 191 ASN A N 1
ATOM 1501 C CA . ASN A 1 191 ? 5.639 -1.509 -8.996 1.00 88.00 191 ASN A CA 1
ATOM 1502 C C . ASN A 1 191 ? 6.637 -1.787 -10.126 1.00 88.00 191 ASN A C 1
ATOM 1504 O O . ASN A 1 191 ? 7.847 -1.785 -9.920 1.00 88.00 191 ASN A O 1
ATOM 1508 N N . GLY A 1 192 ? 6.129 -2.026 -11.336 1.00 80.19 192 GLY A N 1
ATOM 1509 C CA . GLY A 1 192 ? 6.974 -2.122 -12.529 1.00 80.19 192 GLY A CA 1
ATOM 1510 C C . GLY A 1 192 ? 7.919 -3.330 -12.601 1.00 80.19 192 GLY A C 1
ATOM 1511 O O . GLY A 1 192 ? 8.808 -3.318 -13.448 1.00 80.19 192 GLY A O 1
ATOM 1512 N N . ILE A 1 193 ? 7.733 -4.368 -11.776 1.00 85.50 193 ILE A N 1
ATOM 1513 C CA . ILE A 1 193 ? 8.570 -5.581 -11.811 1.00 85.50 193 ILE A CA 1
ATOM 1514 C C . ILE A 1 193 ? 8.617 -6.205 -13.218 1.00 85.50 193 ILE A C 1
ATOM 1516 O O . ILE A 1 193 ? 7.586 -6.305 -13.901 1.00 85.50 193 ILE A O 1
ATOM 1520 N N . ARG A 1 194 ? 9.815 -6.613 -13.648 1.00 83.50 194 ARG A N 1
ATOM 1521 C CA . ARG A 1 194 ? 10.081 -7.279 -14.931 1.00 83.50 194 ARG A CA 1
ATOM 1522 C C . ARG A 1 194 ? 9.738 -8.765 -14.873 1.00 83.50 194 ARG A C 1
ATOM 1524 O O . ARG A 1 194 ? 9.553 -9.353 -13.811 1.00 83.50 194 ARG A O 1
ATOM 1531 N N . LYS A 1 195 ? 9.692 -9.411 -16.042 1.00 86.44 195 LYS A N 1
ATOM 1532 C CA . LYS A 1 195 ? 9.364 -10.840 -16.139 1.00 86.44 195 LYS A CA 1
ATOM 1533 C C . LYS A 1 195 ? 10.357 -11.725 -15.386 1.00 86.44 195 LYS A C 1
ATOM 1535 O O . LYS A 1 195 ? 9.941 -12.562 -14.593 1.00 86.44 195 LYS A O 1
ATOM 1540 N N . SER A 1 196 ? 11.649 -11.557 -15.672 1.00 84.69 196 SER A N 1
ATOM 1541 C CA . SER A 1 196 ? 12.729 -12.323 -15.037 1.00 84.69 196 SER A CA 1
ATOM 1542 C C . SER A 1 196 ? 12.684 -12.172 -13.523 1.00 84.69 196 SER A C 1
ATOM 1544 O O . SER A 1 196 ? 12.769 -13.158 -12.801 1.00 84.69 196 SER A O 1
ATOM 1546 N N . GLU A 1 197 ? 12.444 -10.946 -13.069 1.00 86.62 197 GLU A N 1
ATOM 1547 C CA . GLU A 1 197 ? 12.373 -10.621 -11.658 1.00 86.62 197 GLU A CA 1
ATOM 1548 C C . GLU A 1 197 ? 11.184 -11.298 -10.971 1.00 86.62 197 GLU A C 1
ATOM 1550 O O . GLU A 1 197 ? 11.317 -11.930 -9.926 1.00 86.62 197 GLU A O 1
ATOM 1555 N N . ALA A 1 198 ? 10.004 -11.236 -11.585 1.00 90.56 198 ALA A N 1
ATOM 1556 C CA . ALA A 1 198 ? 8.832 -11.901 -11.040 1.00 90.56 198 ALA A CA 1
ATOM 1557 C C . ALA A 1 198 ? 9.041 -13.419 -10.922 1.00 90.56 198 ALA A C 1
ATOM 1559 O O . ALA A 1 198 ? 8.671 -14.008 -9.908 1.00 90.56 198 ALA A O 1
ATOM 1560 N N . LEU A 1 199 ? 9.660 -14.049 -11.926 1.00 91.44 199 LEU A N 1
ATOM 1561 C CA . LEU A 1 199 ? 9.984 -15.478 -11.892 1.00 91.44 199 LEU A CA 1
ATOM 1562 C C . LEU A 1 199 ? 10.970 -15.818 -10.770 1.00 91.44 199 LEU A C 1
ATOM 1564 O O . LEU A 1 199 ? 10.768 -16.810 -10.072 1.00 91.44 199 LEU A O 1
ATOM 1568 N N . GLU A 1 200 ? 11.990 -14.986 -10.563 1.00 89.69 200 GLU A N 1
ATOM 1569 C CA . GLU A 1 200 ? 12.950 -15.156 -9.474 1.00 89.69 200 GLU A CA 1
ATOM 1570 C C . GLU A 1 200 ? 12.254 -15.092 -8.108 1.00 89.69 200 GLU A C 1
ATOM 1572 O O . GLU A 1 200 ? 12.341 -16.049 -7.338 1.00 89.69 200 GLU A O 1
ATOM 1577 N N . VAL A 1 201 ? 11.470 -14.038 -7.845 1.00 90.50 201 VAL A N 1
ATOM 1578 C CA . VAL A 1 201 ? 10.681 -13.886 -6.607 1.00 90.50 201 VAL A CA 1
ATOM 1579 C C . VAL A 1 201 ? 9.824 -15.125 -6.353 1.00 90.50 201 VAL A C 1
ATOM 1581 O O . VAL A 1 201 ? 9.832 -15.687 -5.258 1.00 90.50 201 VAL A O 1
ATOM 1584 N N . LEU A 1 202 ? 9.088 -15.567 -7.374 1.00 93.50 202 LEU A N 1
ATOM 1585 C CA . LEU A 1 202 ? 8.191 -16.716 -7.289 1.00 93.50 202 LEU A CA 1
ATOM 1586 C C . LEU A 1 202 ? 8.945 -18.018 -7.000 1.00 93.50 202 LEU A C 1
ATOM 1588 O O . LEU A 1 202 ? 8.432 -18.860 -6.257 1.00 93.50 202 LEU A O 1
ATOM 1592 N N . SER A 1 203 ? 10.145 -18.185 -7.557 1.00 92.12 203 SER A N 1
ATOM 1593 C CA . SER A 1 203 ? 10.982 -19.366 -7.327 1.00 92.12 203 SER A CA 1
ATOM 1594 C C . SER A 1 203 ? 11.575 -19.400 -5.915 1.00 92.12 203 SER A C 1
ATOM 1596 O O . SER A 1 203 ? 11.563 -20.447 -5.270 1.00 92.12 203 SER A O 1
ATOM 1598 N N . THR A 1 204 ? 12.005 -18.248 -5.398 1.00 89.25 204 THR A N 1
ATOM 1599 C CA . THR A 1 204 ? 12.661 -18.129 -4.088 1.00 89.25 204 THR A CA 1
ATOM 1600 C C . THR A 1 204 ? 11.656 -18.101 -2.935 1.00 89.25 204 THR A C 1
ATOM 1602 O O . THR A 1 204 ? 11.992 -18.427 -1.797 1.00 89.25 204 THR A O 1
ATOM 1605 N N . CYS A 1 205 ? 10.396 -17.748 -3.211 1.00 91.94 205 CYS A N 1
ATOM 1606 C CA . CYS A 1 205 ? 9.375 -17.519 -2.189 1.00 91.94 205 CYS A CA 1
ATOM 1607 C C . CYS A 1 205 ? 8.198 -18.496 -2.347 1.00 91.94 205 CYS A C 1
ATOM 1609 O O . CYS A 1 205 ? 7.123 -18.115 -2.819 1.00 91.94 205 CYS A O 1
ATOM 1611 N N . PRO A 1 206 ? 8.347 -19.771 -1.939 1.00 93.69 206 PRO A N 1
AT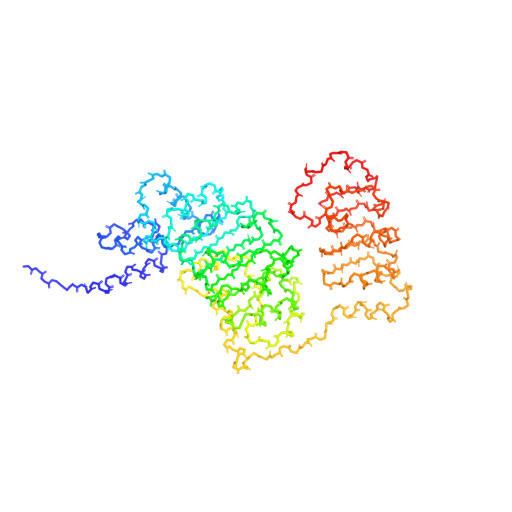OM 1612 C CA . PRO A 1 206 ? 7.321 -20.795 -2.151 1.00 93.69 206 PRO A CA 1
ATOM 1613 C C . PRO A 1 206 ? 6.040 -20.553 -1.342 1.00 93.69 206 PRO A C 1
ATOM 1615 O O . PRO A 1 206 ? 4.971 -21.003 -1.741 1.00 93.69 206 PRO A O 1
ATOM 1618 N N . LYS A 1 207 ? 6.133 -19.828 -0.219 1.00 95.44 207 LYS A N 1
ATOM 1619 C CA . LYS A 1 207 ? 4.982 -19.464 0.625 1.00 95.44 207 LYS A CA 1
ATOM 1620 C C . LYS A 1 207 ? 4.167 -18.295 0.083 1.00 95.44 207 LYS A C 1
ATOM 1622 O O . LYS A 1 207 ? 3.084 -18.030 0.596 1.00 95.44 207 LYS A O 1
ATOM 1627 N N . LEU A 1 208 ? 4.695 -17.583 -0.911 1.00 97.06 208 LEU A N 1
ATOM 1628 C CA . LEU A 1 208 ? 3.981 -16.472 -1.506 1.00 97.06 208 LEU A CA 1
ATOM 1629 C C . LEU A 1 208 ? 2.716 -17.015 -2.177 1.00 97.06 208 LEU A C 1
ATOM 1631 O O . LEU A 1 208 ? 2.781 -17.965 -2.952 1.00 97.06 208 LEU A O 1
ATOM 1635 N N . GLU A 1 209 ? 1.569 -16.429 -1.870 1.00 97.69 209 GLU A N 1
ATOM 1636 C CA . GLU A 1 209 ? 0.281 -16.777 -2.467 1.00 97.69 209 GLU A CA 1
ATOM 1637 C C . GLU A 1 209 ? -0.037 -15.860 -3.644 1.00 97.69 209 GLU A C 1
ATOM 1639 O O . GLU A 1 209 ? -0.606 -16.327 -4.636 1.00 97.69 209 GLU A O 1
ATOM 1644 N N . ILE A 1 210 ? 0.364 -14.584 -3.538 1.00 97.88 210 ILE A N 1
ATOM 1645 C CA . ILE A 1 210 ? 0.138 -13.539 -4.536 1.00 97.88 210 ILE A CA 1
ATOM 1646 C C . ILE A 1 210 ? 1.413 -12.721 -4.746 1.00 97.88 210 ILE A C 1
ATOM 16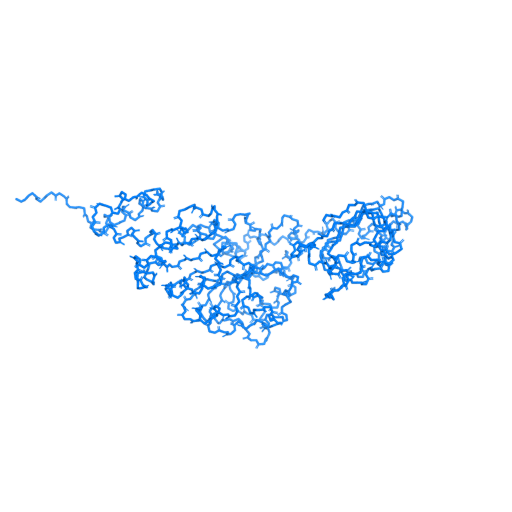48 O O . ILE A 1 210 ? 1.902 -12.069 -3.823 1.00 97.88 210 ILE A O 1
ATOM 1652 N N . LEU A 1 211 ? 1.889 -12.692 -5.990 1.00 96.44 211 LEU A N 1
ATOM 1653 C CA . LEU A 1 211 ? 2.791 -11.663 -6.495 1.00 96.44 211 LEU A CA 1
ATOM 1654 C C . LEU A 1 211 ? 2.004 -10.736 -7.422 1.00 96.44 211 LEU A C 1
ATOM 1656 O O . LEU A 1 211 ? 1.638 -11.118 -8.536 1.00 96.44 211 LEU A O 1
ATOM 1660 N N . LEU A 1 212 ? 1.742 -9.521 -6.954 1.00 95.31 212 LEU A N 1
ATOM 1661 C CA . LEU A 1 212 ? 1.009 -8.498 -7.679 1.00 95.31 212 LEU A CA 1
ATOM 1662 C C . LEU A 1 212 ? 1.976 -7.508 -8.332 1.00 95.31 212 LEU A C 1
ATOM 1664 O O . LEU A 1 212 ? 2.673 -6.753 -7.661 1.00 95.31 212 LEU A O 1
ATOM 1668 N N . ARG A 1 213 ? 1.962 -7.435 -9.660 1.00 92.75 213 ARG A N 1
ATOM 1669 C CA . ARG A 1 213 ? 2.544 -6.305 -10.379 1.00 92.75 213 ARG A CA 1
ATOM 1670 C C . ARG A 1 213 ? 1.544 -5.165 -10.462 1.00 92.75 213 ARG A C 1
ATOM 1672 O O . ARG A 1 213 ? 0.506 -5.290 -11.123 1.00 92.75 213 ARG A O 1
ATOM 1679 N N . MET A 1 214 ? 1.917 -4.039 -9.876 1.00 90.81 214 MET A N 1
ATOM 1680 C CA . MET A 1 214 ? 1.158 -2.798 -9.935 1.00 90.81 214 MET A CA 1
ATOM 1681 C C . MET A 1 214 ? 1.518 -2.012 -11.196 1.00 90.81 214 MET A C 1
ATOM 1683 O O . MET A 1 214 ? 2.688 -1.913 -11.568 1.00 90.81 214 MET A O 1
ATOM 1687 N N . THR A 1 215 ? 0.504 -1.458 -11.862 1.00 86.69 215 THR A N 1
ATOM 1688 C CA . THR A 1 215 ? 0.678 -0.558 -13.010 1.00 86.69 215 THR A CA 1
ATOM 1689 C C . THR A 1 215 ? -0.172 0.701 -12.824 1.00 86.69 215 THR A C 1
ATOM 1691 O O . THR A 1 215 ? -1.393 0.628 -12.681 1.00 86.69 215 THR A O 1
ATOM 1694 N N . TYR A 1 216 ? 0.476 1.868 -12.816 1.00 77.75 216 TYR A N 1
ATOM 1695 C CA . TYR A 1 216 ? -0.183 3.174 -12.628 1.00 77.75 216 TYR A CA 1
ATOM 1696 C C . TYR A 1 216 ? -0.557 3.865 -13.944 1.00 77.75 216 TYR A C 1
ATOM 1698 O O . TYR A 1 216 ? -1.320 4.829 -13.962 1.00 77.75 216 TYR A O 1
ATOM 1706 N N . SER A 1 217 ? -0.017 3.384 -15.063 1.00 68.50 217 SER A N 1
ATOM 1707 C CA . SER A 1 217 ? -0.174 4.004 -16.373 1.00 68.50 217 SER A CA 1
ATOM 1708 C C . SER A 1 217 ? -0.910 3.070 -17.321 1.00 68.50 217 SER A C 1
ATOM 1710 O O . SER A 1 217 ? -0.517 1.918 -17.492 1.00 68.50 217 SER A O 1
ATOM 1712 N N . SER A 1 218 ? -1.915 3.603 -18.020 1.00 57.38 218 SER A N 1
ATOM 1713 C CA . SER A 1 218 ? -2.540 2.938 -19.171 1.00 57.38 218 SER A CA 1
ATOM 1714 C C . SER A 1 218 ? -1.560 2.686 -20.320 1.00 57.38 218 SER A C 1
ATOM 1716 O O . SER A 1 218 ? -1.904 1.986 -21.269 1.00 57.38 218 SER A O 1
ATOM 1718 N N . ARG A 1 219 ? -0.355 3.273 -20.261 1.00 58.41 219 ARG A N 1
ATOM 1719 C CA . ARG A 1 219 ? 0.684 3.095 -21.277 1.00 58.41 219 ARG A CA 1
ATOM 1720 C C . ARG A 1 219 ? 1.381 1.740 -21.184 1.00 58.41 219 ARG A C 1
ATOM 1722 O O . ARG A 1 219 ? 1.886 1.287 -22.202 1.00 58.41 219 ARG A O 1
ATOM 1729 N N . TYR A 1 220 ? 1.369 1.078 -20.022 1.00 60.94 220 TYR A N 1
ATOM 1730 C CA . TYR A 1 220 ? 1.940 -0.263 -19.926 1.00 60.94 220 TYR A CA 1
ATOM 1731 C C . TYR A 1 220 ? 1.045 -1.253 -20.661 1.00 60.94 220 TYR A C 1
ATOM 1733 O O . TYR A 1 220 ? -0.089 -1.518 -20.252 1.00 60.94 220 TYR A O 1
ATOM 1741 N N . LYS A 1 221 ? 1.567 -1.811 -21.753 1.00 61.12 221 LYS A N 1
ATOM 1742 C CA . LYS A 1 221 ? 0.884 -2.880 -22.471 1.00 61.12 221 LYS A CA 1
ATOM 1743 C C . LYS A 1 221 ? 0.945 -4.131 -21.598 1.00 61.12 221 LYS A C 1
ATOM 1745 O O . LYS A 1 221 ? 2.028 -4.536 -21.190 1.00 61.12 221 LYS A O 1
ATOM 1750 N N . PRO A 1 222 ? -0.197 -4.768 -21.294 1.00 58.59 222 PRO A N 1
ATOM 1751 C CA . PRO A 1 222 ? -0.219 -5.996 -20.501 1.00 58.59 222 PRO A CA 1
ATOM 1752 C C . PRO A 1 222 ? 0.629 -7.126 -21.104 1.00 58.59 222 PRO A C 1
ATOM 1754 O O . PRO A 1 222 ? 0.982 -8.056 -20.388 1.00 58.59 222 PRO A O 1
ATOM 1757 N N . GLU A 1 223 ? 0.913 -7.044 -22.407 1.00 63.59 223 GLU A N 1
ATOM 1758 C CA . GLU A 1 223 ? 1.395 -8.108 -23.290 1.00 63.59 223 GLU A CA 1
ATOM 1759 C C . GLU A 1 223 ? 2.685 -8.791 -22.813 1.00 63.59 223 GLU A C 1
ATOM 1761 O O . GLU A 1 223 ? 2.739 -10.022 -22.840 1.00 63.59 223 GLU A O 1
ATOM 1766 N N . ASP A 1 224 ? 3.662 -8.055 -22.277 1.00 60.22 224 ASP A N 1
ATOM 1767 C CA . ASP A 1 224 ? 4.979 -8.624 -21.941 1.00 60.22 224 ASP A CA 1
ATOM 1768 C C . ASP A 1 224 ? 4.949 -9.592 -20.745 1.00 60.22 224 ASP A C 1
ATOM 1770 O O . ASP A 1 224 ? 5.783 -10.494 -20.625 1.00 60.22 224 ASP A O 1
ATOM 1774 N N . LEU A 1 225 ? 3.929 -9.489 -19.887 1.00 61.78 225 LEU A N 1
ATOM 1775 C CA . LEU A 1 225 ? 3.803 -10.296 -18.667 1.00 61.78 225 LEU A CA 1
ATOM 1776 C C . LEU A 1 225 ? 2.616 -11.251 -18.665 1.00 61.78 225 LEU A C 1
ATOM 1778 O O . LEU A 1 225 ? 2.448 -12.018 -17.717 1.00 61.78 225 LEU A O 1
ATOM 1782 N N . LEU A 1 226 ? 1.853 -11.295 -19.760 1.00 65.38 226 LEU A N 1
ATOM 1783 C CA . LEU A 1 226 ? 0.880 -12.369 -20.001 1.00 65.38 226 LEU A CA 1
ATOM 1784 C C . LEU A 1 226 ? 1.545 -13.747 -20.109 1.00 65.38 226 LEU A C 1
ATOM 1786 O O . LEU A 1 226 ? 0.855 -14.756 -20.094 1.00 65.38 226 LEU A O 1
ATOM 1790 N N . SER A 1 227 ? 2.873 -13.781 -20.204 1.00 76.25 227 SER A N 1
ATOM 1791 C CA . SER A 1 227 ? 3.684 -14.983 -20.365 1.00 76.25 227 SER A CA 1
ATOM 1792 C C . SER A 1 227 ? 4.216 -15.577 -19.051 1.00 76.25 227 SER A C 1
ATOM 1794 O O . SER A 1 227 ? 5.103 -16.432 -19.097 1.00 76.25 227 SER A O 1
ATOM 1796 N N . ILE A 1 228 ? 3.744 -15.109 -17.885 1.00 90.06 228 ILE A N 1
ATOM 1797 C CA . ILE A 1 228 ? 4.021 -15.756 -16.592 1.00 90.06 228 ILE A CA 1
ATOM 1798 C C . ILE A 1 228 ? 2.856 -16.685 -16.232 1.00 90.06 228 ILE A C 1
ATOM 1800 O O . ILE A 1 228 ? 1.803 -16.255 -15.743 1.00 90.06 228 ILE A O 1
ATOM 1804 N N . ASP A 1 229 ? 3.087 -17.980 -16.433 1.00 91.12 229 ASP A N 1
ATOM 1805 C CA . ASP A 1 229 ? 2.097 -19.034 -16.188 1.00 91.12 229 ASP A CA 1
ATOM 1806 C C . ASP A 1 229 ? 1.948 -19.407 -14.704 1.00 91.12 229 ASP A C 1
ATOM 1808 O O . ASP A 1 229 ? 1.035 -20.148 -14.343 1.00 91.12 229 ASP A O 1
ATOM 1812 N N . ASP A 1 230 ? 2.775 -18.852 -13.811 1.00 94.56 230 ASP A N 1
ATOM 1813 C CA . ASP A 1 230 ? 2.667 -19.121 -12.376 1.00 94.56 230 ASP A CA 1
ATOM 1814 C C . ASP A 1 230 ? 1.292 -18.666 -11.835 1.00 94.56 230 ASP A C 1
ATOM 1816 O O . ASP A 1 230 ? 0.901 -17.502 -12.017 1.00 94.56 230 ASP A O 1
ATOM 1820 N N . PRO A 1 231 ? 0.525 -19.546 -11.162 1.00 95.25 231 PRO A N 1
ATOM 1821 C CA . PRO A 1 231 ? -0.821 -19.234 -10.686 1.00 95.25 231 PRO A CA 1
ATOM 1822 C C . PRO A 1 231 ? -0.855 -18.164 -9.588 1.00 95.25 231 PRO A C 1
ATOM 1824 O O . PRO A 1 231 ? -1.937 -17.671 -9.280 1.00 95.25 231 PRO A O 1
ATOM 1827 N N . ARG A 1 232 ? 0.288 -17.817 -8.989 1.00 96.69 232 ARG A N 1
ATOM 1828 C CA . ARG A 1 232 ? 0.430 -16.782 -7.956 1.00 96.69 232 ARG A CA 1
ATOM 1829 C C . ARG A 1 232 ? 0.680 -15.395 -8.542 1.00 96.69 232 ARG A C 1
ATOM 1831 O O . ARG A 1 232 ? 0.567 -14.406 -7.827 1.00 96.69 232 ARG A O 1
ATOM 1838 N N . PHE A 1 233 ? 1.027 -15.297 -9.824 1.00 95.81 233 PHE A N 1
ATOM 1839 C CA . PHE A 1 233 ? 1.298 -14.016 -10.468 1.00 95.81 233 PHE A CA 1
ATOM 1840 C C . PHE A 1 233 ? 0.019 -13.342 -10.974 1.00 95.81 233 PHE A C 1
ATOM 1842 O O . PHE A 1 233 ? -0.768 -13.941 -11.721 1.00 95.81 233 PHE A O 1
ATOM 1849 N N . VAL A 1 234 ? -0.132 -12.061 -10.635 1.00 93.62 234 VAL A N 1
ATOM 1850 C CA . VAL A 1 234 ? -1.202 -11.179 -11.110 1.00 93.62 234 VAL A CA 1
ATOM 1851 C C . VAL A 1 234 ? -0.595 -9.857 -11.556 1.00 93.62 234 VAL A C 1
ATOM 1853 O O . VAL A 1 234 ? 0.244 -9.289 -10.867 1.00 93.62 234 VAL A O 1
ATOM 1856 N N . SER A 1 235 ? -1.060 -9.314 -12.678 1.00 91.94 235 SER A N 1
ATOM 1857 C CA . SER A 1 235 ? -0.787 -7.925 -13.047 1.00 91.94 235 SER A CA 1
ATOM 1858 C C . SER A 1 235 ? -2.094 -7.150 -13.087 1.00 91.94 235 SER A C 1
ATOM 1860 O O . SER A 1 235 ? -3.056 -7.583 -13.726 1.00 91.94 235 SER A O 1
ATOM 1862 N N . MET A 1 236 ? -2.140 -6.017 -12.388 1.00 89.62 236 MET A N 1
ATOM 1863 C CA . MET A 1 236 ? -3.328 -5.170 -12.329 1.00 89.62 236 MET A CA 1
ATOM 1864 C C . MET A 1 236 ? -2.975 -3.705 -12.538 1.00 89.62 236 MET A C 1
ATOM 1866 O O . MET A 1 236 ? -1.919 -3.224 -12.120 1.00 89.62 236 MET A O 1
ATOM 1870 N N . SER A 1 237 ? -3.903 -2.988 -13.167 1.00 88.19 237 SER A N 1
ATOM 1871 C CA . SER A 1 237 ? -3.892 -1.532 -13.156 1.00 88.19 237 SER A CA 1
ATOM 1872 C C . SER A 1 237 ? -4.540 -1.046 -11.871 1.00 88.19 237 SER A C 1
ATOM 1874 O O . SER A 1 237 ? -5.668 -1.438 -11.546 1.00 88.19 237 SER A O 1
ATOM 1876 N N . LEU A 1 238 ? -3.797 -0.235 -11.124 1.00 86.19 238 LEU A N 1
ATOM 1877 C CA . LEU A 1 238 ? -4.315 0.396 -9.924 1.00 86.19 238 LEU A CA 1
ATOM 1878 C C . LEU A 1 238 ? -5.193 1.585 -10.298 1.00 86.19 238 LEU A C 1
ATOM 1880 O O . LEU A 1 238 ? -5.011 2.230 -11.334 1.00 86.19 238 LEU A O 1
ATOM 1884 N N . SER A 1 239 ? -6.179 1.857 -9.449 1.00 86.44 239 SER A N 1
ATOM 1885 C CA . SER A 1 239 ? -7.018 3.034 -9.608 1.00 86.44 239 SER A CA 1
ATOM 1886 C C . SER A 1 239 ? -6.183 4.308 -9.429 1.00 86.44 239 SER A C 1
ATOM 1888 O O . SER A 1 239 ? -5.193 4.332 -8.698 1.00 86.44 239 SER A O 1
ATOM 1890 N N . LYS A 1 240 ? -6.603 5.404 -10.078 1.00 84.00 240 LYS A N 1
ATOM 1891 C CA . LYS A 1 240 ? -5.998 6.730 -9.848 1.00 84.00 240 LYS A CA 1
ATOM 1892 C C . LYS A 1 240 ? -6.139 7.190 -8.393 1.00 84.00 240 LYS A C 1
ATOM 1894 O O . LYS A 1 240 ? -5.382 8.047 -7.957 1.00 84.00 240 LYS A O 1
ATOM 1899 N N . ASP A 1 241 ? -7.104 6.627 -7.669 1.00 87.81 241 ASP A N 1
ATOM 1900 C CA . ASP A 1 241 ? -7.373 6.909 -6.263 1.00 87.81 241 ASP A CA 1
ATOM 1901 C C . ASP A 1 241 ? -7.074 5.682 -5.385 1.00 87.81 241 ASP A C 1
ATOM 1903 O O . ASP A 1 241 ? -7.917 5.172 -4.644 1.00 87.81 241 ASP A O 1
ATOM 1907 N N . MET A 1 242 ? -5.836 5.196 -5.497 1.00 89.62 242 MET A N 1
ATOM 1908 C CA . MET A 1 242 ? -5.312 4.077 -4.709 1.00 89.62 242 MET A CA 1
ATOM 1909 C C . MET A 1 242 ? -5.490 4.295 -3.198 1.00 89.62 242 MET A C 1
ATOM 1911 O O . MET A 1 242 ? -5.738 3.345 -2.461 1.00 89.62 242 MET A O 1
ATOM 1915 N N . ASN A 1 243 ? -5.420 5.545 -2.734 1.00 90.81 243 ASN A N 1
ATOM 1916 C CA . ASN A 1 243 ? -5.567 5.893 -1.321 1.00 90.81 243 ASN A CA 1
ATOM 1917 C C . ASN A 1 243 ? -6.985 5.606 -0.819 1.00 90.81 243 ASN A C 1
ATOM 1919 O O . ASN A 1 243 ? -7.156 4.993 0.238 1.00 90.81 243 ASN A O 1
ATOM 1923 N N . SER A 1 244 ? -8.006 6.016 -1.580 1.00 90.19 244 SER A N 1
ATOM 1924 C CA . SER A 1 244 ? -9.394 5.681 -1.256 1.00 90.19 244 SER A CA 1
ATOM 1925 C C . SER A 1 244 ? -9.644 4.182 -1.340 1.00 90.19 244 SER A C 1
ATOM 1927 O O . SER A 1 244 ? -10.348 3.642 -0.491 1.00 90.19 244 SER A O 1
ATOM 1929 N N . GLU A 1 245 ? -9.050 3.494 -2.317 1.00 91.50 245 GLU A N 1
ATOM 1930 C CA . GLU A 1 245 ? -9.174 2.042 -2.444 1.00 91.50 245 GLU A CA 1
ATOM 1931 C C . GLU A 1 245 ? -8.555 1.298 -1.249 1.00 91.50 245 GLU A C 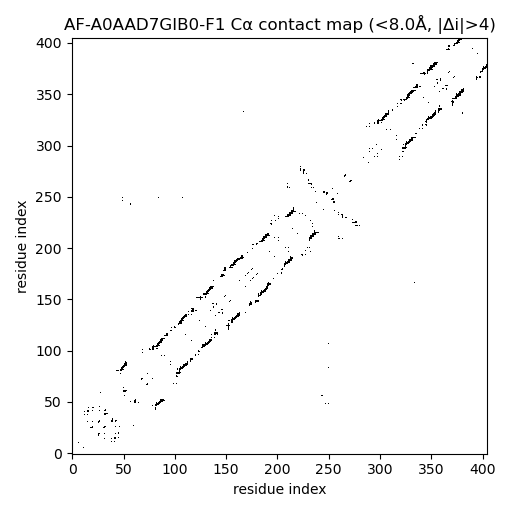1
ATOM 1933 O O . GLU A 1 245 ? -9.187 0.407 -0.680 1.00 91.50 245 GLU A O 1
ATOM 1938 N N . TRP A 1 246 ? -7.369 1.714 -0.803 1.00 93.75 246 TRP A N 1
ATOM 1939 C CA . TRP A 1 246 ? -6.721 1.159 0.383 1.00 93.75 246 TRP A CA 1
ATOM 1940 C C . TRP A 1 246 ? -7.558 1.389 1.646 1.00 93.75 246 TRP A C 1
ATOM 1942 O O . TRP A 1 246 ? -7.822 0.450 2.396 1.00 93.75 246 TRP A O 1
ATOM 1952 N N . LEU A 1 247 ? -8.056 2.614 1.856 1.00 91.81 247 LEU A N 1
ATOM 1953 C CA . LEU A 1 247 ? -8.930 2.944 2.991 1.00 91.81 247 LEU A CA 1
ATOM 1954 C C . LEU A 1 247 ? -10.281 2.221 2.936 1.00 91.81 247 LEU A C 1
ATOM 1956 O O . LEU A 1 247 ? -10.903 1.992 3.973 1.00 91.81 247 LEU A O 1
ATOM 1960 N N . ALA A 1 248 ? -10.775 1.889 1.746 1.00 90.94 248 ALA A N 1
ATOM 1961 C CA . ALA A 1 248 ? -11.961 1.061 1.595 1.00 90.94 248 ALA A CA 1
ATOM 1962 C C . ALA A 1 248 ? -11.659 -0.381 2.040 1.00 90.94 248 ALA A C 1
ATOM 1964 O O . ALA A 1 248 ? -12.437 -0.963 2.801 1.00 90.94 248 ALA A O 1
ATOM 1965 N N . GLY A 1 249 ? -10.497 -0.920 1.658 1.00 92.56 249 GLY A N 1
ATOM 1966 C CA . GLY A 1 249 ? -10.011 -2.229 2.099 1.00 92.56 249 GLY A CA 1
ATOM 1967 C C . GLY A 1 249 ? -9.908 -2.361 3.618 1.00 92.56 249 GLY A C 1
ATOM 1968 O O . GLY A 1 249 ? -10.347 -3.359 4.190 1.00 92.56 249 GLY A O 1
ATOM 1969 N N . THR A 1 250 ? -9.434 -1.322 4.317 1.00 91.06 250 THR A N 1
ATOM 1970 C CA . THR A 1 250 ? -9.364 -1.335 5.794 1.00 91.06 250 THR A CA 1
ATOM 1971 C C . THR A 1 250 ? -10.737 -1.358 6.473 1.00 91.06 250 THR A C 1
ATOM 1973 O O . THR A 1 250 ? -10.854 -1.753 7.635 1.00 91.06 250 THR A O 1
ATOM 1976 N N . LYS A 1 251 ? -11.792 -0.981 5.744 1.00 89.75 251 LYS A N 1
ATOM 1977 C CA . LYS A 1 251 ? -13.197 -1.042 6.173 1.00 89.75 251 LYS A CA 1
ATOM 1978 C C . LYS A 1 251 ? -13.908 -2.313 5.695 1.00 89.75 251 LYS A C 1
ATOM 1980 O O . LYS A 1 251 ? -15.123 -2.400 5.808 1.00 89.75 251 LYS A O 1
ATOM 1985 N N . GLY A 1 252 ? -13.177 -3.282 5.141 1.00 91.19 252 GLY A N 1
ATOM 1986 C CA . GLY A 1 252 ? -13.741 -4.533 4.626 1.00 91.19 252 GLY A CA 1
ATOM 1987 C C . GLY A 1 252 ? -14.415 -4.412 3.257 1.00 91.19 252 GLY A C 1
ATOM 1988 O O . GLY A 1 252 ? -15.062 -5.359 2.814 1.00 91.19 252 GLY A O 1
ATOM 1989 N N . SER A 1 253 ? -14.274 -3.274 2.567 1.00 92.88 253 SER A N 1
ATOM 1990 C CA . SER A 1 253 ? -14.694 -3.169 1.166 1.00 92.88 253 SER A CA 1
ATOM 1991 C C . SER A 1 253 ? -13.729 -3.928 0.249 1.00 92.88 253 SER A C 1
ATOM 1993 O O . SER A 1 253 ? -12.628 -4.305 0.645 1.00 92.88 253 SER A O 1
ATOM 1995 N N . VAL A 1 254 ? -14.138 -4.152 -1.000 1.00 94.19 254 VAL A N 1
ATOM 1996 C CA . VAL A 1 254 ? -13.300 -4.820 -2.005 1.00 94.19 254 VAL A CA 1
ATOM 1997 C C . VAL A 1 254 ? -12.171 -3.880 -2.443 1.00 94.19 254 VAL A C 1
ATOM 1999 O O . VAL A 1 254 ? -12.420 -2.938 -3.192 1.00 94.19 254 VAL A O 1
ATOM 2002 N N . ASP A 1 255 ? -10.947 -4.156 -1.994 1.00 93.81 255 ASP A N 1
ATOM 2003 C CA . ASP A 1 255 ? -9.713 -3.499 -2.444 1.00 93.81 255 ASP A CA 1
ATOM 2004 C C . ASP A 1 255 ? -9.023 -4.292 -3.577 1.00 93.81 255 ASP A C 1
ATOM 2006 O O . ASP A 1 255 ? -9.529 -5.309 -4.070 1.00 93.81 255 ASP A O 1
ATOM 2010 N N . TYR A 1 256 ? -7.858 -3.825 -4.032 1.00 94.38 256 TYR A N 1
ATOM 2011 C CA . TYR A 1 256 ? -7.097 -4.488 -5.093 1.00 94.38 256 TYR A CA 1
ATOM 2012 C C . TYR A 1 256 ? -6.525 -5.839 -4.654 1.00 94.38 256 TYR A C 1
ATOM 2014 O O . TYR A 1 256 ? -6.377 -6.713 -5.507 1.00 94.38 256 TYR A O 1
ATOM 2022 N N . TRP A 1 257 ? -6.279 -6.057 -3.357 1.00 95.94 257 TRP A N 1
ATOM 2023 C CA . TRP A 1 257 ? -5.863 -7.360 -2.837 1.00 95.94 257 TRP A CA 1
ATOM 2024 C C . TRP A 1 257 ? -6.976 -8.390 -2.991 1.00 95.94 257 TRP A C 1
ATOM 2026 O O . TRP A 1 257 ? -6.760 -9.426 -3.614 1.00 95.94 257 TRP A O 1
ATOM 2036 N N . VAL A 1 258 ? -8.198 -8.059 -2.566 1.00 96.19 258 VAL A N 1
ATOM 2037 C CA . VAL A 1 258 ? -9.370 -8.934 -2.737 1.00 96.19 258 VAL A CA 1
ATOM 2038 C C . VAL A 1 258 ? -9.633 -9.217 -4.219 1.00 96.19 258 VAL A C 1
ATOM 2040 O O . VAL A 1 258 ? -10.021 -10.324 -4.606 1.00 96.19 258 VAL A O 1
ATOM 2043 N N . ARG A 1 259 ? -9.422 -8.228 -5.096 1.00 95.62 259 ARG A N 1
ATOM 2044 C CA . ARG A 1 259 ? -9.526 -8.433 -6.549 1.00 95.62 259 ARG A CA 1
ATOM 2045 C C . ARG A 1 259 ? -8.435 -9.374 -7.076 1.00 95.62 259 ARG A C 1
ATOM 2047 O O . ARG A 1 259 ? -8.760 -10.241 -7.890 1.00 95.62 259 ARG A O 1
ATOM 2054 N N . ALA A 1 260 ? -7.194 -9.245 -6.609 1.00 95.81 260 ALA A N 1
ATOM 2055 C CA . ALA A 1 260 ? -6.085 -10.126 -6.975 1.00 95.81 260 ALA A CA 1
ATOM 2056 C C . ALA A 1 260 ? -6.312 -11.569 -6.489 1.00 95.81 260 ALA A C 1
ATOM 2058 O O . ALA A 1 260 ? -6.153 -12.507 -7.268 1.00 95.81 260 ALA A O 1
ATOM 2059 N N . GLU A 1 261 ? -6.781 -11.756 -5.253 1.00 97.12 261 GLU A N 1
ATOM 2060 C CA . GLU A 1 261 ? -7.164 -13.061 -4.698 1.00 97.12 261 GLU A CA 1
ATOM 2061 C C . GLU A 1 261 ? -8.240 -13.731 -5.558 1.00 97.12 261 GLU A C 1
ATOM 2063 O O . GLU A 1 261 ? -8.084 -14.870 -6.004 1.00 97.12 261 GLU A O 1
ATOM 2068 N N . ARG A 1 262 ? -9.322 -13.001 -5.868 1.00 96.50 262 ARG A N 1
ATOM 2069 C CA . ARG A 1 262 ? -10.394 -13.494 -6.747 1.00 96.50 262 ARG A CA 1
ATOM 2070 C C . ARG A 1 262 ? -9.862 -13.861 -8.128 1.00 96.50 262 ARG A C 1
ATOM 2072 O O . ARG A 1 262 ? -10.278 -14.876 -8.682 1.00 96.50 262 ARG A O 1
ATOM 2079 N N . PHE A 1 263 ? -8.958 -13.056 -8.685 1.00 94.56 263 PHE A N 1
ATOM 2080 C CA . PHE A 1 263 ? -8.319 -13.349 -9.964 1.00 94.56 263 PHE A CA 1
ATOM 2081 C C . PHE A 1 263 ? -7.517 -14.655 -9.900 1.00 94.56 263 PHE A C 1
ATOM 2083 O O . PHE A 1 263 ? -7.685 -15.507 -10.768 1.00 94.56 263 PHE A O 1
ATOM 2090 N N . ILE A 1 264 ? -6.713 -14.863 -8.856 1.00 94.94 264 ILE A N 1
ATOM 2091 C CA . ILE A 1 264 ? -5.935 -16.096 -8.668 1.00 94.94 264 ILE A CA 1
ATOM 2092 C C . ILE A 1 264 ? -6.833 -17.313 -8.496 1.00 94.94 264 ILE A C 1
ATOM 2094 O O . ILE A 1 264 ? -6.569 -18.347 -9.108 1.00 94.94 264 ILE A O 1
ATOM 2098 N N . VAL A 1 265 ? -7.908 -17.213 -7.710 1.00 96.62 265 VAL A N 1
ATOM 2099 C CA . VAL A 1 265 ? -8.868 -18.315 -7.545 1.00 96.62 265 VAL A CA 1
ATOM 2100 C C . VAL A 1 265 ? -9.442 -18.726 -8.902 1.00 96.62 265 VAL A C 1
ATOM 2102 O O . VAL A 1 265 ? -9.462 -19.914 -9.219 1.00 96.62 265 VAL A O 1
ATOM 2105 N N . LYS A 1 266 ? -9.833 -17.757 -9.736 1.00 94.88 266 LYS A N 1
ATOM 2106 C CA . LYS A 1 266 ? -10.306 -18.020 -11.103 1.00 94.88 266 LYS A CA 1
ATOM 2107 C C . LYS A 1 266 ? -9.206 -18.599 -12.001 1.00 94.88 266 LYS A C 1
ATOM 2109 O O . LYS A 1 266 ? -9.463 -19.554 -12.730 1.00 94.88 266 LYS A O 1
ATOM 2114 N N . LYS A 1 267 ? -7.974 -18.078 -11.916 1.00 93.00 267 LYS A N 1
ATOM 2115 C CA . LYS A 1 267 ? -6.805 -18.573 -12.668 1.00 93.00 267 LYS A CA 1
ATOM 2116 C C . LYS A 1 267 ? -6.519 -20.041 -12.339 1.00 93.00 267 LYS A C 1
ATOM 2118 O O . LYS A 1 267 ? -6.395 -20.853 -13.247 1.00 93.00 267 LYS A O 1
ATOM 2123 N N . ARG A 1 268 ? -6.504 -20.407 -11.052 1.00 94.25 268 ARG A N 1
ATOM 2124 C CA . ARG A 1 268 ? -6.282 -21.785 -10.568 1.00 94.25 268 ARG A CA 1
ATOM 2125 C C . ARG A 1 268 ? -7.370 -22.764 -11.015 1.00 94.25 268 ARG A C 1
ATOM 2127 O O . ARG A 1 268 ? -7.092 -23.948 -11.154 1.00 94.25 268 ARG A O 1
ATOM 2134 N N . ARG A 1 269 ? -8.593 -22.281 -11.246 1.00 96.25 269 ARG A N 1
ATOM 2135 C CA . ARG A 1 269 ? -9.716 -23.079 -11.768 1.00 96.25 269 ARG A CA 1
ATOM 2136 C C . ARG A 1 269 ? -9.734 -23.197 -13.294 1.00 96.25 269 ARG A C 1
ATOM 2138 O O . ARG A 1 269 ? -10.592 -23.892 -13.823 1.00 96.25 269 ARG A O 1
ATOM 2145 N N . GLY A 1 270 ? -8.836 -22.508 -14.001 1.00 93.38 270 GLY A N 1
ATOM 2146 C CA . GLY A 1 270 ? -8.856 -22.445 -15.464 1.00 93.38 270 GLY A CA 1
ATOM 2147 C C . GLY A 1 270 ? -9.998 -21.595 -16.036 1.00 93.38 270 GLY A C 1
ATOM 2148 O O . GLY A 1 270 ? -10.266 -21.669 -17.228 1.00 93.38 270 GLY A O 1
ATOM 2149 N N . GLU A 1 271 ? -10.665 -20.775 -15.214 1.00 93.75 271 GLU A N 1
ATOM 2150 C CA . GLU A 1 271 ? -11.732 -19.861 -15.665 1.00 93.75 271 GLU A CA 1
ATOM 2151 C C . GLU A 1 271 ? -11.172 -18.631 -16.399 1.00 93.75 271 GLU A C 1
ATOM 2153 O O . GLU A 1 271 ? -11.904 -17.902 -17.067 1.00 93.75 271 GLU A O 1
ATOM 2158 N N . ILE A 1 272 ? -9.874 -18.363 -16.240 1.00 88.88 272 ILE A N 1
ATOM 2159 C CA . ILE A 1 272 ? -9.170 -17.309 -16.966 1.00 88.88 272 ILE A CA 1
ATOM 2160 C C . ILE A 1 272 ? -8.437 -17.979 -18.113 1.00 88.88 272 ILE A C 1
ATOM 2162 O O . ILE A 1 272 ? -7.444 -18.670 -17.885 1.00 88.88 272 ILE A O 1
ATOM 2166 N N . GLU A 1 273 ? -8.919 -17.761 -19.337 1.00 82.00 273 GLU A N 1
ATOM 2167 C CA . GLU A 1 273 ? -8.182 -18.196 -20.515 1.00 82.00 273 GLU A CA 1
ATOM 2168 C C . GLU A 1 273 ? -6.776 -17.588 -20.457 1.00 82.00 273 GLU A C 1
ATOM 2170 O O . GLU A 1 273 ? -6.655 -16.362 -20.302 1.00 82.00 273 GLU A O 1
ATOM 2175 N N . PRO A 1 274 ? -5.710 -18.405 -20.561 1.00 75.38 274 PRO A N 1
ATOM 2176 C CA . PRO A 1 274 ? -4.373 -17.867 -20.706 1.00 75.38 274 PRO A CA 1
ATOM 2177 C C . PRO A 1 274 ? -4.432 -16.971 -21.931 1.00 75.38 274 PRO A C 1
ATOM 2179 O O . PRO A 1 274 ? -4.726 -17.435 -23.039 1.00 75.38 274 PRO A O 1
ATOM 2182 N N . LYS A 1 275 ? -4.254 -15.661 -21.725 1.00 68.12 275 LYS A N 1
ATOM 2183 C CA . LYS A 1 275 ? -4.247 -14.734 -22.845 1.00 68.12 275 LYS A CA 1
ATOM 2184 C C . LYS A 1 275 ? -3.110 -15.195 -23.735 1.00 68.12 275 LYS A C 1
ATOM 2186 O O . LYS A 1 275 ? -1.946 -15.030 -23.379 1.00 68.12 275 LYS A O 1
ATOM 2191 N N . ARG A 1 276 ? -3.463 -15.798 -24.875 1.00 61.44 276 ARG A N 1
ATOM 2192 C CA . ARG A 1 276 ? -2.484 -16.153 -25.896 1.00 61.44 276 ARG A CA 1
ATOM 2193 C C . ARG A 1 276 ? -1.668 -14.892 -26.141 1.00 61.44 276 ARG A C 1
ATOM 2195 O O . ARG A 1 276 ? -2.305 -13.840 -26.285 1.00 61.44 276 ARG A O 1
ATOM 2202 N N . PRO A 1 277 ? -0.325 -14.973 -26.145 1.00 53.56 277 PRO A N 1
ATOM 2203 C CA . PRO A 1 277 ? 0.497 -13.822 -26.452 1.00 53.56 277 PRO A CA 1
ATOM 2204 C C . PRO A 1 2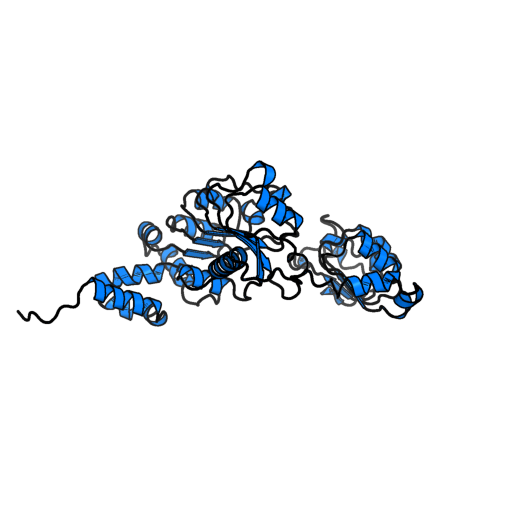77 ? -0.051 -13.259 -27.753 1.00 53.56 277 PRO A C 1
ATOM 2206 O O . PRO A 1 277 ? -0.002 -13.921 -28.794 1.00 53.56 277 PRO A O 1
ATOM 2209 N N . GLN A 1 278 ? -0.701 -12.095 -27.678 1.00 45.41 278 GLN A N 1
ATOM 2210 C CA . GLN A 1 278 ? -1.057 -11.420 -28.904 1.00 45.41 278 GLN A CA 1
ATOM 2211 C C . GLN A 1 278 ? 0.298 -11.095 -29.518 1.00 45.41 278 GLN A C 1
ATOM 2213 O O . GLN A 1 278 ? 1.135 -10.528 -28.813 1.00 45.41 278 GLN A O 1
ATOM 2218 N N . PRO A 1 279 ? 0.582 -11.534 -30.758 1.00 50.41 279 PRO A N 1
ATOM 2219 C CA . PRO A 1 279 ? 1.845 -11.190 -31.389 1.00 50.41 279 PRO A CA 1
ATOM 2220 C C . PRO A 1 279 ? 1.979 -9.681 -31.254 1.00 50.41 279 PRO A C 1
ATOM 2222 O O . PRO A 1 279 ? 1.012 -9.002 -31.598 1.00 50.41 279 PRO A O 1
ATOM 2225 N N . ALA A 1 280 ? 3.091 -9.203 -30.682 1.00 47.94 280 ALA A N 1
ATOM 2226 C CA . ALA A 1 280 ? 3.327 -7.812 -30.294 1.00 47.94 280 ALA A CA 1
ATOM 2227 C C . ALA A 1 280 ? 3.139 -6.884 -31.503 1.00 47.94 280 ALA A C 1
ATOM 2229 O O . ALA A 1 280 ? 4.079 -6.498 -32.198 1.00 47.94 280 ALA A O 1
ATOM 2230 N N . ARG A 1 281 ? 1.881 -6.581 -31.831 1.00 44.00 281 ARG A N 1
ATOM 2231 C CA . ARG A 1 281 ? 1.474 -6.128 -33.167 1.00 44.00 281 ARG A CA 1
ATOM 2232 C C . ARG A 1 281 ? 1.904 -4.689 -33.413 1.00 44.00 281 ARG A C 1
ATOM 2234 O O . ARG A 1 281 ? 1.916 -4.260 -34.563 1.00 44.00 281 ARG A O 1
ATOM 2241 N N . SER A 1 282 ? 2.280 -3.957 -32.361 1.00 46.69 282 SER A N 1
ATOM 2242 C CA . SER A 1 282 ? 2.734 -2.571 -32.456 1.00 46.69 282 SER A CA 1
ATOM 2243 C C . SER A 1 282 ? 4.253 -2.393 -32.513 1.00 46.69 282 SER A C 1
ATOM 2245 O O . SER A 1 282 ? 4.691 -1.463 -33.172 1.00 46.69 282 SER A O 1
ATOM 2247 N N . LEU A 1 283 ? 5.053 -3.235 -31.841 1.00 46.56 283 LEU A N 1
ATOM 2248 C CA . LEU A 1 283 ? 6.520 -3.068 -31.797 1.00 46.56 283 LEU A CA 1
ATOM 2249 C C . LEU A 1 283 ? 7.212 -3.850 -32.920 1.00 46.56 283 LEU A C 1
ATOM 2251 O O . LEU A 1 283 ? 8.030 -3.280 -33.643 1.00 46.56 283 LEU A O 1
ATOM 2255 N N . LEU A 1 284 ? 6.765 -5.085 -33.197 1.00 42.75 284 LEU A N 1
ATOM 2256 C CA . LEU A 1 284 ? 7.211 -5.835 -34.379 1.00 42.75 284 LEU A CA 1
ATOM 2257 C C . LEU A 1 284 ? 6.887 -5.083 -35.674 1.00 42.75 284 LEU A C 1
ATOM 2259 O O . LEU A 1 284 ? 7.681 -5.117 -36.602 1.00 42.75 284 LEU A O 1
ATOM 2263 N N . ARG A 1 285 ? 5.780 -4.330 -35.749 1.00 46.78 285 ARG A N 1
ATOM 2264 C CA . ARG A 1 285 ? 5.492 -3.501 -36.932 1.00 46.78 285 ARG A CA 1
ATOM 2265 C C . ARG A 1 285 ? 6.495 -2.372 -37.158 1.00 46.78 285 ARG A C 1
ATOM 2267 O O . ARG A 1 285 ? 6.552 -1.907 -38.281 1.00 46.78 285 ARG A O 1
ATOM 2274 N N . SER A 1 286 ? 7.272 -1.938 -36.171 1.00 50.00 286 SER A N 1
ATOM 2275 C CA . SER A 1 286 ? 8.251 -0.859 -36.357 1.00 50.00 286 SER A CA 1
ATOM 2276 C C . SER A 1 286 ? 9.643 -1.413 -36.668 1.00 50.00 286 SER A C 1
ATOM 2278 O O . SER A 1 286 ? 10.260 -0.973 -37.633 1.00 50.00 286 SER A O 1
ATOM 2280 N N . ALA A 1 287 ? 10.095 -2.439 -35.939 1.00 47.31 287 ALA A N 1
ATOM 2281 C CA . ALA A 1 287 ? 11.399 -3.075 -36.157 1.00 47.31 287 ALA A CA 1
ATOM 2282 C C . ALA A 1 287 ? 11.426 -4.014 -37.381 1.00 47.31 287 ALA A C 1
ATOM 2284 O O . ALA A 1 287 ? 12.379 -4.014 -38.158 1.00 47.31 287 ALA A O 1
ATOM 2285 N N . VAL A 1 288 ? 10.348 -4.768 -37.639 1.00 50.94 288 VAL A N 1
ATOM 2286 C CA . VAL A 1 288 ? 10.242 -5.584 -38.866 1.00 50.94 288 VAL A CA 1
ATOM 2287 C C . VAL A 1 288 ? 10.074 -4.687 -40.088 1.00 50.94 288 VAL A C 1
ATOM 2289 O O . VAL A 1 288 ? 10.606 -5.004 -41.146 1.00 50.94 288 VAL A O 1
ATOM 2292 N N . VAL A 1 289 ? 9.401 -3.538 -39.963 1.00 55.75 289 VAL A N 1
ATOM 2293 C CA . VAL A 1 289 ? 9.367 -2.535 -41.040 1.00 55.75 289 VAL A CA 1
ATOM 2294 C C . VAL A 1 289 ? 10.763 -1.940 -41.242 1.00 55.75 289 VAL A C 1
ATOM 2296 O O . VAL A 1 289 ? 11.190 -1.878 -42.391 1.00 55.75 289 VAL A O 1
ATOM 2299 N N . ALA A 1 290 ? 11.511 -1.623 -40.173 1.00 55.59 290 ALA A N 1
ATOM 2300 C CA . ALA A 1 290 ? 12.912 -1.173 -40.238 1.00 55.59 290 ALA A CA 1
ATOM 2301 C C . ALA A 1 290 ? 13.812 -2.099 -41.068 1.00 55.59 290 ALA A C 1
ATOM 2303 O O . ALA A 1 290 ? 14.550 -1.628 -41.928 1.00 55.59 290 ALA A O 1
ATOM 2304 N N . ASN A 1 291 ? 13.679 -3.412 -40.873 1.00 56.72 291 ASN A N 1
ATOM 2305 C CA . ASN A 1 291 ? 14.497 -4.408 -41.568 1.00 56.72 291 ASN A CA 1
ATOM 2306 C C . ASN A 1 291 ? 13.945 -4.855 -42.934 1.00 56.72 291 ASN A C 1
ATOM 2308 O O . ASN A 1 291 ? 14.667 -5.487 -43.700 1.00 56.72 291 ASN A O 1
ATOM 2312 N N . SER A 1 292 ? 12.683 -4.556 -43.259 1.00 65.00 292 SER A N 1
ATOM 2313 C CA . SER A 1 292 ? 12.053 -4.949 -44.535 1.00 65.00 292 SER A CA 1
ATOM 2314 C C . SER A 1 292 ? 11.884 -3.802 -45.530 1.00 65.00 292 SER A C 1
ATOM 2316 O O . SER A 1 292 ? 11.569 -4.050 -46.694 1.00 65.00 292 SER A O 1
ATOM 2318 N N . GLN A 1 293 ? 12.085 -2.554 -45.105 1.00 75.44 293 GLN A N 1
ATOM 2319 C CA . GLN A 1 293 ? 12.051 -1.388 -45.984 1.00 75.44 293 GLN A CA 1
ATOM 2320 C C . GLN A 1 293 ? 13.476 -0.889 -46.272 1.00 75.44 293 GLN A C 1
ATOM 2322 O O . GLN A 1 293 ? 14.338 -0.949 -45.397 1.00 75.44 293 GLN A O 1
ATOM 2327 N N . PRO A 1 294 ? 13.750 -0.356 -47.478 1.00 78.06 294 PRO A N 1
ATOM 2328 C CA . PRO A 1 294 ? 15.051 0.223 -47.798 1.00 78.06 294 PRO A CA 1
ATOM 2329 C C . PRO A 1 294 ? 15.413 1.338 -46.811 1.00 78.06 294 PRO A C 1
ATOM 2331 O O . PRO A 1 294 ? 14.546 2.133 -46.447 1.00 78.06 294 PRO A O 1
ATOM 2334 N N . ALA A 1 295 ? 16.693 1.476 -46.455 1.00 70.81 295 ALA A N 1
ATOM 2335 C CA . ALA A 1 295 ? 17.173 2.509 -45.524 1.00 70.81 295 ALA A CA 1
ATOM 2336 C C . ALA A 1 295 ? 16.693 3.938 -45.879 1.00 70.81 295 ALA A C 1
ATOM 2338 O O . ALA A 1 295 ? 16.423 4.758 -45.001 1.00 70.81 295 ALA A O 1
ATOM 2339 N N . GLY A 1 296 ? 16.492 4.226 -47.172 1.00 76.25 296 GLY A N 1
ATOM 2340 C CA . GLY A 1 296 ? 15.947 5.505 -47.641 1.00 76.25 296 GLY A CA 1
ATOM 2341 C C . GLY A 1 296 ? 14.507 5.803 -47.191 1.00 76.25 296 GLY A C 1
ATOM 2342 O O . GLY A 1 296 ? 14.139 6.972 -47.073 1.00 76.25 296 GLY A O 1
ATOM 2343 N N . PHE A 1 297 ? 13.691 4.784 -46.898 1.00 81.00 297 PHE A N 1
ATOM 2344 C CA . PHE A 1 297 ? 12.306 4.959 -46.450 1.00 81.00 297 PHE A CA 1
ATOM 2345 C C . PHE A 1 297 ? 12.238 5.653 -45.083 1.00 81.00 297 PHE A C 1
ATOM 2347 O O . PHE A 1 297 ? 11.526 6.650 -44.929 1.00 81.00 297 PHE A O 1
ATOM 2354 N N . PHE A 1 298 ? 13.015 5.170 -44.109 1.00 77.31 298 PHE A N 1
ATOM 2355 C CA . PHE A 1 298 ? 13.050 5.738 -42.757 1.00 77.31 298 PHE A CA 1
ATOM 2356 C C . PHE A 1 298 ? 13.609 7.148 -42.757 1.00 77.31 298 PHE A C 1
ATOM 2358 O O . PHE A 1 298 ? 13.013 8.046 -42.160 1.00 77.31 298 PHE A O 1
ATOM 2365 N N . TYR A 1 299 ? 14.691 7.355 -43.509 1.00 79.06 299 TYR A N 1
ATOM 2366 C CA . TYR A 1 299 ? 15.320 8.658 -43.663 1.00 79.06 299 TYR A CA 1
ATOM 2367 C C . TYR A 1 299 ? 14.339 9.729 -44.168 1.00 79.06 299 TYR A C 1
ATOM 2369 O O . TYR A 1 299 ? 14.322 10.859 -43.671 1.00 79.06 299 TYR A O 1
ATOM 2377 N N . ALA A 1 300 ? 13.491 9.380 -45.140 1.00 80.44 300 ALA A N 1
ATOM 2378 C CA . ALA A 1 300 ? 12.559 10.324 -45.744 1.00 80.44 300 ALA A CA 1
ATOM 2379 C C . ALA A 1 300 ? 11.287 10.555 -44.910 1.00 80.44 300 ALA A C 1
ATOM 2381 O O . ALA A 1 300 ? 10.775 11.680 -44.887 1.00 80.44 300 ALA A O 1
ATOM 2382 N N . ARG A 1 301 ? 10.751 9.511 -44.259 1.00 83.00 301 ARG A N 1
ATOM 2383 C CA . ARG A 1 301 ? 9.382 9.533 -43.712 1.00 83.00 301 ARG A CA 1
ATOM 2384 C C . ARG A 1 301 ? 9.275 9.574 -42.193 1.00 83.00 301 ARG A C 1
ATOM 2386 O O . ARG A 1 301 ? 8.257 10.052 -41.696 1.00 83.00 301 ARG A O 1
ATOM 2393 N N . VAL A 1 302 ? 10.285 9.134 -41.444 1.00 86.56 302 VAL A N 1
ATOM 2394 C CA . VAL A 1 302 ? 10.219 9.159 -39.975 1.00 86.56 302 VAL A CA 1
ATOM 2395 C C . VAL A 1 302 ? 10.742 10.495 -39.460 1.00 86.56 302 VAL A C 1
ATOM 2397 O O . VAL A 1 302 ? 11.942 10.753 -39.420 1.00 86.56 302 VAL A O 1
ATOM 2400 N N . ARG A 1 303 ? 9.813 11.375 -39.074 1.00 89.38 303 ARG A N 1
ATOM 2401 C CA . ARG A 1 303 ? 10.122 12.684 -38.468 1.00 89.38 303 ARG A CA 1
ATOM 2402 C C . ARG A 1 303 ? 9.958 12.698 -36.953 1.00 89.38 303 ARG A C 1
ATOM 2404 O O . ARG A 1 303 ? 10.601 13.508 -36.290 1.00 89.38 303 ARG A O 1
ATOM 2411 N N . HIS A 1 304 ? 9.139 11.798 -36.422 1.00 88.69 304 HIS A N 1
ATOM 2412 C CA . HIS A 1 304 ? 8.860 11.669 -34.999 1.00 88.69 304 HIS A CA 1
ATOM 2413 C C . HIS A 1 304 ? 9.100 10.220 -34.593 1.00 88.69 304 HIS A C 1
ATOM 2415 O O . HIS A 1 304 ? 8.533 9.317 -35.208 1.00 88.69 304 HIS A O 1
ATOM 2421 N N . LEU A 1 305 ? 9.940 10.011 -33.586 1.00 89.56 305 LEU A N 1
ATOM 2422 C CA . LEU A 1 305 ? 10.223 8.700 -33.026 1.00 89.56 305 LEU A CA 1
ATOM 2423 C C . LEU A 1 305 ? 9.968 8.749 -31.520 1.00 89.56 305 LEU A C 1
ATOM 2425 O O . LEU A 1 305 ? 10.523 9.595 -30.823 1.00 89.56 305 LEU A O 1
ATOM 2429 N N . LEU A 1 306 ? 9.113 7.848 -31.047 1.00 86.38 306 LEU A N 1
ATOM 2430 C CA . LEU A 1 306 ? 8.893 7.584 -29.631 1.00 86.38 306 LEU A CA 1
ATOM 2431 C C . LEU A 1 306 ? 9.399 6.170 -29.360 1.00 86.38 306 LEU A C 1
ATOM 2433 O O . LEU A 1 306 ? 8.863 5.217 -29.929 1.00 86.38 306 LEU A O 1
ATOM 2437 N N . CYS A 1 307 ? 10.416 6.046 -28.517 1.00 85.25 307 CYS A N 1
ATOM 2438 C CA . CYS A 1 307 ? 10.903 4.757 -28.048 1.00 85.25 307 CYS A CA 1
ATOM 2439 C C . CYS A 1 307 ? 10.465 4.557 -26.603 1.00 85.25 307 CYS A C 1
ATOM 2441 O O . CYS A 1 307 ? 10.664 5.429 -25.754 1.00 85.25 307 CYS A O 1
ATOM 2443 N N . ASP A 1 308 ? 9.840 3.409 -26.369 1.00 75.44 308 ASP A N 1
ATOM 2444 C CA . ASP A 1 308 ? 9.404 2.976 -25.047 1.00 75.44 308 ASP A CA 1
ATOM 2445 C C . ASP A 1 308 ? 10.594 2.476 -24.210 1.00 75.44 308 ASP A C 1
ATOM 2447 O O . ASP A 1 308 ? 11.673 2.229 -24.752 1.00 75.44 308 ASP A O 1
ATOM 2451 N N . GLU A 1 309 ? 10.393 2.319 -22.901 1.00 70.56 309 GLU A N 1
ATOM 2452 C CA . GLU A 1 309 ? 11.448 1.935 -21.939 1.00 70.56 309 GLU A CA 1
ATOM 2453 C C . GLU A 1 309 ? 11.986 0.522 -22.191 1.00 70.56 309 GLU A C 1
ATOM 2455 O O . GLU A 1 309 ? 13.122 0.207 -21.841 1.00 70.56 309 GLU A O 1
ATOM 2460 N N . ASP A 1 310 ? 11.177 -0.321 -22.831 1.00 67.06 310 ASP A N 1
ATOM 2461 C CA . ASP A 1 310 ? 11.464 -1.740 -23.031 1.00 67.06 310 ASP A CA 1
ATOM 2462 C C . ASP A 1 310 ? 12.283 -2.035 -24.300 1.00 67.06 310 ASP A C 1
ATOM 2464 O O . ASP A 1 310 ? 12.598 -3.195 -24.565 1.00 67.06 310 ASP A O 1
ATOM 2468 N N . VAL A 1 311 ? 12.639 -1.023 -25.105 1.00 75.75 311 VAL A N 1
ATOM 2469 C CA . VAL A 1 311 ? 13.453 -1.235 -26.315 1.00 75.75 311 VAL A CA 1
ATOM 2470 C C . VAL A 1 311 ? 14.909 -1.503 -25.909 1.00 75.75 311 VAL A C 1
ATOM 2472 O O . VAL A 1 311 ? 15.547 -0.607 -25.346 1.00 75.75 311 VAL A O 1
ATOM 2475 N N . PRO A 1 312 ? 15.482 -2.687 -26.212 1.00 81.69 312 PRO A N 1
ATOM 2476 C CA . PRO A 1 312 ? 16.884 -2.969 -25.926 1.00 81.69 312 PRO A CA 1
ATOM 2477 C C . PRO A 1 312 ? 17.799 -1.914 -26.550 1.00 81.69 312 PRO A C 1
ATOM 2479 O O . PRO A 1 312 ? 17.576 -1.474 -27.678 1.00 81.69 312 PRO A O 1
ATOM 2482 N N . VAL A 1 313 ? 18.860 -1.527 -25.837 1.00 83.69 313 VAL A N 1
ATOM 2483 C CA . VAL A 1 313 ? 19.761 -0.444 -26.271 1.00 83.69 313 VAL A CA 1
ATOM 2484 C C . VAL A 1 313 ? 20.341 -0.711 -27.661 1.00 83.69 313 VAL A C 1
ATOM 2486 O O . VAL A 1 313 ? 20.378 0.201 -28.482 1.00 83.69 313 VAL A O 1
ATOM 2489 N N . ASP A 1 314 ? 20.727 -1.950 -27.964 1.00 84.62 314 ASP A N 1
ATOM 2490 C CA . ASP A 1 314 ? 21.275 -2.308 -29.277 1.00 84.62 314 ASP A CA 1
ATOM 2491 C C . ASP A 1 314 ? 20.245 -2.147 -30.405 1.00 84.62 314 ASP A C 1
ATOM 2493 O O . ASP A 1 314 ? 20.571 -1.648 -31.483 1.00 84.62 314 ASP A O 1
ATOM 2497 N N . GLU A 1 315 ? 18.984 -2.503 -30.150 1.00 85.31 315 GLU A N 1
ATOM 2498 C CA . GLU A 1 315 ? 17.887 -2.320 -31.106 1.00 85.31 315 GLU A CA 1
ATOM 2499 C C . GLU A 1 315 ? 17.568 -0.832 -31.293 1.00 85.31 315 GLU A C 1
ATOM 2501 O O . GLU A 1 315 ? 17.408 -0.361 -32.420 1.00 85.31 315 GLU A O 1
ATOM 2506 N N . LEU A 1 316 ? 17.567 -0.057 -30.206 1.00 88.12 316 LEU A N 1
ATOM 2507 C CA . LEU A 1 316 ? 17.420 1.393 -30.265 1.00 88.12 316 LEU A CA 1
ATOM 2508 C C . LEU A 1 316 ? 18.538 2.029 -31.101 1.00 88.12 316 LEU A C 1
ATOM 2510 O O . LEU A 1 316 ? 18.259 2.856 -31.967 1.00 88.12 316 LEU A O 1
ATOM 2514 N N . LEU A 1 317 ? 19.795 1.636 -30.888 1.00 89.50 317 LEU A N 1
ATOM 2515 C CA . LEU A 1 317 ? 20.931 2.132 -31.665 1.00 89.50 317 LEU A CA 1
ATOM 2516 C C . LEU A 1 317 ? 20.791 1.787 -33.152 1.00 89.50 317 LEU A C 1
ATOM 2518 O O . LEU A 1 317 ? 21.042 2.653 -33.994 1.00 89.50 317 LEU A O 1
ATOM 2522 N N . GLN A 1 318 ? 20.324 0.580 -33.485 1.00 87.25 318 GLN A N 1
ATOM 2523 C CA . GLN A 1 318 ? 20.023 0.200 -34.867 1.00 87.25 318 GLN A CA 1
ATOM 2524 C C . GLN A 1 318 ? 18.923 1.084 -35.471 1.00 87.25 318 GLN A C 1
ATOM 2526 O O . GLN A 1 318 ? 19.127 1.653 -36.547 1.00 87.25 318 GLN A O 1
ATOM 2531 N N . ILE A 1 319 ? 17.805 1.291 -34.765 1.00 87.06 319 ILE A N 1
ATOM 2532 C CA . ILE A 1 319 ? 16.706 2.165 -35.212 1.00 87.06 319 ILE A CA 1
ATOM 2533 C C . ILE A 1 319 ? 17.213 3.591 -35.450 1.00 87.06 319 ILE A C 1
ATOM 2535 O O . ILE A 1 319 ? 16.947 4.183 -36.498 1.00 87.06 319 ILE A O 1
ATOM 2539 N N . LEU A 1 320 ? 17.969 4.139 -34.498 1.00 90.31 320 LEU A N 1
ATOM 2540 C CA . LEU A 1 320 ? 18.527 5.485 -34.581 1.00 90.31 320 LEU A CA 1
ATOM 2541 C C . LEU A 1 320 ? 19.500 5.615 -35.765 1.00 90.31 320 LEU A C 1
ATOM 2543 O O . LEU A 1 320 ? 19.432 6.595 -36.507 1.00 90.31 320 LEU A O 1
ATOM 2547 N N . SER A 1 321 ? 20.341 4.606 -36.006 1.00 89.44 321 SER A N 1
ATOM 2548 C CA . SER A 1 321 ? 21.270 4.590 -37.145 1.00 89.44 321 SER A CA 1
ATOM 2549 C C . SER A 1 321 ? 20.555 4.574 -38.505 1.00 89.44 321 SER A C 1
ATOM 2551 O O . SER A 1 321 ? 21.025 5.196 -39.458 1.00 89.44 321 SER A O 1
ATOM 2553 N N . ALA A 1 322 ? 19.382 3.937 -38.588 1.00 87.19 322 ALA A N 1
ATOM 2554 C CA . ALA A 1 322 ? 18.573 3.880 -39.804 1.00 87.19 322 ALA A CA 1
ATOM 2555 C C . ALA A 1 322 ? 17.751 5.164 -40.047 1.00 87.19 322 ALA A C 1
ATOM 2557 O O . ALA A 1 322 ? 17.303 5.422 -41.166 1.00 87.19 322 ALA A O 1
ATOM 2558 N N . CYS A 1 323 ? 17.552 5.992 -39.016 1.00 86.88 323 CYS A N 1
ATOM 2559 C CA . CYS A 1 323 ? 16.615 7.115 -39.025 1.00 86.88 323 CYS A CA 1
ATOM 2560 C C . CYS A 1 323 ? 17.313 8.488 -38.937 1.00 86.88 323 CYS A C 1
ATOM 2562 O O . CYS A 1 323 ? 17.061 9.274 -38.027 1.00 86.88 323 CYS A O 1
ATOM 2564 N N . GLY A 1 324 ? 18.142 8.846 -39.922 1.00 85.62 324 GLY A N 1
ATOM 2565 C CA . GLY A 1 324 ? 18.845 10.145 -39.940 1.00 85.62 324 GLY A CA 1
ATOM 2566 C C . GLY A 1 324 ? 17.957 11.397 -40.097 1.00 85.62 324 GLY A C 1
ATOM 2567 O O . GLY A 1 324 ? 18.458 12.515 -40.025 1.00 85.62 324 GLY A O 1
ATOM 2568 N N . GLY A 1 325 ? 16.650 11.236 -40.338 1.00 86.88 325 GLY A N 1
ATOM 2569 C CA . GLY A 1 325 ? 15.698 12.325 -40.601 1.00 86.88 325 GLY A CA 1
ATOM 2570 C C . GLY A 1 325 ? 14.823 12.759 -39.415 1.00 86.88 325 GLY A C 1
ATOM 2571 O O . GLY A 1 325 ? 13.917 13.585 -39.618 1.00 86.88 325 GLY A O 1
ATOM 2572 N N . ILE A 1 326 ? 15.051 12.212 -38.216 1.00 93.38 326 ILE A N 1
ATOM 2573 C CA . ILE A 1 326 ? 14.206 12.454 -37.038 1.00 93.38 326 ILE A CA 1
ATOM 2574 C C . ILE A 1 326 ? 14.327 13.914 -36.585 1.00 93.38 326 ILE A C 1
ATOM 2576 O O . ILE A 1 326 ? 15.404 14.416 -36.282 1.00 93.38 326 ILE A O 1
ATOM 2580 N N . HIS A 1 327 ? 13.185 14.593 -36.501 1.00 93.00 327 HIS A N 1
ATOM 2581 C CA . HIS A 1 327 ? 13.073 15.943 -35.953 1.00 93.00 327 HIS A CA 1
ATOM 2582 C C . HIS A 1 327 ? 12.699 15.943 -34.473 1.00 93.00 327 HIS A C 1
ATOM 2584 O O . HIS A 1 327 ? 13.146 16.824 -33.742 1.00 93.00 327 HIS A O 1
ATOM 2590 N N . SER A 1 328 ? 11.877 14.984 -34.048 1.00 93.06 328 SER A N 1
ATOM 2591 C CA . SER A 1 328 ? 11.396 14.855 -32.677 1.00 93.06 328 SER A CA 1
ATOM 2592 C C . SER A 1 328 ? 11.679 13.454 -32.172 1.00 93.06 328 SER A C 1
ATOM 2594 O O . SER A 1 328 ? 11.173 12.486 -32.738 1.00 93.06 328 SER A O 1
ATOM 2596 N N . LEU A 1 329 ? 12.466 13.359 -31.112 1.00 93.19 329 LEU A N 1
ATOM 2597 C CA . LEU A 1 329 ? 12.827 12.102 -30.486 1.00 93.19 329 LEU A CA 1
ATOM 2598 C C . LEU A 1 329 ? 12.365 12.124 -29.034 1.00 93.19 329 LEU A C 1
ATOM 2600 O O . LEU A 1 329 ? 12.775 12.993 -28.275 1.00 93.19 329 LEU A O 1
ATOM 2604 N N . ALA A 1 330 ? 11.520 11.177 -28.658 1.00 90.50 330 ALA A N 1
ATOM 2605 C CA . ALA A 1 330 ? 11.134 10.954 -27.277 1.00 90.50 330 ALA A CA 1
ATOM 2606 C C . ALA A 1 330 ? 11.631 9.571 -26.860 1.00 90.50 330 ALA A C 1
ATOM 2608 O O . ALA A 1 330 ? 11.283 8.570 -27.485 1.00 90.50 330 ALA A O 1
ATOM 2609 N N . LEU A 1 331 ? 12.474 9.530 -25.838 1.00 89.19 331 LEU A N 1
ATOM 2610 C CA . LEU A 1 331 ? 13.033 8.310 -25.279 1.00 89.19 331 LEU A 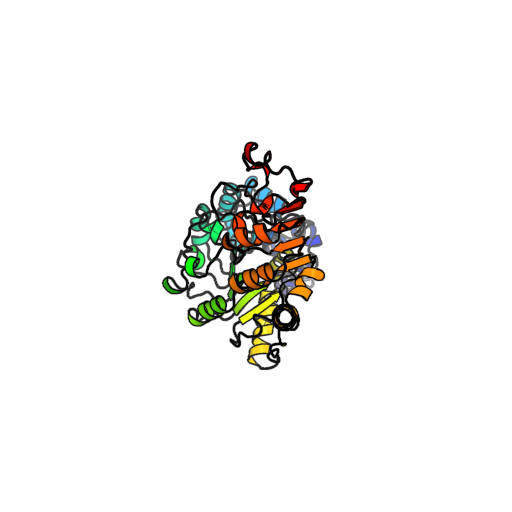CA 1
ATOM 2611 C C . LEU A 1 331 ? 12.548 8.202 -23.842 1.00 89.19 331 LEU A C 1
ATOM 2613 O O . LEU A 1 331 ? 12.867 9.058 -23.013 1.00 89.19 331 LEU A O 1
ATOM 2617 N N . ALA A 1 332 ? 11.758 7.171 -23.563 1.00 78.50 332 ALA A N 1
ATOM 2618 C CA . ALA A 1 332 ? 11.342 6.876 -22.204 1.00 78.50 332 ALA A CA 1
ATOM 2619 C C . ALA A 1 332 ? 12.558 6.453 -21.339 1.00 78.50 332 ALA A C 1
ATOM 2621 O O . ALA A 1 332 ? 13.671 6.286 -21.846 1.00 78.50 332 ALA A O 1
ATOM 2622 N N . SER A 1 333 ? 12.398 6.424 -20.013 1.00 64.44 333 SER A N 1
ATOM 2623 C CA . SER A 1 333 ? 13.530 6.363 -19.079 1.00 64.44 333 SER A CA 1
ATOM 2624 C C . SER A 1 333 ? 14.365 5.075 -19.212 1.00 64.44 333 SER A C 1
ATOM 2626 O O . SER A 1 333 ? 13.881 4.053 -19.688 1.00 64.44 333 SER A O 1
ATOM 2628 N N . GLY A 1 334 ? 15.645 5.126 -18.811 1.00 64.62 334 GLY A N 1
ATOM 2629 C CA . GLY A 1 334 ? 16.546 3.959 -18.822 1.00 64.62 334 GLY A CA 1
ATOM 2630 C C . GLY A 1 334 ? 17.540 3.886 -19.987 1.00 64.62 334 GLY A C 1
ATOM 2631 O O . GLY A 1 334 ? 18.380 2.988 -20.014 1.00 64.62 334 GLY A O 1
ATOM 2632 N N . VAL A 1 335 ? 17.509 4.842 -20.920 1.00 64.38 335 VAL A N 1
ATOM 2633 C CA . VAL A 1 335 ? 18.478 4.899 -22.023 1.00 64.38 335 VAL A CA 1
ATOM 2634 C C . VAL A 1 335 ? 19.824 5.465 -21.556 1.00 64.38 335 VAL A C 1
ATOM 2636 O O . VAL A 1 335 ? 19.897 6.570 -21.024 1.00 64.38 335 VAL A O 1
ATOM 2639 N N . VAL A 1 336 ? 20.888 4.693 -21.773 1.00 73.75 336 VAL A N 1
ATOM 2640 C CA . VAL A 1 336 ? 22.268 4.969 -21.336 1.00 73.75 336 VAL A CA 1
ATOM 2641 C C . VAL A 1 336 ? 22.996 5.968 -22.240 1.00 73.75 336 VAL A C 1
ATOM 2643 O O . VAL A 1 336 ? 22.649 6.151 -23.406 1.00 73.75 336 VAL A O 1
ATOM 2646 N N . SER A 1 337 ? 24.087 6.544 -21.728 1.00 81.25 337 SER A N 1
ATOM 2647 C CA . SER A 1 337 ? 25.000 7.454 -22.443 1.00 81.25 337 SER A CA 1
ATOM 2648 C C . SER A 1 337 ? 25.530 6.939 -23.786 1.00 81.25 337 SER A C 1
ATOM 2650 O O . SER A 1 337 ? 25.971 7.733 -24.620 1.00 81.25 337 SER A O 1
ATOM 2652 N N . SER A 1 338 ? 25.419 5.635 -24.049 1.00 87.31 338 SER A N 1
ATOM 2653 C CA . SER A 1 338 ? 25.752 5.006 -25.328 1.00 87.31 338 SER A CA 1
ATOM 2654 C C . SER A 1 338 ? 24.985 5.573 -26.529 1.00 87.31 338 SER A C 1
ATOM 2656 O O . SER A 1 338 ? 25.445 5.402 -27.655 1.00 87.31 338 SER A O 1
ATOM 2658 N N . ILE A 1 339 ? 23.862 6.276 -26.334 1.00 91.62 339 ILE A N 1
ATOM 2659 C CA . ILE A 1 339 ? 23.114 6.894 -27.442 1.00 91.62 339 ILE A CA 1
ATOM 2660 C C . ILE A 1 339 ? 23.623 8.277 -27.860 1.00 91.62 339 ILE A C 1
ATOM 2662 O O . ILE A 1 339 ? 23.213 8.777 -28.910 1.00 91.62 339 ILE A O 1
ATOM 2666 N N . LEU A 1 340 ? 24.497 8.917 -27.073 1.00 93.00 340 LEU A N 1
ATOM 2667 C CA . LEU A 1 340 ? 25.017 10.255 -27.380 1.00 93.00 340 LEU A CA 1
ATOM 2668 C C . LEU A 1 340 ? 25.659 10.343 -28.779 1.00 93.00 340 LEU A C 1
ATOM 2670 O O . LEU A 1 340 ? 25.371 11.317 -29.485 1.00 93.00 340 LEU A O 1
ATOM 2674 N N . PRO A 1 341 ? 26.456 9.359 -29.246 1.00 93.81 341 PRO A N 1
ATOM 2675 C CA . PRO A 1 341 ? 26.959 9.348 -30.619 1.00 93.81 341 PRO A CA 1
ATOM 2676 C C . PRO A 1 341 ? 25.834 9.336 -31.664 1.00 93.81 341 PRO A C 1
ATOM 2678 O O . PRO A 1 341 ? 25.874 10.103 -32.625 1.00 93.81 341 PRO A O 1
ATOM 2681 N N . SER A 1 342 ? 24.783 8.542 -31.449 1.00 93.62 342 SER A N 1
ATOM 2682 C CA . SER A 1 342 ? 23.629 8.476 -32.356 1.00 93.62 342 SER A CA 1
ATOM 2683 C C . SER A 1 342 ? 22.851 9.794 -32.395 1.00 93.62 342 SER A C 1
ATOM 2685 O O . SER A 1 342 ? 22.440 10.237 -33.467 1.00 93.62 342 SER A O 1
ATOM 2687 N N . LEU A 1 343 ? 22.713 10.481 -31.256 1.00 93.69 343 LEU A N 1
ATOM 2688 C CA . LEU A 1 343 ? 22.115 11.818 -31.199 1.00 93.69 343 LEU A CA 1
ATOM 2689 C C . LEU A 1 343 ? 22.932 12.855 -31.982 1.00 93.69 343 LEU A C 1
ATOM 2691 O O . LEU A 1 343 ? 22.343 13.697 -32.658 1.00 93.69 343 LEU A O 1
ATOM 2695 N N . ALA A 1 344 ? 24.267 12.770 -31.962 1.00 92.88 344 ALA A N 1
ATOM 2696 C CA . ALA A 1 344 ? 25.127 13.650 -32.759 1.00 92.88 344 ALA A CA 1
ATOM 2697 C C . ALA A 1 344 ? 24.972 13.431 -34.272 1.00 92.88 344 ALA A C 1
ATOM 2699 O O . ALA A 1 344 ? 25.187 14.363 -35.051 1.00 92.88 344 ALA A O 1
ATOM 2700 N N . ILE A 1 345 ? 24.589 12.224 -34.694 1.00 92.56 345 ILE A N 1
ATOM 2701 C CA . ILE A 1 345 ? 24.340 11.892 -36.101 1.00 92.56 345 ILE A CA 1
ATOM 2702 C C . ILE A 1 345 ? 22.946 12.369 -36.523 1.00 92.56 345 ILE A C 1
ATOM 2704 O O . ILE A 1 345 ? 22.818 13.082 -37.518 1.00 92.56 345 ILE A O 1
ATOM 2708 N N . ILE A 1 346 ? 21.915 12.020 -35.749 1.00 93.06 346 ILE A N 1
ATOM 2709 C CA . ILE A 1 346 ? 20.511 12.337 -36.060 1.00 93.06 346 ILE A CA 1
ATOM 2710 C C . ILE A 1 346 ? 20.225 13.832 -35.915 1.00 93.06 346 ILE A C 1
ATOM 2712 O O . ILE A 1 346 ? 19.500 14.417 -36.717 1.00 93.06 346 ILE A O 1
ATOM 2716 N N . LYS A 1 347 ? 20.803 14.453 -34.885 1.00 94.31 347 LYS A N 1
ATOM 2717 C CA . LYS A 1 347 ? 20.642 15.865 -34.534 1.00 94.31 347 LYS A CA 1
ATOM 2718 C C . LYS A 1 347 ? 19.166 16.298 -34.437 1.00 94.31 347 LYS A C 1
ATOM 2720 O O . LYS A 1 347 ? 18.744 17.191 -35.184 1.00 94.31 347 LYS A O 1
ATOM 2725 N N . PRO A 1 348 ? 18.373 15.682 -33.538 1.00 94.81 348 PRO A N 1
ATOM 2726 C CA . PRO A 1 348 ? 16.960 16.015 -33.397 1.00 94.81 348 PRO A CA 1
ATOM 2727 C C . PRO A 1 348 ? 16.783 17.479 -32.972 1.00 94.81 348 PRO A C 1
ATOM 2729 O O . PRO A 1 348 ? 17.603 18.034 -32.244 1.00 94.81 348 PRO A O 1
ATOM 2732 N N . ARG A 1 349 ? 15.687 18.110 -33.409 1.00 95.12 349 ARG A N 1
ATOM 2733 C CA . ARG A 1 349 ? 15.322 19.471 -32.977 1.00 95.12 349 ARG A CA 1
ATOM 2734 C C . ARG A 1 349 ? 14.544 19.476 -31.670 1.00 95.12 349 ARG A C 1
ATOM 2736 O O . ARG A 1 349 ? 14.624 20.460 -30.939 1.00 95.12 349 ARG A O 1
ATOM 2743 N N . ARG A 1 350 ? 13.770 18.423 -31.407 1.00 94.25 350 ARG A N 1
ATOM 2744 C CA . ARG A 1 350 ? 13.028 18.212 -30.163 1.00 94.25 350 ARG A CA 1
ATOM 2745 C C . ARG A 1 350 ? 13.485 16.910 -29.529 1.00 94.25 350 ARG A C 1
ATOM 2747 O O . ARG A 1 350 ? 13.513 15.888 -30.218 1.00 94.25 350 ARG A O 1
ATOM 2754 N N . LEU A 1 351 ? 13.836 16.957 -28.254 1.00 93.69 351 LEU A N 1
ATOM 2755 C CA . LEU A 1 351 ? 14.288 15.802 -27.496 1.00 93.69 351 LEU A CA 1
ATOM 2756 C C . LEU A 1 351 ? 13.516 15.741 -26.178 1.00 93.69 351 LEU A C 1
ATOM 2758 O O . LEU A 1 351 ? 13.608 16.673 -25.389 1.00 93.69 351 LEU A O 1
ATOM 2762 N N . SER A 1 352 ? 12.789 14.652 -25.943 1.00 91.69 352 SER A N 1
ATOM 2763 C CA . SER A 1 352 ? 12.177 14.353 -24.644 1.00 91.69 352 SER A CA 1
ATOM 2764 C C . SER A 1 352 ? 12.910 13.158 -24.045 1.00 91.69 352 SER A C 1
ATOM 2766 O O . SER A 1 352 ? 12.829 12.058 -24.593 1.00 91.69 352 SER A O 1
ATOM 2768 N N . ILE A 1 353 ? 13.692 13.360 -22.982 1.00 90.75 353 ILE A N 1
ATOM 2769 C CA . ILE A 1 353 ? 14.535 12.299 -22.405 1.00 90.75 353 ILE A CA 1
ATOM 2770 C C . ILE A 1 353 ? 14.820 12.526 -20.918 1.00 90.75 353 ILE A C 1
ATOM 2772 O O . ILE A 1 353 ? 14.843 13.653 -20.428 1.00 90.75 353 ILE A O 1
ATOM 2776 N N . SER A 1 354 ? 15.103 11.448 -20.184 1.00 86.94 354 SER A N 1
ATOM 2777 C CA . SER A 1 354 ? 15.748 11.535 -18.870 1.00 86.94 354 SER A CA 1
ATOM 2778 C C . SER A 1 354 ? 17.216 11.958 -19.022 1.00 86.94 354 SER A C 1
ATOM 2780 O O . SER A 1 354 ? 18.077 11.147 -19.368 1.00 86.94 354 SER A O 1
ATOM 2782 N N . LEU A 1 355 ? 17.530 13.220 -18.712 1.00 87.38 355 LEU A N 1
ATOM 2783 C CA . LEU A 1 355 ? 18.906 13.740 -18.782 1.00 87.38 355 LEU A CA 1
ATOM 2784 C C . LEU A 1 355 ? 19.878 12.997 -17.856 1.00 87.38 355 LEU A C 1
ATOM 2786 O O . LEU A 1 355 ? 21.047 12.826 -18.185 1.00 87.38 355 LEU A O 1
ATOM 2790 N N . GLY A 1 356 ? 19.376 12.505 -16.724 1.00 83.06 356 GLY A N 1
ATOM 2791 C CA . GLY A 1 356 ? 20.174 11.719 -15.779 1.00 83.06 356 GLY A CA 1
ATOM 2792 C C . GLY A 1 356 ? 20.552 10.348 -16.342 1.00 83.06 356 GLY A C 1
ATOM 2793 O O . GLY A 1 356 ? 21.635 9.848 -16.070 1.00 83.06 356 GLY A O 1
ATOM 2794 N N . SER A 1 357 ? 19.689 9.757 -17.173 1.00 82.00 357 SER A N 1
ATOM 2795 C CA . SER A 1 357 ? 20.018 8.514 -17.880 1.00 82.00 357 SER A CA 1
ATOM 2796 C C . SER A 1 357 ? 21.020 8.782 -19.012 1.00 82.00 357 SER A C 1
ATOM 2798 O O . SER A 1 357 ? 21.992 8.046 -19.171 1.00 82.00 357 SER A O 1
ATOM 2800 N N . LEU A 1 358 ? 20.835 9.896 -19.733 1.00 87.62 358 LEU A N 1
ATOM 2801 C CA . LEU A 1 358 ? 21.659 10.272 -20.883 1.00 87.62 358 LEU A CA 1
ATOM 2802 C C . LEU A 1 358 ? 23.119 10.580 -20.519 1.00 87.62 358 LEU A C 1
ATOM 2804 O O . LEU A 1 358 ? 24.026 10.172 -21.237 1.00 87.62 358 LEU A O 1
ATOM 2808 N N . PHE A 1 359 ? 23.359 11.298 -19.422 1.00 85.88 359 PHE A N 1
ATOM 2809 C CA . PHE A 1 359 ? 24.711 11.691 -18.996 1.00 85.88 359 PHE A CA 1
ATOM 2810 C C . PHE A 1 359 ? 25.288 10.794 -17.891 1.00 85.88 359 PHE A C 1
ATOM 2812 O O . PHE A 1 359 ? 26.429 10.976 -17.463 1.00 85.88 359 PHE A O 1
ATOM 2819 N N . GLY A 1 360 ? 24.522 9.788 -17.460 1.00 78.56 360 GLY A N 1
ATOM 2820 C CA . GLY A 1 360 ? 24.836 8.963 -16.301 1.00 78.56 360 GLY A CA 1
ATOM 2821 C C . GLY A 1 360 ? 24.542 9.677 -14.979 1.00 78.56 360 GLY A C 1
ATOM 2822 O O . GLY A 1 360 ? 24.279 10.876 -14.927 1.00 78.56 360 GLY A O 1
ATOM 2823 N N . SER A 1 361 ? 24.612 8.933 -13.873 1.00 65.44 361 SER A N 1
ATOM 2824 C CA . SER A 1 361 ? 24.342 9.431 -12.514 1.00 65.44 361 SER A CA 1
ATOM 2825 C C . SER A 1 361 ? 25.413 10.389 -11.969 1.00 65.44 361 SER A C 1
ATOM 2827 O O . SER A 1 361 ? 25.538 10.547 -10.754 1.00 65.44 361 SER A O 1
ATOM 2829 N N . THR A 1 362 ? 26.237 10.982 -12.832 1.00 64.25 362 THR A N 1
ATOM 2830 C CA . THR A 1 362 ? 27.236 11.959 -12.413 1.00 64.25 362 THR A CA 1
ATOM 2831 C C . THR A 1 362 ? 26.525 13.263 -12.052 1.00 64.25 362 THR A C 1
ATOM 2833 O O . THR A 1 362 ? 25.524 13.642 -12.656 1.00 64.25 362 THR A O 1
ATOM 2836 N N . ASN A 1 363 ? 27.025 13.969 -11.036 1.00 63.34 363 ASN A N 1
ATOM 2837 C CA . ASN A 1 363 ? 26.426 15.226 -10.566 1.00 63.34 363 ASN A CA 1
ATOM 2838 C C . ASN A 1 363 ? 26.533 16.384 -11.585 1.00 63.34 363 ASN A C 1
ATOM 2840 O O . ASN A 1 363 ? 26.186 17.515 -11.257 1.00 63.34 363 ASN A O 1
ATOM 2844 N N . SER A 1 364 ? 27.019 16.132 -12.803 1.00 77.62 364 SER A N 1
ATOM 2845 C CA . SER A 1 364 ? 27.232 17.138 -13.840 1.00 77.62 364 SER A CA 1
ATOM 2846 C C . SER A 1 364 ? 26.535 16.728 -15.137 1.00 77.62 364 SER A C 1
ATOM 2848 O O . SER A 1 364 ? 27.032 15.882 -15.878 1.00 77.62 364 SER A O 1
ATOM 2850 N N . ILE A 1 365 ? 25.394 17.355 -15.425 1.00 84.88 365 ILE A N 1
ATOM 2851 C CA . ILE A 1 365 ? 24.729 17.248 -16.727 1.00 84.88 365 ILE A CA 1
ATOM 2852 C C . ILE A 1 365 ? 25.386 18.257 -17.668 1.00 84.88 365 ILE A C 1
ATOM 2854 O O . ILE A 1 365 ? 25.256 19.466 -17.474 1.00 84.88 365 ILE A O 1
ATOM 2858 N N . ASP A 1 366 ? 26.096 17.762 -18.681 1.00 88.00 366 ASP A N 1
ATOM 2859 C CA . ASP A 1 366 ? 26.728 18.608 -19.691 1.00 88.00 366 ASP A CA 1
ATOM 2860 C C . ASP A 1 366 ? 25.755 18.912 -20.837 1.00 88.00 366 ASP A C 1
ATOM 2862 O O . ASP A 1 366 ? 25.738 18.256 -21.879 1.00 88.00 366 ASP A O 1
ATOM 2866 N N . LEU A 1 367 ? 24.940 19.951 -20.655 1.00 88.00 367 LEU A N 1
ATOM 2867 C CA . LEU A 1 367 ? 24.050 20.432 -21.711 1.00 88.00 367 LEU A CA 1
ATOM 2868 C C . LEU A 1 367 ? 24.812 21.003 -22.917 1.00 88.00 367 LEU A C 1
ATOM 2870 O O . LEU A 1 367 ? 24.221 21.121 -23.984 1.00 88.00 367 LEU A O 1
ATOM 2874 N N . SER A 1 368 ? 26.107 21.313 -22.795 1.00 88.44 368 SER A N 1
ATOM 2875 C CA . SER A 1 368 ? 26.924 21.814 -23.907 1.00 88.44 368 SER A CA 1
ATOM 2876 C C . SER A 1 368 ? 27.441 20.707 -24.834 1.00 88.44 368 SER A C 1
ATOM 2878 O O . SER A 1 368 ? 28.070 20.991 -25.857 1.00 88.44 368 SER A O 1
ATOM 2880 N N . HIS A 1 369 ? 27.145 19.441 -24.518 1.00 91.12 369 HIS A N 1
ATOM 2881 C CA . HIS A 1 369 ? 27.590 18.298 -25.299 1.00 91.12 369 HIS A CA 1
ATOM 2882 C C . HIS A 1 369 ? 27.184 18.431 -26.775 1.00 91.12 369 HIS A C 1
ATOM 2884 O O . HIS A 1 369 ? 26.026 18.687 -27.110 1.00 91.12 369 HIS A O 1
ATOM 2890 N N . SER A 1 370 ? 28.134 18.195 -27.684 1.00 91.88 370 SER A N 1
ATOM 2891 C CA . SER A 1 370 ? 27.952 18.416 -29.130 1.00 91.88 370 SER A CA 1
ATOM 2892 C C . SER A 1 370 ? 26.748 17.675 -29.736 1.00 91.88 370 SER A C 1
ATOM 2894 O O . SER A 1 370 ? 26.114 18.176 -30.667 1.00 91.88 370 SER A O 1
ATOM 2896 N N . SER A 1 371 ? 26.369 16.526 -29.168 1.00 92.75 371 SER A N 1
ATOM 2897 C CA . SER A 1 371 ? 25.159 15.774 -29.539 1.00 92.75 371 SER A CA 1
ATOM 2898 C C . SER A 1 371 ? 23.847 16.541 -29.351 1.00 92.75 371 SER A C 1
ATOM 2900 O O . SER A 1 371 ? 22.856 16.205 -29.996 1.00 92.75 371 SER A O 1
ATOM 2902 N N . LEU A 1 372 ? 23.827 17.561 -28.488 1.00 93.06 372 LEU A N 1
ATOM 2903 C CA . LEU A 1 372 ? 22.661 18.399 -28.207 1.00 93.06 372 LEU A CA 1
ATOM 2904 C C . LEU A 1 372 ? 22.679 19.732 -28.968 1.00 93.06 372 LEU A C 1
ATOM 2906 O O . LEU A 1 372 ? 21.706 20.476 -28.905 1.00 93.06 372 LEU A O 1
ATOM 2910 N N . ALA A 1 373 ? 23.722 20.024 -29.752 1.00 92.25 373 ALA A N 1
ATOM 2911 C CA . ALA A 1 373 ? 23.921 21.338 -30.375 1.00 92.25 373 ALA A CA 1
ATOM 2912 C C . ALA A 1 373 ? 22.780 21.798 -31.311 1.00 92.25 373 ALA A C 1
ATOM 2914 O O . ALA A 1 373 ? 22.675 22.984 -31.617 1.00 92.25 373 ALA A O 1
ATOM 2915 N N . ARG A 1 374 ? 21.934 20.877 -31.800 1.00 92.38 374 ARG A N 1
ATOM 2916 C CA . ARG A 1 374 ? 20.765 21.191 -32.651 1.00 92.38 374 ARG A CA 1
ATOM 2917 C C . ARG A 1 374 ? 19.417 21.006 -31.956 1.00 92.38 374 ARG A C 1
ATOM 2919 O O . ARG A 1 374 ? 18.386 21.242 -32.591 1.00 92.38 374 ARG A O 1
ATOM 2926 N N . VAL A 1 375 ? 19.417 20.606 -30.687 1.00 94.25 375 VAL A N 1
ATOM 2927 C CA . VAL A 1 375 ? 18.199 20.485 -29.891 1.00 94.25 375 VAL A CA 1
ATOM 2928 C C . VAL A 1 375 ? 17.731 21.892 -29.535 1.00 94.25 375 VAL A C 1
ATOM 2930 O O . VAL A 1 375 ? 18.421 22.651 -28.866 1.00 94.25 375 VAL A O 1
ATOM 2933 N N . THR A 1 376 ? 16.549 22.239 -30.033 1.00 93.50 376 THR A N 1
ATOM 2934 C CA . THR A 1 376 ? 15.895 23.538 -29.809 1.00 93.50 376 THR A CA 1
ATOM 2935 C C . THR A 1 376 ? 14.832 23.481 -28.718 1.00 93.50 376 THR A C 1
ATOM 2937 O O . THR A 1 376 ? 14.528 24.496 -28.101 1.00 93.50 376 THR A O 1
ATOM 2940 N N . HIS A 1 377 ? 14.266 22.294 -28.490 1.00 92.31 377 HIS A N 1
ATOM 2941 C CA . HIS A 1 377 ? 13.299 22.030 -27.430 1.00 92.31 377 HIS A CA 1
ATOM 2942 C C . HIS A 1 377 ? 13.758 20.778 -26.693 1.00 92.31 377 HIS A C 1
ATOM 2944 O O . HIS A 1 377 ? 13.893 19.717 -27.314 1.00 92.31 377 HIS A O 1
ATOM 2950 N N . LEU A 1 378 ? 14.013 20.919 -25.402 1.00 91.19 378 LEU A N 1
ATOM 2951 C CA . LEU A 1 378 ? 14.415 19.825 -24.535 1.00 91.19 378 LEU A CA 1
ATOM 2952 C C . LEU A 1 378 ? 13.365 19.693 -23.437 1.00 91.19 378 LEU A C 1
ATOM 2954 O O . LEU A 1 378 ? 13.178 20.624 -22.663 1.00 91.19 378 LEU A O 1
ATOM 2958 N N . GLU A 1 379 ? 12.691 18.551 -23.401 1.00 87.62 379 GLU A N 1
ATOM 2959 C CA . GLU A 1 379 ? 11.765 18.185 -22.333 1.00 87.62 379 GLU A CA 1
ATOM 2960 C C . GLU A 1 379 ? 12.469 17.156 -21.448 1.00 87.62 379 GLU A C 1
ATOM 2962 O O . GLU A 1 379 ? 12.846 16.063 -21.895 1.00 87.62 379 GLU A O 1
ATOM 2967 N N . SER A 1 380 ? 12.695 17.513 -20.190 1.00 85.94 380 SER A N 1
ATOM 2968 C CA . SER A 1 380 ? 13.322 16.598 -19.244 1.00 85.94 380 SER A CA 1
ATOM 2969 C C . SER A 1 380 ? 12.262 15.704 -18.615 1.00 85.94 380 SER A C 1
ATOM 2971 O O . SER A 1 380 ? 11.427 16.154 -17.842 1.00 85.94 380 SER A O 1
ATOM 2973 N N . LEU A 1 381 ? 12.344 14.394 -18.855 1.00 79.56 381 LEU A N 1
ATOM 2974 C CA . LEU A 1 381 ? 11.433 13.426 -18.220 1.00 79.56 381 LEU A CA 1
ATOM 2975 C C . LEU A 1 381 ? 11.783 13.147 -16.742 1.00 79.56 381 LEU A C 1
ATOM 2977 O O . LEU A 1 381 ? 11.180 12.288 -16.097 1.00 79.56 381 LEU A O 1
ATOM 2981 N N . ASN A 1 382 ? 12.785 13.838 -16.188 1.00 69.00 382 ASN A N 1
ATOM 2982 C CA . ASN A 1 382 ? 13.190 13.701 -14.793 1.00 69.00 382 ASN A CA 1
ATOM 2983 C C . ASN A 1 382 ? 12.251 14.493 -13.868 1.00 69.00 382 ASN A C 1
ATOM 2985 O O . ASN A 1 382 ? 12.577 15.596 -13.447 1.00 69.00 382 ASN A O 1
ATOM 2989 N N . ASN A 1 383 ? 11.137 13.891 -13.458 1.00 53.34 383 ASN A N 1
ATOM 2990 C CA . ASN A 1 383 ? 10.144 14.532 -12.578 1.00 53.34 383 ASN A CA 1
ATOM 2991 C C . ASN A 1 383 ? 10.607 14.801 -11.126 1.00 53.34 383 ASN A C 1
ATOM 2993 O O . ASN A 1 383 ? 9.809 15.253 -10.311 1.00 53.34 383 ASN A O 1
ATOM 2997 N N . TYR A 1 384 ? 11.858 14.491 -10.760 1.00 49.88 384 TYR A N 1
ATOM 2998 C CA . TYR A 1 384 ? 12.244 14.321 -9.348 1.00 49.88 384 TYR A CA 1
ATOM 2999 C C . TYR A 1 384 ? 13.354 15.244 -8.831 1.00 49.88 384 TYR A C 1
ATOM 3001 O O . TYR A 1 384 ? 13.683 15.171 -7.648 1.00 49.88 384 TYR A O 1
ATOM 3009 N N . ARG A 1 385 ? 13.936 16.113 -9.666 1.00 53.62 385 ARG A N 1
ATOM 3010 C CA . ARG A 1 385 ? 14.725 17.254 -9.176 1.00 53.62 385 ARG A CA 1
ATOM 3011 C C . ARG A 1 385 ? 14.290 18.511 -9.921 1.00 53.62 385 ARG A C 1
ATOM 3013 O O . ARG A 1 385 ? 14.380 18.509 -11.149 1.00 53.62 385 ARG A O 1
ATOM 3020 N N . PRO A 1 386 ? 13.811 19.557 -9.229 1.00 54.22 386 PRO A N 1
ATOM 3021 C CA . PRO A 1 386 ? 13.563 20.829 -9.886 1.00 54.22 386 PRO A CA 1
ATOM 3022 C C . PRO A 1 386 ? 14.873 21.322 -10.515 1.00 54.22 386 PRO A C 1
ATOM 3024 O O . PRO A 1 386 ? 15.938 21.215 -9.909 1.00 54.22 386 PRO A O 1
ATOM 3027 N N . PHE A 1 387 ? 14.801 21.891 -11.723 1.00 57.03 387 PHE A N 1
ATOM 3028 C CA . PHE A 1 387 ? 15.965 22.449 -1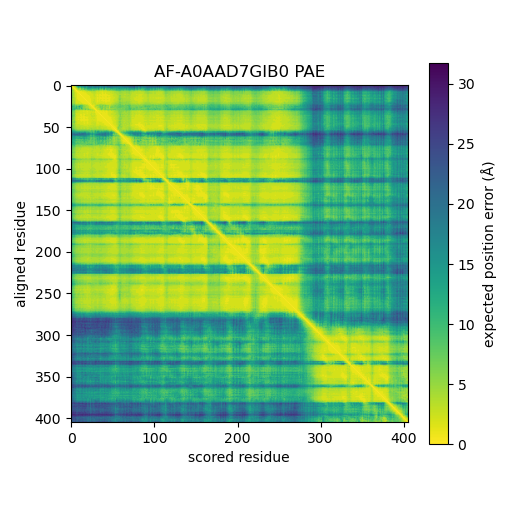2.430 1.00 57.03 387 PHE A CA 1
ATOM 3029 C C . PHE A 1 387 ? 16.746 23.503 -11.614 1.00 57.03 387 PHE A C 1
ATOM 3031 O O . PHE A 1 387 ? 17.867 23.858 -11.965 1.00 57.03 387 PHE A O 1
ATOM 3038 N N . GLN A 1 388 ? 16.166 23.988 -10.515 1.00 54.22 388 GLN A N 1
ATOM 3039 C CA . GLN A 1 388 ? 16.763 24.941 -9.582 1.00 54.22 388 GLN A CA 1
ATOM 3040 C C . GLN A 1 388 ? 18.044 24.422 -8.904 1.00 54.22 388 GLN A C 1
ATOM 3042 O O . GLN A 1 388 ? 18.850 25.236 -8.465 1.00 54.22 388 GLN A O 1
ATOM 3047 N N . ASP A 1 389 ? 18.267 23.104 -8.872 1.00 57.22 389 ASP A N 1
ATOM 3048 C CA . ASP A 1 389 ? 19.489 22.512 -8.311 1.00 57.22 389 ASP A CA 1
ATOM 3049 C C . ASP A 1 389 ? 20.669 22.475 -9.305 1.00 57.22 389 ASP A C 1
ATOM 3051 O O . ASP A 1 389 ? 21.774 22.069 -8.934 1.00 57.22 389 ASP A O 1
ATOM 3055 N N . PHE A 1 390 ? 20.474 22.871 -10.572 1.00 60.66 390 PHE A N 1
ATOM 3056 C CA . PHE A 1 390 ? 21.585 22.968 -11.518 1.00 60.66 390 PHE A CA 1
ATOM 3057 C C . PHE A 1 390 ? 22.364 24.264 -11.292 1.00 60.66 390 PHE A C 1
ATOM 3059 O O . PHE A 1 390 ? 21.761 25.336 -11.189 1.00 60.66 390 PHE A O 1
ATOM 3066 N N . PRO A 1 391 ? 23.708 24.210 -11.254 1.00 61.50 391 PRO A N 1
ATOM 3067 C CA . PRO A 1 391 ? 24.499 25.424 -11.173 1.00 61.50 391 PRO A CA 1
ATOM 3068 C C . PRO A 1 391 ? 24.151 26.321 -12.367 1.00 61.50 391 PRO A C 1
ATOM 3070 O O . PRO A 1 391 ? 24.146 25.872 -13.513 1.00 61.50 391 PRO A O 1
ATOM 3073 N N . ALA A 1 392 ? 23.851 27.596 -12.102 1.00 57.75 392 ALA A N 1
ATOM 3074 C CA . ALA A 1 392 ? 23.420 28.562 -13.119 1.00 57.75 392 ALA A CA 1
ATOM 3075 C C . ALA A 1 392 ? 24.406 28.679 -14.302 1.00 57.75 392 ALA A C 1
ATOM 3077 O O . ALA A 1 392 ? 24.013 29.037 -15.411 1.00 57.75 392 ALA A O 1
ATOM 3078 N N . SER A 1 393 ? 25.675 28.313 -14.088 1.00 59.97 393 SER A N 1
ATOM 3079 C CA . SER A 1 393 ? 26.704 28.221 -15.124 1.00 59.97 393 SER A CA 1
ATOM 3080 C C . SER A 1 393 ? 26.422 27.166 -16.202 1.00 59.97 393 SER A C 1
ATOM 3082 O O . SER A 1 393 ? 26.938 27.303 -17.304 1.00 59.97 393 SER A O 1
ATOM 3084 N N . SER A 1 394 ? 25.596 26.148 -15.943 1.00 57.78 394 SER A N 1
ATOM 3085 C CA . SER A 1 394 ? 25.283 25.078 -16.904 1.00 57.78 394 SER A CA 1
ATOM 3086 C C . SER A 1 394 ? 24.132 25.415 -17.861 1.00 57.78 394 SER A C 1
ATOM 3088 O O . SER A 1 394 ? 24.023 24.800 -18.918 1.00 57.78 394 SER A O 1
ATOM 3090 N N . VAL A 1 395 ? 23.283 26.396 -17.533 1.00 55.47 395 VAL A N 1
ATOM 3091 C CA . VAL A 1 395 ? 22.101 26.757 -18.346 1.00 55.47 395 VAL A CA 1
ATOM 3092 C C . VAL A 1 395 ? 22.464 27.719 -19.493 1.00 55.47 395 VAL A C 1
ATOM 3094 O O . VAL A 1 395 ? 21.743 27.819 -20.481 1.00 55.47 395 VAL A O 1
ATOM 3097 N N . GLY A 1 396 ? 23.627 28.374 -19.427 1.00 52.25 396 GLY A N 1
ATOM 3098 C CA . GLY A 1 396 ? 24.061 29.387 -20.399 1.00 52.25 396 GLY A CA 1
ATOM 3099 C C . GLY A 1 396 ? 24.623 28.883 -21.738 1.00 52.25 396 GLY A C 1
ATOM 3100 O O . GLY A 1 396 ? 25.107 29.706 -22.509 1.00 52.25 396 GLY A O 1
ATOM 3101 N N . PHE A 1 397 ? 24.608 27.575 -22.031 1.00 56.00 397 PHE A N 1
ATOM 3102 C CA . PHE A 1 397 ? 25.466 27.000 -23.087 1.00 56.00 397 PHE A CA 1
ATOM 3103 C C . PHE A 1 397 ? 24.775 26.245 -24.229 1.00 56.00 397 PHE A C 1
ATOM 3105 O O . PHE A 1 397 ? 25.469 25.697 -25.084 1.00 56.00 397 PHE A O 1
ATOM 3112 N N . LEU A 1 398 ? 23.444 26.252 -24.327 1.00 57.50 398 LEU A N 1
ATOM 3113 C CA . LEU A 1 398 ? 22.766 25.740 -25.522 1.00 57.50 398 LEU A CA 1
ATOM 3114 C C . LEU A 1 398 ? 22.310 26.900 -26.420 1.00 57.50 398 LEU A C 1
ATOM 3116 O O . LEU A 1 398 ? 21.193 27.385 -26.253 1.00 57.50 398 LEU A O 1
ATOM 3120 N N . PRO A 1 399 ? 23.115 27.335 -27.412 1.00 58.16 399 PRO A N 1
ATOM 3121 C CA . PRO A 1 399 ? 22.770 28.474 -28.269 1.00 58.16 399 PRO A CA 1
ATOM 3122 C C . PRO A 1 399 ? 21.501 28.252 -29.108 1.00 58.16 399 PRO A C 1
ATOM 3124 O O . PRO A 1 399 ? 20.951 29.205 -29.653 1.00 58.16 399 PRO A O 1
ATOM 3127 N N . ALA A 1 400 ? 21.040 27.004 -29.229 1.00 55.06 400 ALA A N 1
ATOM 3128 C CA . ALA A 1 400 ? 19.847 26.634 -29.983 1.00 55.06 400 ALA A CA 1
ATOM 3129 C C . ALA A 1 400 ? 18.590 26.442 -29.115 1.00 55.06 400 ALA A C 1
ATOM 3131 O O . ALA A 1 400 ? 17.500 26.352 -29.680 1.00 55.06 400 ALA A O 1
ATOM 3132 N N . LEU A 1 401 ? 18.711 26.350 -27.784 1.00 67.12 401 LEU A N 1
ATOM 3133 C CA . LEU A 1 401 ? 17.593 26.001 -26.908 1.00 67.12 401 LEU A CA 1
ATOM 3134 C C . LEU A 1 401 ? 16.670 27.206 -26.722 1.00 67.12 401 LEU A C 1
ATOM 3136 O O . LEU A 1 401 ? 17.020 28.186 -26.072 1.00 67.12 401 LEU A O 1
ATOM 3140 N N . THR A 1 402 ? 15.480 27.126 -27.306 1.00 58.19 402 THR A N 1
ATOM 3141 C CA . THR A 1 402 ? 14.460 28.178 -27.219 1.00 58.19 402 THR A CA 1
ATOM 3142 C C . THR A 1 402 ? 13.457 27.918 -26.100 1.00 58.19 402 THR A C 1
ATOM 3144 O O . THR A 1 402 ? 12.858 28.862 -25.596 1.00 58.19 402 THR A O 1
ATOM 3147 N N . HIS A 1 403 ? 13.277 26.649 -25.716 1.00 62.00 403 HIS A N 1
ATOM 3148 C CA . HIS A 1 403 ? 12.343 26.212 -24.677 1.00 62.00 403 HIS A CA 1
ATOM 3149 C C . HIS A 1 403 ? 12.929 25.033 -23.888 1.00 62.00 403 HIS A C 1
ATOM 3151 O O . HIS A 1 403 ? 13.417 24.069 -24.488 1.00 62.00 403 HIS A O 1
ATOM 3157 N N . LEU A 1 404 ? 12.871 25.131 -22.559 1.00 67.25 404 LEU A N 1
ATOM 3158 C CA . LEU A 1 404 ? 13.262 24.100 -21.601 1.00 67.25 404 LEU A CA 1
ATOM 3159 C C . LEU A 1 404 ? 12.069 23.865 -20.674 1.00 67.25 404 LEU A C 1
ATOM 3161 O O . LEU A 1 404 ? 11.712 24.784 -19.935 1.00 67.25 404 LEU A O 1
ATOM 3165 N N . ASP A 1 405 ? 11.483 22.671 -20.753 1.00 55.59 405 ASP A N 1
ATOM 3166 C CA . ASP A 1 405 ? 10.340 22.241 -19.935 1.00 55.59 405 ASP A CA 1
ATOM 3167 C C . ASP A 1 405 ? 10.737 21.107 -18.974 1.00 55.59 405 ASP A C 1
ATOM 3169 O O . ASP A 1 405 ? 11.486 20.180 -19.393 1.00 55.59 405 ASP A O 1
#

Foldseek 3Di:
DPPDDDDPPVVVLVVLLVCCLVCVVVLVDCNQCPPDVVSVVSSLLVSQAEAEPDPPLPHPRNCVLCCCLVVVVDALVSLLRRYAYYEYADDAQVVVQSSLSSNQNYAEYAYNYPPHADCVCLVSLLSHLHAYYAEAQCRNDVVDLAGQQVRSSNQNYQEYHHPDAVVSDDVVRDCCVPRNHRLNHQHYEYENDAQVRVVVNCVSRVNHQAYEYEDADPPDDCQRNLPPLPLRYDYDYADPPLSNLVVCVSSVHDHVVNVRVVSSVCSVVCVDPSPDRPPPVPPCVLLVCLVVDPLVVLQVPAQEDEAEQPQPQVSVLSSLVSHLNHQAYEYDAQHALVCLVSLLRSVHQHYEYAQCRNVDVDPDRQCLRNSNQNHQHYEHPPPDDDPVPDDPVRVPHRPRHPYYD